Protein AF-A0A7C0URN5-F1 (afdb_monomer_lite)

Sequence (448 aa):
MQLPTVTPLEENIVCTKKQELLDLIYKAFSNPEVSGLFLKIFTKDEKEKYYATILLDRKKLLAAQIDLLGSKKKLVGNDSTEIIKKIINYPLVVDLYGLDEISLKLSITDNLEIYNATPKVEFEKIFGENKIESVEVIEKEKLLEKALEKKEKEELKEPEIEETKKVLPKKEEKKPSEKAPKAEKKLGGPEIEVKVIGGEIFKPVLQEYAEELLREIKSLNEVSVEKVGITGEVGSGVIYLHVNIHGTSERDKSSREVLERRVLYFVNKHLPIIWRKAGLKPILSNAQAKITAPGEEEEEKKEAEKVVVPYKVENNNIIVEAHESIKPYFSTYARVIFKDIQSAGIEIEKMLLDIKGRSEHEINLTLWGKASRISKEEAERAVNRLLRNHAKEIGRALNKYVTVHRVELHLEEEEVSSKAKQILSKKEELEKEIEQLLKEAGVEELSY

pLDDT: mean 74.96, std 20.03, range [25.31, 95.56]

Foldseek 3Di:
DDDQPADFPDFFDKDAALVVVVVVLVVLVVPVQFQKKWKWKWDDDPPWTKTKTWIGGPWWTQFIWIQTPVVRDIDAAPRRLVVLLVGSGHIITMTMGGDGPVSSVVVCVVCVVRRVRHDTGTPCRRSVDDPDPDPPPVVVVVVVVVVVVVVVVVPPDDDDDDDDDDDDDDDDDDDDDDDDDDDDDDPDAAAEAEAEAPCCVCRVLVVVLVVVLVVVLVVVVFKRWRYWYWYWYDDDQAIEIAIETETEGQDDPVVQVVSFVVSVVSVVVSQVSSCVPVVHRYDYPYYGYGYYHVPPDDPPPPPDPPPQPFPDDPDNAETEADDPVCRVVVVVLSVVLQVQLVVVQWAFRHKYWHWDDDQETETAIATETARADDDPVVSVVSSQVSVQVSQVVSCVVVVGHYYYDYYHYHYDYPPDPPVVVVVVVVVVVVVVVVVVVCVVVVNPDPDD

Structure (mmCIF, N/CA/C/O backbone):
data_AF-A0A7C0URN5-F1
#
_entry.id   AF-A0A7C0URN5-F1
#
loop_
_atom_site.group_PDB
_atom_site.id
_atom_site.type_symbol
_atom_site.label_atom_id
_atom_site.label_alt_id
_atom_site.label_comp_id
_atom_site.label_asym_id
_atom_site.label_entity_id
_atom_site.label_seq_id
_atom_site.pdbx_PDB_ins_code
_atom_site.Cartn_x
_atom_site.Cartn_y
_atom_site.Cartn_z
_atom_site.occupancy
_atom_site.B_iso_or_equiv
_atom_site.auth_seq_id
_atom_site.auth_comp_id
_atom_site.auth_asym_id
_atom_site.auth_atom_id
_atom_site.pdbx_PDB_model_num
ATOM 1 N N . MET A 1 1 ? -10.601 -20.550 -6.907 1.00 83.44 1 MET A N 1
ATOM 2 C CA . MET A 1 1 ? -9.571 -19.533 -6.639 1.00 83.44 1 MET A CA 1
ATOM 3 C C . MET A 1 1 ? -8.475 -20.152 -5.805 1.00 83.44 1 MET A C 1
ATOM 5 O O . MET A 1 1 ? -8.770 -21.031 -4.997 1.00 83.44 1 MET A O 1
ATOM 9 N N . GLN A 1 2 ? -7.233 -19.731 -6.025 1.00 80.50 2 GLN A N 1
ATOM 10 C CA . GLN A 1 2 ? -6.105 -20.137 -5.201 1.00 80.50 2 GLN A CA 1
ATOM 11 C C . GLN A 1 2 ? -6.239 -19.509 -3.815 1.00 80.50 2 GLN A C 1
ATOM 13 O O . GLN A 1 2 ? -6.499 -18.312 -3.680 1.00 80.50 2 GLN A O 1
ATOM 18 N N . LEU A 1 3 ? -6.119 -20.362 -2.802 1.00 75.06 3 LEU A N 1
ATOM 19 C CA . LEU A 1 3 ? -6.199 -19.985 -1.402 1.00 75.06 3 LEU A CA 1
ATOM 20 C C . LEU A 1 3 ? -4.919 -19.271 -0.980 1.00 75.06 3 LEU A C 1
ATOM 22 O O . LEU A 1 3 ? -3.836 -19.801 -1.238 1.00 75.06 3 LEU A O 1
ATOM 26 N N . PRO A 1 4 ? -5.020 -18.116 -0.311 1.00 73.88 4 PRO A N 1
ATOM 27 C CA . PRO A 1 4 ? -3.845 -17.478 0.248 1.00 73.88 4 PRO A CA 1
ATOM 28 C C . PRO A 1 4 ? -3.313 -18.321 1.421 1.00 73.88 4 PRO A C 1
ATOM 30 O O . PRO A 1 4 ? -4.083 -18.891 2.196 1.00 73.88 4 PRO A O 1
ATOM 33 N N . THR A 1 5 ? -1.988 -18.431 1.544 1.00 77.69 5 THR A N 1
ATOM 34 C CA . THR A 1 5 ? -1.294 -19.124 2.647 1.00 77.69 5 THR A CA 1
ATOM 35 C C . THR A 1 5 ? -1.340 -18.288 3.928 1.00 77.69 5 THR A C 1
ATOM 37 O O . THR A 1 5 ? -0.331 -17.762 4.387 1.00 77.69 5 THR A O 1
ATOM 40 N N . VAL A 1 6 ? -2.536 -18.142 4.489 1.00 82.06 6 VAL A N 1
ATOM 41 C CA . VAL A 1 6 ? -2.815 -17.419 5.738 1.00 82.06 6 VAL A CA 1
ATOM 42 C C . VAL A 1 6 ? -3.772 -18.225 6.595 1.00 82.06 6 VAL A C 1
ATOM 44 O O . VAL A 1 6 ? -4.637 -18.946 6.093 1.00 82.06 6 VAL A O 1
ATOM 47 N N . THR A 1 7 ? -3.615 -18.089 7.907 1.00 82.94 7 THR A N 1
ATOM 48 C CA . THR A 1 7 ? -4.535 -18.678 8.873 1.00 82.94 7 THR A CA 1
ATOM 49 C C . THR A 1 7 ? -5.886 -17.961 8.813 1.00 82.94 7 THR A C 1
ATOM 51 O O . THR A 1 7 ? -5.916 -16.728 8.742 1.00 82.94 7 THR A O 1
ATOM 54 N N . PRO A 1 8 ? -7.003 -18.698 8.848 1.00 87.00 8 PRO A N 1
ATOM 55 C CA . PRO A 1 8 ? -8.323 -18.093 8.926 1.00 87.00 8 PRO A CA 1
ATOM 56 C C . PRO A 1 8 ? -8.484 -17.326 10.238 1.00 87.00 8 PRO A C 1
ATOM 58 O O . PRO A 1 8 ? -7.982 -17.742 11.281 1.00 87.00 8 PRO A O 1
ATOM 61 N N . LEU A 1 9 ? -9.183 -16.196 10.167 1.00 88.94 9 LEU A N 1
ATOM 62 C CA . LEU A 1 9 ? -9.597 -15.436 11.344 1.00 88.94 9 LEU A CA 1
ATOM 63 C C . LEU A 1 9 ? -10.778 -16.117 12.037 1.00 88.94 9 LEU A C 1
ATOM 65 O O . LEU A 1 9 ? -10.848 -16.126 13.259 1.00 88.94 9 LEU A O 1
ATOM 69 N N . GLU A 1 10 ? -11.695 -16.674 11.248 1.00 89.50 10 GLU A N 1
ATOM 70 C CA . GLU A 1 10 ? -12.876 -17.395 11.713 1.00 89.50 10 GLU A CA 1
ATOM 71 C C . GLU A 1 10 ? -13.127 -18.569 10.748 1.00 89.50 10 GLU A C 1
ATOM 73 O O . GLU A 1 10 ? -13.009 -18.406 9.529 1.00 89.50 10 GLU A O 1
ATOM 78 N N . GLU A 1 11 ? -13.482 -19.744 11.268 1.00 90.31 11 GLU A N 1
ATOM 79 C CA . GLU A 1 11 ? -13.795 -20.943 10.474 1.00 90.31 11 GLU A CA 1
ATOM 80 C C . GLU A 1 11 ? -15.180 -21.482 10.829 1.00 90.31 11 GLU A C 1
ATOM 82 O O . GLU A 1 11 ? -15.590 -21.459 11.990 1.00 90.31 11 GLU A O 1
ATOM 87 N N . ASN A 1 12 ? -15.877 -22.040 9.837 1.00 90.25 12 ASN A N 1
ATOM 88 C CA . ASN A 1 12 ? -17.172 -22.703 9.988 1.00 90.25 12 ASN A CA 1
ATOM 89 C C . ASN A 1 12 ? -18.250 -21.840 10.671 1.00 90.25 12 ASN A C 1
ATOM 91 O O . ASN A 1 12 ? -19.146 -22.370 11.336 1.00 90.25 12 ASN A O 1
ATOM 95 N N . ILE A 1 13 ? -18.200 -20.516 10.498 1.00 94.44 13 ILE A N 1
ATOM 96 C CA . ILE A 1 13 ? -19.212 -19.626 11.066 1.00 94.44 13 ILE A CA 1
ATOM 97 C C . ILE A 1 13 ? -20.511 -19.778 10.290 1.00 94.44 13 ILE A C 1
ATOM 99 O O . ILE A 1 13 ? -20.543 -19.670 9.066 1.00 94.44 13 ILE A O 1
ATOM 103 N N . VAL A 1 14 ? -21.602 -20.006 11.014 1.00 93.12 14 VAL A N 1
ATOM 104 C CA . VAL A 1 14 ? -22.931 -20.119 10.421 1.00 93.12 14 VAL A CA 1
ATOM 105 C C . VAL A 1 14 ? -23.605 -18.752 10.445 1.00 93.12 14 VAL A C 1
ATOM 107 O O . VAL A 1 14 ? -23.906 -18.231 11.516 1.00 93.12 14 VAL A O 1
ATOM 110 N N . CYS A 1 15 ? -23.876 -18.192 9.269 1.00 90.81 15 CYS A N 1
ATOM 111 C CA . CYS A 1 15 ? -24.666 -16.974 9.110 1.00 90.81 15 CYS A CA 1
ATOM 112 C C . CYS A 1 15 ? -26.061 -17.356 8.609 1.00 90.81 15 CYS A C 1
ATOM 114 O O . CYS A 1 15 ? -26.220 -17.826 7.484 1.00 90.81 15 CYS A O 1
ATOM 116 N N . THR A 1 16 ? -27.089 -17.157 9.427 1.00 88.44 16 THR A N 1
ATOM 117 C CA . THR A 1 16 ? -28.483 -17.464 9.060 1.00 88.44 16 THR A CA 1
ATOM 118 C C . THR A 1 16 ? -29.154 -16.334 8.285 1.00 88.44 16 THR A C 1
ATOM 120 O O . THR A 1 16 ? -30.140 -16.562 7.584 1.00 88.44 16 THR A O 1
ATOM 123 N N . LYS A 1 17 ? -28.609 -15.118 8.392 1.00 88.56 17 LYS A N 1
ATOM 124 C CA . LYS A 1 17 ? -29.087 -13.908 7.717 1.00 88.56 17 LYS A CA 1
ATOM 125 C C . LYS A 1 17 ? -27.930 -13.196 7.028 1.00 88.56 17 LYS A C 1
ATOM 127 O O . LYS A 1 17 ? -26.820 -13.161 7.557 1.00 88.56 17 LYS A O 1
ATOM 132 N N . LYS A 1 18 ? -28.218 -12.511 5.915 1.00 89.06 18 LYS A N 1
ATOM 133 C CA . LYS A 1 18 ? -27.233 -11.676 5.201 1.00 89.06 18 LYS A CA 1
ATOM 134 C C . LYS A 1 18 ? -26.543 -10.637 6.101 1.00 89.06 18 LYS A C 1
ATOM 136 O O . LYS A 1 18 ? -25.372 -10.343 5.892 1.00 89.06 18 LYS A O 1
ATOM 141 N N . GLN A 1 19 ? -27.246 -10.127 7.119 1.00 87.69 19 GLN A N 1
ATOM 142 C CA . GLN A 1 19 ? -26.708 -9.123 8.041 1.00 87.69 19 GLN A CA 1
ATOM 143 C C . GLN A 1 19 ? -25.602 -9.677 8.939 1.00 87.69 19 GLN A C 1
ATOM 145 O O . GLN A 1 19 ? -24.649 -8.970 9.227 1.00 87.69 19 GLN A O 1
ATOM 150 N N . GLU A 1 20 ? -25.689 -10.948 9.335 1.00 90.56 20 GLU A N 1
ATOM 151 C CA . GLU A 1 20 ? -24.664 -11.591 10.165 1.00 90.56 20 GLU A CA 1
ATOM 152 C C . GLU A 1 20 ? -23.352 -11.747 9.389 1.00 90.56 20 GLU A C 1
ATOM 154 O O . GLU A 1 20 ? -22.280 -11.503 9.935 1.00 90.56 20 GLU A O 1
ATOM 159 N N . LEU A 1 21 ? -23.438 -12.076 8.093 1.00 91.81 21 LEU A N 1
ATOM 160 C CA . LEU A 1 21 ? -22.275 -12.093 7.205 1.00 91.81 21 LEU A CA 1
ATOM 161 C C . LEU A 1 21 ? -21.680 -10.688 7.044 1.00 91.81 21 LEU A C 1
ATOM 163 O O . LEU A 1 21 ? -20.464 -10.520 7.100 1.00 91.81 21 LEU A O 1
ATOM 167 N N . LEU A 1 22 ? -22.529 -9.678 6.851 1.00 91.06 22 LEU A N 1
ATOM 168 C CA . LEU A 1 22 ? -22.084 -8.298 6.687 1.00 91.06 22 LEU A CA 1
ATOM 169 C C . LEU A 1 22 ? -21.405 -7.763 7.962 1.00 91.06 22 LEU A C 1
ATOM 171 O O . LEU A 1 22 ? -20.332 -7.166 7.887 1.00 91.06 22 LEU A O 1
ATOM 175 N N . ASP A 1 23 ? -21.975 -8.042 9.134 1.00 90.50 23 ASP A N 1
ATOM 176 C CA . ASP A 1 23 ? -21.395 -7.685 10.431 1.00 90.50 23 ASP A CA 1
ATOM 177 C C . ASP A 1 23 ? -20.057 -8.405 10.669 1.00 90.50 23 ASP A C 1
ATOM 179 O O . ASP A 1 23 ? -19.107 -7.797 11.162 1.00 90.50 23 ASP A O 1
ATOM 183 N N . LEU A 1 24 ? -19.941 -9.671 10.256 1.00 92.31 24 LEU A N 1
ATOM 184 C CA . LEU A 1 24 ? -18.698 -10.443 10.317 1.00 92.31 24 LEU A CA 1
ATOM 185 C C . LEU A 1 24 ? -17.607 -9.851 9.405 1.00 92.31 24 LEU A C 1
ATOM 187 O O . LEU A 1 24 ? -16.460 -9.705 9.831 1.00 92.31 24 LEU A O 1
ATOM 191 N N . ILE A 1 25 ? -17.975 -9.420 8.195 1.00 92.75 25 ILE A N 1
ATOM 192 C CA . ILE A 1 25 ? -17.087 -8.700 7.270 1.00 92.75 25 ILE A CA 1
ATOM 193 C C 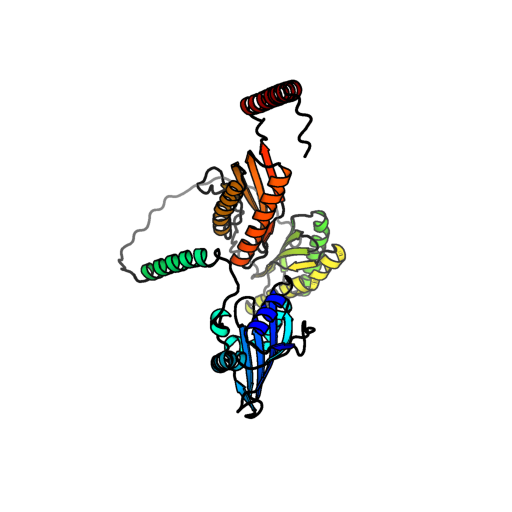. ILE A 1 25 ? -16.606 -7.377 7.891 1.00 92.75 25 ILE A C 1
ATOM 195 O O . ILE A 1 25 ? -15.403 -7.108 7.921 1.00 92.75 25 ILE A O 1
ATOM 199 N N . TYR A 1 26 ? -17.512 -6.558 8.434 1.00 91.00 26 TYR A N 1
ATOM 200 C CA . TYR A 1 26 ? -17.143 -5.273 9.039 1.00 91.00 26 TYR A CA 1
ATOM 201 C C . TYR A 1 26 ? -16.318 -5.423 10.319 1.00 91.00 26 TYR A C 1
ATOM 203 O O . TYR A 1 26 ? -15.371 -4.661 10.533 1.00 91.00 26 TYR A O 1
ATOM 211 N N . LYS A 1 27 ? -16.618 -6.426 11.151 1.00 91.69 27 LYS A N 1
ATOM 212 C CA . LYS A 1 27 ? -15.812 -6.754 12.332 1.00 91.69 27 LYS A CA 1
ATOM 213 C C . LYS A 1 27 ? -14.379 -7.094 11.927 1.00 91.69 27 LYS A C 1
ATOM 215 O O . LYS A 1 27 ? -13.443 -6.592 12.544 1.00 91.69 27 LYS A O 1
ATOM 220 N N . ALA A 1 28 ? -14.194 -7.875 10.863 1.00 91.31 28 ALA A N 1
ATOM 221 C CA . ALA A 1 28 ? -12.862 -8.205 10.369 1.00 91.31 28 ALA A CA 1
ATOM 222 C C . ALA A 1 28 ? -12.112 -6.970 9.832 1.00 91.31 28 ALA A C 1
ATOM 224 O O . ALA A 1 28 ? -10.934 -6.790 10.134 1.00 91.31 28 ALA A O 1
ATOM 225 N N . PHE A 1 29 ? -12.797 -6.064 9.124 1.00 91.19 29 PHE A N 1
ATOM 226 C CA . PHE A 1 29 ? -12.209 -4.798 8.660 1.00 91.19 29 PHE A CA 1
ATOM 227 C C . PHE A 1 29 ? -11.978 -3.747 9.751 1.00 91.19 29 PHE A C 1
ATOM 229 O O . PHE A 1 29 ? -11.282 -2.760 9.506 1.00 91.19 29 PHE A O 1
ATOM 236 N N . SER A 1 30 ? -12.533 -3.942 10.949 1.00 87.38 30 SER A N 1
ATOM 237 C CA . SER A 1 30 ? -12.260 -3.070 12.095 1.00 87.38 30 SER A CA 1
ATOM 238 C C . SER A 1 30 ? -10.811 -3.203 12.577 1.00 87.38 30 SER A C 1
ATOM 240 O O . SER A 1 30 ? -10.285 -2.275 13.190 1.00 87.38 30 SER A O 1
ATOM 242 N N . ASN A 1 31 ? -10.137 -4.318 12.265 1.00 85.75 31 ASN A N 1
ATOM 243 C CA . ASN A 1 31 ? -8.704 -4.455 12.491 1.00 85.75 31 ASN A CA 1
ATOM 244 C C . ASN A 1 31 ? -7.921 -3.649 11.427 1.00 85.75 31 ASN A C 1
ATOM 246 O O . ASN A 1 31 ? -8.035 -3.943 10.233 1.00 85.75 31 ASN A O 1
ATOM 250 N N . PRO A 1 32 ? -7.098 -2.657 11.821 1.00 78.75 32 PRO A N 1
ATOM 251 C CA . PRO A 1 32 ? -6.341 -1.833 10.881 1.00 78.75 32 PRO A CA 1
ATOM 252 C C . PRO A 1 32 ? -5.328 -2.611 10.029 1.00 78.75 32 PRO A C 1
ATOM 254 O O . PRO A 1 32 ? -5.009 -2.139 8.939 1.00 78.75 32 PRO A O 1
ATOM 257 N N . GLU A 1 33 ? -4.857 -3.777 10.478 1.00 84.25 33 GLU A N 1
ATOM 258 C CA . GLU A 1 33 ? -3.917 -4.634 9.735 1.00 84.25 33 GLU A CA 1
ATOM 259 C C . GLU A 1 33 ? -4.587 -5.363 8.559 1.00 84.25 33 GLU A C 1
ATOM 261 O O . GLU A 1 33 ? -3.928 -5.744 7.591 1.00 84.25 33 GLU A O 1
ATOM 266 N N . VAL A 1 34 ? -5.917 -5.502 8.597 1.00 89.44 34 VAL A N 1
ATOM 267 C CA . VAL A 1 34 ? -6.697 -6.156 7.546 1.00 89.44 34 VAL A CA 1
ATOM 268 C C . VAL A 1 34 ? -7.012 -5.146 6.440 1.00 89.44 34 VAL A C 1
ATOM 270 O O . VAL A 1 34 ? -7.743 -4.162 6.613 1.00 89.44 34 VAL A O 1
ATOM 273 N N . SER A 1 35 ? -6.439 -5.391 5.266 1.00 89.50 35 SER A N 1
ATOM 274 C CA . SER A 1 35 ? -6.640 -4.590 4.054 1.00 89.50 35 SER A CA 1
ATOM 275 C C . SER A 1 35 ? -7.658 -5.219 3.101 1.00 89.50 35 SER A C 1
ATOM 277 O O . SER A 1 35 ? -8.343 -4.494 2.381 1.00 89.50 35 SER A O 1
ATOM 279 N N . GLY A 1 36 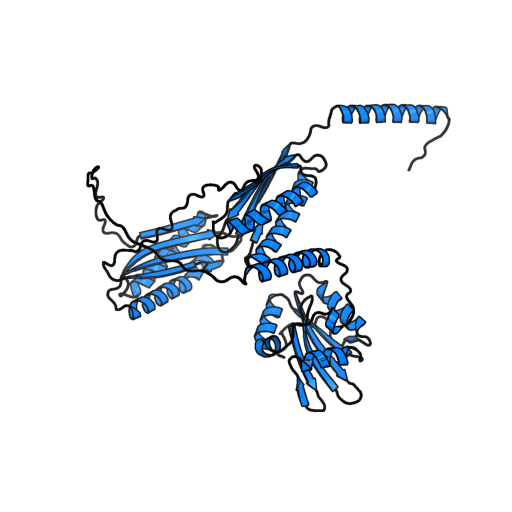? -7.804 -6.546 3.130 1.00 94.00 36 GLY A N 1
ATOM 280 C CA . GLY A 1 36 ? -8.782 -7.295 2.343 1.00 94.00 36 GLY A CA 1
ATOM 281 C C . GLY A 1 36 ? -9.246 -8.561 3.056 1.00 94.00 36 GLY A C 1
ATOM 282 O O . GLY A 1 36 ? -8.676 -8.957 4.070 1.00 94.00 36 GLY A O 1
ATOM 283 N N . LEU A 1 37 ? -10.279 -9.200 2.516 1.00 95.25 37 LEU A N 1
ATOM 284 C CA . LEU A 1 37 ? -10.811 -10.458 3.033 1.00 95.25 37 LEU A CA 1
ATOM 285 C C . LEU A 1 37 ? -10.909 -11.489 1.923 1.00 95.25 37 LEU A C 1
ATOM 287 O O . LEU A 1 37 ? -11.391 -11.185 0.832 1.00 95.25 37 LEU A O 1
ATOM 291 N N . PHE A 1 38 ? -10.521 -12.719 2.233 1.00 95.56 38 PHE A N 1
ATOM 292 C CA . PHE A 1 38 ? -10.859 -13.883 1.428 1.00 95.56 38 PHE A CA 1
ATOM 293 C C . PHE A 1 38 ? -11.912 -14.694 2.179 1.00 95.56 38 PHE A C 1
ATOM 295 O O . PHE A 1 38 ? -11.733 -15.020 3.349 1.00 95.56 38 PHE A O 1
ATOM 302 N N . LEU A 1 39 ? -13.016 -15.012 1.516 1.00 95.12 39 LEU A N 1
ATOM 303 C CA . LEU A 1 39 ? -14.121 -15.773 2.083 1.00 95.12 39 LEU A CA 1
ATOM 304 C C . LEU A 1 39 ? -14.282 -17.082 1.321 1.00 95.12 39 LEU A C 1
ATOM 306 O O . LEU A 1 39 ? -14.266 -17.100 0.085 1.00 95.12 39 LEU A O 1
ATOM 310 N N . LYS A 1 40 ? -14.521 -18.161 2.060 1.00 95.06 40 LYS A N 1
ATOM 311 C CA . LYS A 1 40 ? -15.150 -19.368 1.526 1.00 95.06 40 LYS A CA 1
ATOM 312 C C . LYS A 1 40 ? -16.558 -19.428 2.059 1.00 95.06 40 LYS A C 1
ATOM 314 O O . LYS A 1 40 ? -16.756 -19.342 3.262 1.00 95.06 40 LYS A O 1
ATOM 319 N N . ILE A 1 41 ? -17.520 -19.589 1.171 1.00 95.25 41 ILE A N 1
ATOM 320 C CA . ILE A 1 41 ? -18.924 -19.667 1.536 1.00 95.25 41 ILE A CA 1
ATOM 321 C C . ILE A 1 41 ? -19.476 -20.969 0.988 1.00 95.25 41 ILE A C 1
ATOM 323 O O . ILE A 1 41 ? -19.456 -21.208 -0.219 1.00 95.25 41 ILE A O 1
ATOM 327 N N . PHE A 1 42 ? -20.006 -21.794 1.877 1.00 95.25 42 PHE A N 1
ATOM 328 C CA . PHE A 1 42 ? -20.778 -22.968 1.526 1.00 95.25 42 PHE A CA 1
ATOM 329 C C . PHE A 1 42 ? -22.249 -22.733 1.855 1.00 95.25 42 PHE A C 1
ATOM 331 O O . PHE A 1 42 ? -22.604 -22.320 2.957 1.00 95.25 42 PHE A O 1
ATOM 338 N N . THR A 1 43 ? -23.124 -23.019 0.900 1.00 95.12 43 THR A N 1
ATOM 339 C CA . THR A 1 43 ? -24.571 -22.947 1.107 1.00 95.12 43 THR A CA 1
ATOM 340 C C . THR A 1 43 ? -25.301 -23.847 0.119 1.00 95.12 43 THR A C 1
ATOM 342 O O . THR A 1 43 ? -24.704 -24.431 -0.787 1.00 95.12 43 THR A O 1
ATOM 345 N N . LYS A 1 44 ? -26.605 -24.017 0.307 1.00 93.00 44 LYS A N 1
ATOM 346 C CA . LYS A 1 44 ? -27.460 -24.796 -0.584 1.00 93.00 44 LYS A CA 1
ATOM 347 C C . LYS A 1 44 ? -28.829 -24.145 -0.688 1.00 93.00 44 LYS A C 1
ATOM 349 O O . LYS A 1 44 ? -29.349 -23.643 0.306 1.00 93.00 44 LYS A O 1
ATOM 354 N N . ASP A 1 45 ? -29.415 -24.221 -1.873 1.00 89.12 45 ASP A N 1
ATOM 355 C CA . ASP A 1 45 ? -30.850 -24.030 -2.047 1.00 89.12 45 ASP A CA 1
ATOM 356 C C . ASP A 1 45 ? -31.527 -25.391 -2.294 1.00 89.12 45 ASP A C 1
ATOM 358 O O . ASP A 1 45 ? -30.931 -26.452 -2.091 1.00 89.12 45 ASP A O 1
ATOM 362 N N . GLU A 1 46 ? -32.799 -25.376 -2.685 1.00 87.19 46 GLU A N 1
ATOM 363 C CA . GLU A 1 46 ? -33.565 -26.596 -2.967 1.00 87.19 46 GLU A CA 1
ATOM 364 C C . GLU A 1 46 ? -33.047 -27.382 -4.184 1.00 87.19 46 GLU A C 1
ATOM 366 O O . GLU A 1 46 ? -33.354 -28.565 -4.324 1.00 87.19 46 GLU A O 1
ATOM 371 N N . LYS A 1 47 ? -32.282 -26.743 -5.077 1.00 86.69 47 LYS A N 1
ATOM 372 C CA . LYS A 1 47 ? -31.889 -27.287 -6.385 1.00 86.69 47 LYS A CA 1
ATOM 373 C C . LYS A 1 47 ? -30.392 -27.559 -6.500 1.00 86.69 47 LYS A C 1
ATOM 375 O O . LYS A 1 47 ? -30.004 -28.447 -7.253 1.00 86.69 47 LYS A O 1
ATOM 380 N N . GLU A 1 48 ? -29.555 -26.801 -5.801 1.00 91.81 48 GLU A N 1
ATOM 381 C CA . GLU A 1 48 ? -28.111 -26.781 -6.008 1.00 91.81 48 GLU A CA 1
ATOM 382 C C . GLU A 1 48 ? -27.350 -26.481 -4.707 1.00 91.81 48 GLU A C 1
ATOM 384 O O . GLU A 1 48 ? -27.842 -25.821 -3.786 1.00 91.81 48 GLU A O 1
ATOM 389 N N . LYS A 1 49 ? -26.119 -26.990 -4.626 1.00 94.31 49 LYS A N 1
ATOM 390 C CA . LYS A 1 49 ? -25.165 -26.678 -3.558 1.00 94.31 49 LYS A CA 1
ATOM 391 C C . LYS A 1 49 ? -24.082 -25.772 -4.126 1.00 94.31 49 LYS A C 1
ATOM 393 O O . LYS A 1 49 ? -23.501 -26.072 -5.168 1.00 94.31 49 LYS A O 1
ATOM 398 N N . TYR A 1 50 ? -23.787 -24.698 -3.415 1.00 95.38 50 TYR A N 1
ATOM 399 C CA . TYR A 1 50 ? -22.882 -23.648 -3.849 1.00 95.38 50 TYR A CA 1
ATOM 400 C C . TYR A 1 50 ? -21.644 -23.639 -2.963 1.00 95.38 50 TYR A C 1
ATOM 402 O O . TYR A 1 50 ? -21.748 -23.639 -1.735 1.00 95.38 50 TYR A O 1
ATOM 410 N N . TYR A 1 51 ? -20.480 -23.584 -3.598 1.00 95.50 51 TYR A N 1
ATOM 411 C CA . TYR A 1 51 ? -19.224 -23.262 -2.943 1.00 95.50 51 TYR A CA 1
ATOM 412 C C . TYR A 1 51 ? -18.642 -22.011 -3.597 1.00 95.50 51 TYR A C 1
ATOM 414 O O . TYR A 1 51 ? -18.202 -22.048 -4.744 1.00 95.50 51 TYR A O 1
ATOM 422 N N . ALA A 1 52 ? -18.696 -20.884 -2.895 1.00 94.81 52 ALA A N 1
ATOM 423 C CA . ALA A 1 52 ? -18.201 -19.607 -3.383 1.00 94.81 52 ALA A CA 1
ATOM 424 C C . ALA A 1 52 ? -16.865 -19.262 -2.724 1.00 94.81 52 ALA A C 1
ATOM 426 O O . ALA A 1 52 ? -16.727 -19.307 -1.505 1.00 94.81 52 ALA A O 1
ATOM 427 N N . THR A 1 53 ? -15.892 -18.872 -3.539 1.00 95.50 53 THR A N 1
ATOM 428 C CA . THR A 1 53 ? -14.649 -18.241 -3.091 1.00 95.50 53 THR A CA 1
ATOM 429 C C . THR A 1 53 ? -14.671 -16.785 -3.514 1.00 95.50 53 THR A C 1
ATOM 431 O O . THR A 1 53 ? -14.848 -16.494 -4.701 1.00 95.50 53 THR A O 1
ATOM 434 N N . ILE A 1 54 ? -14.524 -15.885 -2.548 1.00 95.38 54 ILE A N 1
ATOM 435 C CA . ILE A 1 54 ? -14.762 -14.455 -2.729 1.00 95.38 54 ILE A CA 1
ATOM 436 C C . ILE A 1 54 ? -13.578 -13.675 -2.165 1.00 95.38 54 ILE A C 1
ATOM 438 O O . ILE A 1 54 ? -13.112 -13.966 -1.069 1.00 95.38 54 ILE A O 1
ATOM 442 N N . LEU A 1 55 ? -13.119 -12.667 -2.899 1.00 95.00 55 LEU A N 1
ATOM 443 C CA . LEU A 1 55 ? -12.114 -11.708 -2.463 1.00 95.00 55 LEU A CA 1
ATOM 444 C C . LEU A 1 55 ? -12.739 -10.315 -2.381 1.00 95.00 55 LEU A C 1
ATOM 446 O O . LEU A 1 55 ? -13.311 -9.835 -3.363 1.00 95.00 55 LEU A O 1
ATOM 450 N N . LEU A 1 56 ? -12.610 -9.664 -1.231 1.00 94.62 56 LEU A N 1
ATOM 451 C CA . LEU A 1 56 ? -13.201 -8.363 -0.927 1.00 94.62 56 LEU A CA 1
ATOM 452 C C . LEU A 1 56 ? -12.127 -7.359 -0.493 1.00 94.62 56 LEU A C 1
ATOM 454 O O . LEU A 1 56 ? -11.161 -7.731 0.177 1.00 94.62 56 LEU A O 1
ATOM 458 N N . ASP A 1 57 ? -12.339 -6.083 -0.808 1.00 92.25 57 ASP A N 1
ATOM 459 C CA . ASP A 1 57 ? -11.710 -4.968 -0.092 1.00 92.25 57 ASP A CA 1
ATOM 460 C C . ASP A 1 57 ? -12.709 -4.338 0.898 1.00 92.25 57 ASP A C 1
ATOM 462 O O . ASP A 1 57 ? -13.803 -4.857 1.114 1.00 92.25 57 ASP A O 1
ATOM 466 N N . ARG A 1 58 ? -12.345 -3.206 1.508 1.00 88.44 58 ARG A N 1
ATOM 467 C CA . ARG A 1 58 ? -13.178 -2.514 2.508 1.00 88.44 58 ARG A CA 1
ATOM 468 C C . ARG A 1 58 ? -14.522 -1.983 1.990 1.00 88.44 58 ARG A C 1
ATOM 470 O O . ARG A 1 58 ? -15.351 -1.590 2.806 1.00 88.44 58 ARG A O 1
ATOM 477 N N . LYS A 1 59 ? -14.732 -1.898 0.675 1.00 86.06 59 LYS A N 1
ATOM 478 C CA . LYS A 1 59 ? -15.921 -1.283 0.057 1.00 86.06 59 LYS A CA 1
ATOM 479 C C . LYS A 1 59 ? -16.629 -2.188 -0.953 1.00 86.06 59 LYS A C 1
ATOM 481 O O . LYS A 1 59 ? -17.840 -2.060 -1.138 1.00 86.06 59 LYS A O 1
ATOM 486 N N . LYS A 1 60 ? -15.892 -3.046 -1.656 1.00 92.38 60 LYS A N 1
ATOM 487 C CA . LYS A 1 60 ? -16.367 -3.746 -2.849 1.00 92.38 60 LYS A CA 1
ATOM 488 C C . LYS A 1 60 ? -15.806 -5.156 -2.989 1.00 92.38 60 LYS A C 1
ATOM 490 O O . LYS A 1 60 ? -14.772 -5.538 -2.443 1.00 92.38 60 LYS A O 1
ATOM 495 N N . LEU A 1 61 ? -16.512 -5.915 -3.813 1.00 93.56 61 LEU A N 1
ATOM 496 C CA . LEU A 1 61 ? -16.100 -7.199 -4.342 1.00 93.56 61 LEU A CA 1
ATOM 497 C C . LEU A 1 61 ? -14.983 -7.021 -5.377 1.00 93.56 61 LEU A C 1
ATOM 499 O O . LEU A 1 61 ? -15.134 -6.262 -6.336 1.00 93.56 61 LEU A O 1
ATOM 503 N N . LEU A 1 62 ? -13.878 -7.744 -5.196 1.00 93.50 62 LEU A N 1
ATOM 504 C CA . LEU A 1 62 ? -12.735 -7.737 -6.110 1.00 93.50 62 LEU A CA 1
ATOM 505 C C . LEU A 1 62 ? -12.757 -8.928 -7.068 1.00 93.50 62 LEU A C 1
ATOM 507 O O . LEU A 1 62 ? -12.555 -8.756 -8.268 1.00 93.50 62 LEU A O 1
ATOM 511 N N . ALA A 1 63 ? -12.990 -10.131 -6.546 1.00 94.50 63 ALA A N 1
ATOM 512 C CA . ALA A 1 63 ? -13.022 -11.357 -7.335 1.00 94.50 63 ALA A CA 1
ATOM 513 C C . ALA A 1 63 ? -14.015 -12.356 -6.736 1.00 94.50 63 ALA A C 1
ATOM 515 O O . ALA A 1 63 ? -14.106 -12.491 -5.517 1.00 94.50 63 ALA A O 1
ATOM 516 N N . ALA A 1 64 ? -14.753 -13.063 -7.590 1.00 95.25 64 ALA A N 1
ATOM 517 C CA . ALA A 1 64 ? -15.711 -14.076 -7.175 1.00 95.25 64 ALA A CA 1
ATOM 518 C C . ALA A 1 64 ? -15.710 -15.256 -8.140 1.00 95.25 64 ALA A C 1
ATOM 520 O O . ALA A 1 64 ? -15.973 -15.101 -9.337 1.00 95.25 64 ALA A O 1
ATOM 521 N N . GLN A 1 65 ? -15.522 -16.448 -7.587 1.00 94.88 65 GLN A N 1
ATOM 522 C CA . GLN A 1 65 ? -15.746 -17.708 -8.280 1.00 94.88 65 GLN A CA 1
ATOM 523 C C . GLN A 1 65 ? -16.753 -18.537 -7.490 1.00 94.88 65 GLN A C 1
ATOM 525 O O . GLN A 1 65 ? -16.648 -18.645 -6.269 1.00 94.88 65 GLN A O 1
ATOM 530 N N . ILE A 1 66 ? -17.702 -19.147 -8.195 1.00 95.00 66 ILE A N 1
ATOM 531 C CA . ILE A 1 66 ? -18.703 -20.030 -7.599 1.00 95.00 66 ILE A CA 1
ATOM 532 C C . ILE A 1 66 ? -18.672 -21.370 -8.300 1.00 95.00 66 ILE A C 1
ATOM 534 O O . ILE A 1 66 ? -18.858 -21.456 -9.513 1.00 95.00 66 ILE A O 1
ATOM 538 N N . ASP A 1 67 ? -18.496 -22.414 -7.511 1.00 94.06 67 ASP A N 1
ATOM 539 C CA . ASP A 1 67 ? -18.575 -23.789 -7.955 1.00 94.06 67 ASP A CA 1
ATOM 540 C C . ASP A 1 67 ? -19.960 -24.338 -7.574 1.00 94.06 67 ASP A C 1
ATOM 542 O O . ASP A 1 67 ? -20.316 -24.443 -6.396 1.00 94.06 67 ASP A O 1
ATOM 546 N N . LEU A 1 68 ? -20.761 -24.667 -8.588 1.00 93.38 68 LEU A N 1
ATOM 547 C CA . LEU A 1 68 ? -22.023 -25.386 -8.438 1.00 93.38 68 LEU A CA 1
ATOM 548 C C . LEU A 1 68 ? -21.702 -26.875 -8.294 1.00 93.38 68 LEU A C 1
ATOM 550 O O . LEU A 1 68 ? -21.214 -27.503 -9.234 1.00 93.38 68 LEU A O 1
ATOM 554 N N . LEU A 1 69 ? -21.924 -27.449 -7.116 1.00 91.25 69 LEU A N 1
ATOM 555 C CA . LEU A 1 69 ? -21.402 -28.779 -6.788 1.00 91.25 69 LEU A CA 1
ATOM 556 C C . LEU A 1 69 ? -22.225 -29.919 -7.403 1.00 91.25 69 LEU A C 1
ATOM 558 O O . LEU A 1 69 ? -21.662 -30.960 -7.738 1.00 91.25 69 LEU A O 1
ATOM 562 N N . GLY A 1 70 ? -23.536 -29.740 -7.563 1.00 86.31 70 GLY A N 1
ATOM 563 C CA . GLY A 1 70 ? -24.434 -30.707 -8.192 1.00 86.31 70 GLY A CA 1
ATOM 564 C C . GLY A 1 70 ? -24.219 -30.781 -9.699 1.00 86.31 70 GLY A C 1
ATOM 565 O O . GLY A 1 70 ? -23.982 -31.861 -10.238 1.00 86.31 70 GLY A O 1
ATOM 566 N N . SER A 1 71 ? -24.225 -29.632 -10.374 1.00 87.44 71 SER A N 1
ATOM 567 C CA . SER A 1 71 ? -23.966 -29.532 -11.819 1.00 87.44 71 SER A CA 1
ATOM 568 C C . SER A 1 71 ? -22.480 -29.552 -12.210 1.00 87.44 71 SER A C 1
ATOM 570 O O . SER A 1 71 ? -22.167 -29.635 -13.397 1.00 87.44 71 SER A O 1
ATOM 572 N N . LYS A 1 72 ? -21.557 -29.495 -11.238 1.00 89.44 72 LYS A N 1
ATOM 573 C CA . LYS A 1 72 ? -20.091 -29.414 -11.429 1.00 89.44 72 LYS A CA 1
ATOM 574 C C . LYS A 1 72 ? -19.651 -28.270 -12.353 1.00 89.44 72 LYS A C 1
ATOM 576 O O . LYS A 1 72 ? -18.617 -28.361 -13.017 1.00 89.44 72 LYS A O 1
ATOM 581 N N . LYS A 1 73 ? -20.431 -27.189 -12.405 1.00 92.31 73 LYS A N 1
ATOM 582 C CA . LYS A 1 73 ? -20.153 -26.010 -13.232 1.00 92.31 73 LYS A CA 1
ATOM 583 C C . LYS A 1 73 ? -19.450 -24.942 -12.399 1.00 92.31 73 LYS A C 1
ATOM 585 O O . LYS A 1 73 ? -19.846 -24.681 -11.268 1.00 92.31 73 LYS A O 1
ATOM 590 N N . LYS A 1 74 ? -18.443 -24.292 -12.983 1.00 92.38 74 LYS A N 1
ATOM 591 C CA . LYS A 1 74 ? -17.786 -23.116 -12.397 1.00 92.38 74 LYS A CA 1
ATOM 592 C C . LYS A 1 74 ? -18.320 -21.844 -13.042 1.00 92.38 74 LYS A C 1
ATOM 594 O O . LYS A 1 74 ? -18.430 -21.780 -14.265 1.00 92.38 74 LYS A O 1
ATOM 599 N N . LEU A 1 75 ? -18.650 -20.855 -12.222 1.00 92.25 75 LEU A N 1
ATOM 600 C CA . LEU A 1 75 ? -19.153 -19.548 -12.630 1.00 92.25 75 LEU A CA 1
ATOM 601 C C . LEU A 1 75 ? -18.179 -18.460 -12.177 1.00 92.25 75 LEU A C 1
ATOM 603 O O . LEU A 1 75 ? -17.703 -18.472 -11.040 1.00 92.25 75 LEU A O 1
ATOM 607 N N . VAL A 1 76 ? -17.901 -17.518 -13.074 1.00 92.44 76 VAL A N 1
ATOM 608 C CA . VAL A 1 76 ? -17.002 -16.375 -12.869 1.00 92.44 76 VAL A CA 1
ATOM 609 C C . VAL A 1 76 ? -17.616 -15.162 -13.572 1.00 92.44 76 VAL A C 1
ATOM 611 O O . VAL A 1 76 ? -18.381 -15.321 -14.521 1.00 92.44 76 VAL A O 1
ATOM 614 N N . GLY A 1 77 ? -17.283 -13.951 -13.134 1.00 90.00 77 GLY A N 1
ATOM 615 C CA . GLY A 1 77 ? -17.730 -12.729 -13.793 1.00 90.00 77 GLY A CA 1
ATOM 616 C C . GLY A 1 77 ? -19.118 -12.273 -13.356 1.00 90.00 77 GLY A C 1
ATOM 617 O O . GLY A 1 77 ? -19.456 -12.345 -12.177 1.00 90.00 77 GLY A O 1
ATOM 618 N N . ASN A 1 78 ? -19.924 -11.772 -14.294 1.00 88.38 78 ASN A N 1
ATOM 619 C CA . ASN A 1 78 ? -21.295 -11.329 -14.002 1.00 88.38 78 ASN A CA 1
ATOM 620 C C . ASN A 1 78 ? -22.120 -12.454 -13.356 1.00 88.38 78 ASN A C 1
ATOM 622 O O . ASN A 1 78 ? -22.732 -12.238 -12.309 1.00 88.38 78 ASN A O 1
ATOM 626 N N . ASP A 1 79 ? -22.033 -13.667 -13.905 1.00 90.50 79 ASP A N 1
ATOM 627 C CA . ASP A 1 79 ? -22.751 -14.846 -13.415 1.00 90.50 79 ASP A CA 1
ATOM 628 C C . ASP A 1 79 ? -22.461 -15.133 -11.934 1.00 90.50 79 ASP A C 1
ATOM 630 O O . ASP A 1 79 ? -23.369 -15.466 -11.171 1.00 90.50 79 ASP A O 1
ATOM 634 N N . SER A 1 80 ? -21.205 -14.983 -11.487 1.00 91.56 80 SER A N 1
ATOM 635 C CA . SER A 1 80 ? -20.874 -15.194 -10.075 1.00 91.56 80 SER A CA 1
ATOM 636 C C . SER A 1 80 ? -21.447 -14.083 -9.195 1.00 91.56 80 SER A C 1
ATOM 638 O O . SER A 1 80 ? -21.973 -14.358 -8.119 1.00 91.56 80 SER A O 1
ATOM 640 N N . THR A 1 81 ? -21.449 -12.830 -9.649 1.00 90.06 81 THR A N 1
ATOM 641 C CA . THR A 1 81 ? -22.037 -11.733 -8.862 1.00 90.06 81 THR A CA 1
ATOM 642 C C . THR A 1 81 ? -23.550 -11.858 -8.683 1.00 90.06 81 THR A C 1
ATOM 644 O O . THR A 1 81 ? -24.055 -11.599 -7.590 1.00 90.06 81 THR A O 1
ATOM 647 N N . GLU A 1 82 ? -24.281 -12.303 -9.708 1.00 90.94 82 GLU A N 1
ATOM 648 C CA . GLU A 1 82 ? -25.728 -12.526 -9.614 1.00 90.94 82 GLU A CA 1
ATOM 649 C C . GLU A 1 82 ? -26.059 -13.668 -8.653 1.00 90.94 82 GLU A C 1
ATOM 651 O O . GLU A 1 82 ? -26.935 -13.537 -7.793 1.00 90.94 82 GLU A O 1
ATOM 656 N N . ILE A 1 83 ? -25.310 -14.769 -8.740 1.00 92.00 83 ILE A N 1
ATOM 657 C CA . ILE A 1 83 ? -25.492 -15.895 -7.829 1.00 92.00 83 ILE A CA 1
ATOM 658 C C . ILE A 1 83 ? -25.109 -15.504 -6.398 1.00 92.00 83 ILE A C 1
ATOM 660 O O . ILE A 1 83 ? -25.840 -15.887 -5.492 1.00 92.00 83 ILE A O 1
ATOM 664 N N . ILE A 1 84 ? -24.070 -14.688 -6.163 1.00 92.81 84 ILE A N 1
ATOM 665 C CA . ILE A 1 84 ? -23.757 -14.157 -4.820 1.00 92.81 84 ILE A CA 1
ATOM 666 C C . ILE A 1 84 ? -24.973 -13.447 -4.217 1.00 92.81 84 ILE A C 1
ATOM 668 O O . ILE A 1 84 ? -25.382 -13.784 -3.106 1.00 92.81 84 ILE A O 1
ATOM 672 N N . LYS A 1 85 ? -25.598 -12.523 -4.960 1.00 91.19 85 LYS A N 1
ATOM 673 C CA . LYS A 1 85 ? -26.791 -11.786 -4.497 1.00 91.19 85 LYS A CA 1
ATOM 674 C C . LYS A 1 85 ? -27.964 -12.704 -4.166 1.00 91.19 85 LYS A C 1
ATOM 676 O O . LYS A 1 85 ? -28.758 -12.399 -3.280 1.00 91.19 85 LYS A O 1
ATOM 681 N N . LYS A 1 86 ? -28.076 -13.829 -4.871 1.00 91.06 86 LYS A N 1
ATOM 682 C CA . LYS A 1 86 ? -29.075 -14.855 -4.579 1.00 91.06 86 LYS A CA 1
ATOM 683 C C . LYS A 1 86 ? -28.718 -15.625 -3.304 1.00 91.06 86 LYS A C 1
ATOM 685 O O . LYS A 1 86 ? -29.559 -15.730 -2.413 1.00 91.06 86 LYS A O 1
ATOM 690 N N . ILE A 1 87 ? -27.499 -16.163 -3.215 1.00 92.19 87 ILE A N 1
ATOM 691 C CA . ILE A 1 87 ? -27.121 -17.122 -2.169 1.00 92.19 87 ILE A CA 1
ATOM 692 C C . ILE A 1 87 ? -26.988 -16.484 -0.784 1.00 92.19 87 ILE A C 1
ATOM 694 O O . ILE A 1 87 ? -27.253 -17.161 0.201 1.00 92.19 87 ILE A O 1
ATOM 698 N N . ILE A 1 88 ? -26.664 -15.188 -0.691 1.00 91.44 88 ILE A N 1
ATOM 699 C CA . ILE A 1 88 ? -26.536 -14.483 0.599 1.00 91.44 88 ILE A CA 1
ATOM 700 C C . ILE A 1 88 ? -27.836 -14.439 1.419 1.00 91.44 88 ILE A C 1
ATOM 702 O O . ILE A 1 88 ? -27.799 -14.133 2.607 1.00 91.44 88 ILE A O 1
ATOM 706 N N . ASN A 1 89 ? -28.984 -14.727 0.797 1.00 89.31 89 ASN A N 1
ATOM 707 C CA . ASN A 1 89 ? -30.284 -14.788 1.470 1.00 89.31 89 ASN A CA 1
ATOM 708 C C . ASN A 1 89 ? -30.588 -16.166 2.082 1.00 89.31 89 ASN A C 1
ATOM 710 O O . ASN A 1 89 ? -31.615 -16.322 2.741 1.00 89.31 89 ASN A O 1
ATOM 714 N N . TYR A 1 90 ? -29.729 -17.162 1.863 1.00 92.44 90 TYR A N 1
ATOM 715 C CA . TYR A 1 90 ? -29.836 -18.489 2.465 1.00 92.44 90 TYR A CA 1
ATOM 716 C C . TYR A 1 90 ? -28.875 -18.617 3.650 1.00 92.44 90 TYR A C 1
ATOM 718 O O . TYR A 1 90 ? -27.917 -17.852 3.738 1.00 92.44 90 TYR A O 1
ATOM 726 N N . PRO A 1 91 ? -29.073 -19.602 4.544 1.00 92.00 91 PRO A N 1
ATOM 727 C CA . PRO A 1 91 ? -28.084 -19.920 5.564 1.00 92.00 91 PRO A CA 1
ATOM 728 C C . PRO A 1 91 ? -26.733 -20.285 4.936 1.00 92.00 91 PRO A C 1
ATOM 730 O O . PRO A 1 91 ? -26.654 -21.139 4.046 1.00 92.00 91 PRO A O 1
ATOM 733 N N . LEU A 1 92 ? -25.672 -19.638 5.404 1.00 94.38 92 LEU A N 1
ATOM 734 C CA . LEU A 1 92 ? -24.307 -19.767 4.909 1.00 94.38 92 LEU A CA 1
ATOM 735 C C . LEU A 1 92 ? -23.415 -20.387 5.983 1.00 94.38 92 LEU A C 1
ATOM 737 O O . LEU A 1 92 ? -23.563 -20.076 7.161 1.00 94.38 92 LEU A O 1
ATOM 741 N N . VAL A 1 93 ? -22.453 -21.202 5.566 1.00 94.56 93 VAL A N 1
ATOM 742 C CA . VAL A 1 93 ? -21.284 -21.569 6.372 1.00 94.56 93 VAL A CA 1
ATOM 743 C C . VAL A 1 93 ? -20.084 -20.857 5.768 1.00 94.56 93 VAL A C 1
ATOM 745 O O . VAL A 1 93 ? -19.846 -20.988 4.565 1.00 94.56 93 VAL A O 1
ATOM 748 N N . VAL A 1 94 ? -19.373 -20.070 6.568 1.00 95.44 94 VAL A N 1
ATOM 749 C CA . VAL A 1 94 ? -18.361 -19.130 6.091 1.00 95.44 94 VAL A CA 1
ATOM 750 C C . VAL A 1 94 ? -17.041 -19.339 6.821 1.00 95.44 94 VAL A C 1
ATOM 752 O O . VAL A 1 94 ? -16.998 -19.309 8.050 1.00 95.44 94 VAL A O 1
ATOM 755 N N . ASP A 1 95 ? -15.969 -19.479 6.044 1.00 93.88 95 ASP A N 1
ATOM 756 C CA . ASP A 1 95 ? -14.599 -19.311 6.525 1.00 93.88 95 ASP A CA 1
ATOM 757 C C . ASP A 1 95 ? -14.099 -17.941 6.073 1.00 93.88 95 ASP A C 1
ATOM 759 O O . ASP A 1 95 ? -14.205 -17.593 4.889 1.00 93.88 95 ASP A O 1
ATOM 763 N N . LEU A 1 96 ? -13.540 -17.169 6.999 1.00 94.19 96 LEU A N 1
ATOM 764 C CA . LEU A 1 96 ? -13.040 -15.826 6.748 1.00 94.19 96 LEU A CA 1
ATOM 765 C C . LEU A 1 96 ? -11.540 -15.764 7.012 1.00 94.19 96 LEU A C 1
ATOM 767 O O . LEU A 1 96 ? -11.059 -16.082 8.096 1.00 94.19 96 LEU A O 1
ATOM 771 N N . TYR A 1 97 ? -10.805 -15.275 6.020 1.00 94.25 97 TYR A N 1
ATOM 772 C CA . TYR A 1 97 ? -9.365 -15.071 6.071 1.00 94.25 97 TYR A CA 1
ATOM 773 C C . TYR A 1 97 ? -9.073 -13.575 5.947 1.00 94.25 97 TYR A C 1
ATOM 775 O O . TYR A 1 97 ? -9.475 -12.931 4.974 1.00 94.25 97 TYR A O 1
ATOM 783 N N . GLY A 1 98 ? -8.373 -13.025 6.936 1.00 92.88 98 GLY A N 1
ATOM 784 C CA . GLY A 1 98 ? -7.875 -11.654 6.898 1.00 92.88 98 GLY A CA 1
ATOM 785 C C . GLY A 1 98 ? -6.628 -11.559 6.035 1.00 92.88 98 GLY A C 1
ATOM 786 O O . GLY A 1 98 ? -5.709 -12.357 6.198 1.00 92.88 98 GLY A O 1
ATOM 787 N N . LEU A 1 99 ? -6.589 -10.586 5.127 1.00 93.31 99 LEU A N 1
ATOM 788 C CA . LEU A 1 99 ? -5.436 -10.327 4.272 1.00 93.31 99 LEU A CA 1
ATOM 789 C C . LEU A 1 99 ? -4.839 -8.963 4.602 1.00 93.31 99 LEU A C 1
ATOM 791 O O . LEU A 1 99 ? -5.537 -7.945 4.551 1.00 93.31 99 LEU A O 1
ATOM 795 N N . ASP A 1 100 ? -3.539 -8.941 4.887 1.00 90.00 100 ASP A N 1
ATOM 796 C CA . ASP A 1 100 ? -2.755 -7.709 4.877 1.00 90.00 100 ASP A CA 1
ATOM 797 C C . ASP A 1 100 ? -2.573 -7.195 3.434 1.00 90.00 100 ASP A C 1
ATOM 799 O O . ASP A 1 100 ? -2.992 -7.825 2.457 1.00 90.00 100 ASP A O 1
ATOM 803 N N . GLU A 1 101 ? -1.982 -6.012 3.272 1.00 88.25 101 GLU A N 1
ATOM 804 C CA . GLU A 1 101 ? -1.852 -5.384 1.953 1.00 88.25 101 GLU A CA 1
ATOM 805 C C . GLU A 1 101 ? -1.046 -6.247 0.964 1.00 88.25 101 GLU A C 1
ATOM 807 O O . GLU A 1 101 ? -1.360 -6.300 -0.229 1.00 88.25 101 GLU A O 1
ATOM 812 N N . ILE A 1 102 ? -0.022 -6.948 1.456 1.00 88.62 102 ILE A N 1
ATOM 813 C CA . ILE A 1 102 ? 0.847 -7.798 0.639 1.00 88.62 102 ILE A CA 1
ATOM 814 C C . ILE A 1 102 ? 0.090 -9.059 0.213 1.00 88.62 102 ILE A C 1
ATOM 816 O O . ILE A 1 102 ? 0.039 -9.371 -0.977 1.00 88.62 102 ILE A O 1
ATOM 820 N N . SER A 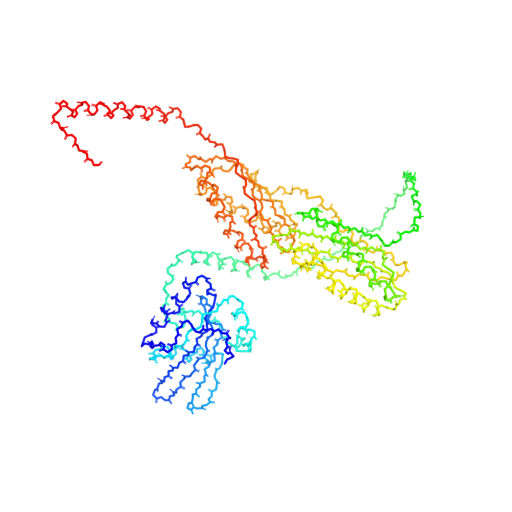1 103 ? -0.555 -9.745 1.155 1.00 89.94 103 SER A N 1
ATOM 821 C CA . SER A 1 103 ? -1.336 -10.962 0.915 1.00 89.94 103 SER A CA 1
ATOM 822 C C . SER A 1 103 ? -2.534 -10.694 0.013 1.00 89.94 103 SER A C 1
ATOM 824 O O . SER A 1 103 ? -2.858 -11.522 -0.834 1.00 89.94 103 SER A O 1
ATOM 826 N N . LEU A 1 104 ? -3.161 -9.519 0.130 1.00 92.06 104 LEU A N 1
ATOM 827 C CA . LEU A 1 104 ? -4.216 -9.088 -0.782 1.00 92.06 104 LEU A CA 1
ATOM 828 C C . LEU A 1 104 ? -3.688 -8.952 -2.215 1.00 92.06 104 LEU A C 1
ATOM 830 O O . LEU A 1 104 ? -4.284 -9.507 -3.137 1.00 92.06 104 LEU A O 1
ATOM 834 N N . LYS A 1 105 ? -2.556 -8.265 -2.417 1.00 90.56 105 LYS A N 1
ATOM 835 C CA . LYS A 1 105 ? -1.941 -8.104 -3.749 1.00 90.56 105 LYS A CA 1
ATOM 836 C C . LYS A 1 105 ? -1.505 -9.441 -4.348 1.00 90.56 105 LYS A C 1
ATOM 838 O O . LYS A 1 105 ? -1.737 -9.673 -5.535 1.00 90.56 105 LYS A O 1
ATOM 843 N N . LEU A 1 106 ? -0.923 -10.326 -3.540 1.00 90.31 106 LEU A N 1
ATOM 844 C CA . LEU A 1 106 ? -0.579 -11.686 -3.962 1.00 90.31 106 LEU A CA 1
ATOM 845 C C . LEU A 1 106 ? -1.834 -12.473 -4.350 1.00 90.31 106 LEU A C 1
ATOM 847 O O . LEU A 1 106 ? -1.885 -13.019 -5.444 1.00 90.31 106 LEU A O 1
ATOM 851 N N . SER A 1 107 ? -2.893 -12.429 -3.537 1.00 90.12 107 SER A N 1
ATOM 852 C CA . SER A 1 107 ? -4.155 -13.117 -3.835 1.00 90.12 107 SER A CA 1
ATOM 853 C C . SER A 1 107 ? -4.819 -12.609 -5.121 1.00 90.12 107 SER A C 1
ATOM 855 O O . SER A 1 107 ? -5.369 -13.409 -5.879 1.00 90.12 107 SER A O 1
ATOM 857 N N . ILE A 1 108 ? -4.733 -11.305 -5.412 1.00 90.75 108 ILE A N 1
ATOM 858 C CA . ILE A 1 108 ? -5.180 -10.737 -6.695 1.00 90.75 108 ILE A CA 1
ATOM 859 C C . ILE A 1 108 ? -4.317 -11.266 -7.845 1.00 90.75 108 ILE A C 1
ATOM 861 O O . ILE A 1 108 ? -4.858 -11.663 -8.873 1.00 90.75 108 ILE A O 1
ATOM 865 N N . THR A 1 109 ? -2.994 -11.287 -7.671 1.00 90.19 109 THR A N 1
ATOM 866 C CA . THR A 1 109 ? -2.040 -11.739 -8.697 1.00 90.19 109 THR A CA 1
ATOM 867 C C . THR A 1 109 ? -2.243 -13.217 -9.034 1.00 90.19 109 THR A C 1
ATOM 869 O O . THR A 1 109 ? -2.353 -13.567 -10.207 1.00 90.19 109 THR A O 1
ATOM 872 N N . ASP A 1 110 ? -2.408 -14.065 -8.018 1.00 88.94 110 ASP A N 1
ATOM 873 C CA . ASP A 1 110 ? -2.654 -15.506 -8.165 1.00 88.94 110 ASP A CA 1
ATOM 874 C C . ASP A 1 110 ? -4.028 -15.815 -8.788 1.00 88.94 110 ASP A C 1
ATOM 876 O O . ASP A 1 110 ? -4.265 -16.915 -9.284 1.00 88.94 110 ASP A O 1
ATOM 880 N N . ASN A 1 111 ? -4.957 -14.853 -8.773 1.00 90.81 111 ASN A N 1
ATOM 881 C CA . ASN A 1 111 ? -6.317 -15.002 -9.296 1.00 90.81 111 ASN A CA 1
ATOM 882 C C . ASN A 1 111 ? -6.657 -13.937 -10.356 1.00 90.81 111 ASN A C 1
ATOM 884 O O . ASN A 1 111 ? -7.820 -13.542 -10.487 1.00 90.81 111 ASN A O 1
ATOM 888 N N . LEU A 1 112 ? -5.660 -13.477 -11.123 1.00 90.56 112 LEU A N 1
ATOM 889 C CA . LEU A 1 112 ? -5.779 -12.319 -12.017 1.00 90.56 112 LEU A CA 1
ATOM 890 C C . LEU A 1 112 ? -6.898 -12.465 -13.062 1.00 90.56 112 LEU A C 1
ATOM 892 O O . LEU A 1 112 ? -7.625 -11.511 -13.333 1.00 90.56 112 LEU A O 1
ATOM 896 N N . GLU A 1 113 ? -7.082 -13.664 -13.618 1.00 89.81 113 GLU A N 1
ATOM 897 C CA . GLU A 1 113 ? -8.143 -13.949 -14.596 1.00 89.81 113 GLU A CA 1
ATOM 898 C C . GLU A 1 113 ? -9.541 -13.732 -14.001 1.00 89.81 113 GLU A C 1
ATOM 900 O O . GLU A 1 113 ? -10.396 -13.073 -14.595 1.00 89.81 113 GLU A O 1
ATOM 905 N N . ILE A 1 114 ? -9.753 -14.233 -12.783 1.00 91.50 114 ILE A N 1
ATOM 906 C CA . ILE A 1 114 ? -11.024 -14.140 -12.058 1.00 91.50 114 ILE A CA 1
ATOM 907 C C . ILE A 1 114 ? -11.257 -12.695 -11.618 1.00 91.50 114 ILE A C 1
ATOM 909 O O . ILE A 1 114 ? -12.367 -12.181 -11.762 1.00 91.50 114 ILE A O 1
ATOM 913 N N . TYR A 1 115 ? -10.214 -12.015 -11.136 1.00 91.62 115 TYR A N 1
ATOM 914 C CA . TYR A 1 115 ? -10.262 -10.597 -10.787 1.00 91.62 115 TYR A CA 1
ATOM 915 C C . TYR A 1 115 ? -10.658 -9.726 -11.983 1.00 91.62 115 TYR A C 1
ATOM 917 O O . TYR A 1 115 ? -11.526 -8.862 -11.863 1.00 91.62 115 TYR A O 1
ATOM 925 N N . ASN A 1 116 ? -10.077 -9.962 -13.159 1.00 90.69 116 ASN A N 1
ATOM 926 C CA . ASN A 1 116 ? -10.393 -9.192 -14.361 1.00 90.69 116 ASN A CA 1
ATOM 927 C C . ASN A 1 116 ? -11.826 -9.441 -14.837 1.00 90.69 116 ASN A C 1
ATOM 929 O O . ASN A 1 116 ? -12.533 -8.479 -15.138 1.00 90.69 116 ASN A O 1
ATOM 933 N N . ALA A 1 117 ? -12.272 -10.699 -14.829 1.00 90.62 117 ALA A N 1
ATOM 934 C CA . ALA A 1 117 ? -13.619 -11.076 -15.242 1.00 90.62 117 ALA A CA 1
ATOM 935 C C . ALA A 1 117 ? -14.713 -10.607 -14.265 1.00 90.62 117 ALA A C 1
ATOM 937 O O . ALA A 1 117 ? -15.828 -10.322 -14.696 1.00 90.62 117 ALA A O 1
ATOM 938 N N . THR A 1 118 ? -14.418 -10.522 -12.962 1.00 91.38 118 THR A N 1
ATOM 939 C CA . THR A 1 118 ? -15.406 -10.167 -11.928 1.00 91.38 118 THR A CA 1
ATOM 940 C C . THR A 1 118 ? -15.748 -8.669 -11.964 1.00 91.38 118 THR A C 1
ATOM 942 O O . THR A 1 118 ? -14.846 -7.828 -11.890 1.00 91.38 118 THR A O 1
ATOM 945 N N . PRO A 1 119 ? -17.035 -8.293 -12.032 1.00 88.50 119 PRO A N 1
ATOM 946 C CA . PRO A 1 119 ? -17.483 -6.915 -11.849 1.00 88.50 119 PRO A CA 1
ATOM 947 C C . PRO A 1 119 ? -17.194 -6.410 -10.437 1.00 88.50 119 PRO A C 1
ATOM 949 O O . PRO A 1 119 ? -17.439 -7.098 -9.446 1.00 88.50 119 PRO A O 1
ATOM 952 N N . LYS A 1 120 ? -16.711 -5.173 -10.337 1.00 92.12 120 LYS A N 1
ATOM 953 C CA . LYS A 1 120 ? -16.299 -4.566 -9.071 1.00 92.12 120 LYS A CA 1
ATOM 954 C C . LYS A 1 120 ? -17.513 -3.908 -8.427 1.00 92.12 120 LYS A C 1
ATOM 956 O O . LYS A 1 120 ? -17.778 -2.729 -8.645 1.00 92.12 120 LYS A O 1
ATOM 961 N N . VAL A 1 121 ? -18.294 -4.711 -7.712 1.00 88.62 121 VAL A N 1
ATOM 962 C CA . VAL A 1 121 ? -19.584 -4.310 -7.137 1.00 88.62 121 VAL A CA 1
ATOM 963 C C . VAL A 1 121 ? -19.415 -3.943 -5.665 1.00 88.62 121 VAL A C 1
ATOM 965 O O . VAL A 1 121 ? -18.833 -4.703 -4.898 1.00 88.62 121 VAL A O 1
ATOM 968 N N . GLU A 1 122 ? -19.935 -2.787 -5.267 1.00 90.12 122 GLU A N 1
ATOM 969 C CA . GLU A 1 122 ? -19.930 -2.322 -3.875 1.00 90.12 122 GLU A CA 1
ATOM 970 C C . GLU A 1 122 ? -20.860 -3.141 -2.979 1.00 90.12 122 GLU A C 1
ATOM 972 O O . GLU A 1 122 ? -21.841 -3.730 -3.445 1.00 90.12 122 GLU A O 1
ATOM 977 N N . PHE A 1 123 ? -20.584 -3.133 -1.674 1.00 85.94 123 PHE A N 1
ATOM 978 C CA . PHE A 1 123 ? -21.391 -3.858 -0.694 1.00 85.94 123 PHE A CA 1
ATOM 979 C C . PHE A 1 123 ? -22.861 -3.447 -0.699 1.00 85.94 123 PHE A C 1
ATOM 981 O O . PHE A 1 123 ? -23.712 -4.332 -0.658 1.00 85.94 123 PHE A O 1
ATOM 988 N N . GLU A 1 124 ? -23.183 -2.163 -0.873 1.00 83.00 124 GLU A N 1
ATOM 989 C CA . GLU A 1 124 ? -24.575 -1.698 -0.995 1.00 83.00 124 GLU A CA 1
ATOM 990 C C . GLU A 1 124 ? -25.347 -2.447 -2.082 1.00 83.00 124 GLU A C 1
ATOM 992 O O . GLU A 1 124 ? -26.477 -2.884 -1.883 1.00 83.00 124 GLU A O 1
ATOM 997 N N . LYS A 1 125 ? -24.715 -2.656 -3.239 1.00 83.62 125 LYS A N 1
ATOM 998 C CA . LYS A 1 125 ? -25.338 -3.309 -4.395 1.00 83.62 125 LYS A CA 1
ATOM 999 C C . LYS A 1 125 ? -25.449 -4.827 -4.235 1.00 83.62 125 LYS A C 1
ATOM 1001 O O . LYS A 1 125 ? -26.164 -5.457 -5.021 1.00 83.62 125 LYS A O 1
ATOM 1006 N N . ILE A 1 126 ? -24.723 -5.414 -3.280 1.00 84.19 126 ILE A N 1
ATOM 1007 C CA . ILE A 1 126 ? -24.752 -6.848 -2.966 1.00 84.19 126 ILE A CA 1
ATOM 1008 C C . ILE A 1 126 ? -25.721 -7.120 -1.811 1.00 84.19 126 ILE A C 1
ATOM 1010 O O . ILE A 1 126 ? -26.589 -7.975 -1.946 1.00 84.19 126 ILE A O 1
ATOM 1014 N N . PHE A 1 127 ? -25.604 -6.381 -0.707 1.00 81.62 127 PHE A N 1
ATOM 1015 C CA . PHE A 1 127 ? -26.329 -6.623 0.543 1.00 81.62 127 PHE A CA 1
ATOM 1016 C C . PHE A 1 127 ? -27.583 -5.750 0.713 1.00 81.62 127 PHE A C 1
ATOM 1018 O O . PHE A 1 127 ? -28.480 -6.125 1.471 1.00 81.62 127 PHE A O 1
ATOM 1025 N N . GLY A 1 128 ? -27.703 -4.639 -0.019 1.00 69.81 128 GLY A N 1
ATOM 1026 C CA . GLY A 1 128 ? -28.862 -3.738 0.006 1.00 69.81 128 GLY A CA 1
ATOM 1027 C C . GLY A 1 128 ? -28.914 -2.769 1.194 1.00 69.81 128 GLY A C 1
ATOM 1028 O O . GLY A 1 128 ? -29.896 -2.047 1.321 1.00 69.81 128 GLY A O 1
ATOM 1029 N N . GLU A 1 129 ? -27.895 -2.753 2.057 1.00 61.31 129 GLU A N 1
ATOM 1030 C CA . GLU A 1 129 ? -27.787 -1.892 3.243 1.00 61.31 129 GLU A CA 1
ATOM 1031 C C . GLU A 1 129 ? -26.329 -1.454 3.440 1.00 61.31 129 GLU A C 1
ATOM 1033 O O . GLU A 1 129 ? -25.410 -2.222 3.147 1.00 61.31 129 GLU A O 1
ATOM 1038 N N . ASN A 1 130 ? -26.122 -0.237 3.953 1.00 48.62 130 ASN A N 1
ATOM 1039 C CA . ASN A 1 130 ? -24.806 0.307 4.281 1.00 48.62 130 ASN A CA 1
ATOM 1040 C C . ASN A 1 130 ? -24.763 0.689 5.767 1.00 48.62 130 ASN A C 1
ATOM 1042 O O . ASN A 1 130 ? -25.563 1.505 6.215 1.00 48.62 130 ASN A O 1
ATOM 1046 N N . LYS A 1 131 ? -23.824 0.124 6.536 1.00 50.25 131 LYS A N 1
ATOM 1047 C CA . LYS A 1 131 ? -23.581 0.507 7.945 1.00 50.25 131 LYS A CA 1
ATOM 1048 C C . LYS A 1 131 ? -22.472 1.555 8.104 1.00 50.25 131 LYS A C 1
ATOM 1050 O O . LYS A 1 131 ? -21.983 1.778 9.206 1.00 50.25 131 LYS A O 1
ATOM 1055 N N . ILE A 1 132 ? -22.069 2.217 7.021 1.00 44.28 132 ILE A N 1
ATOM 1056 C CA . ILE A 1 132 ? -21.064 3.281 7.077 1.00 44.28 132 ILE A CA 1
ATOM 1057 C C . ILE A 1 132 ? -21.792 4.627 7.087 1.00 44.28 132 ILE A C 1
ATOM 1059 O O . ILE A 1 132 ? -21.933 5.290 6.062 1.00 44.28 132 ILE A O 1
ATOM 1063 N N . GLU A 1 133 ? -22.235 5.045 8.272 1.00 41.91 133 GLU A N 1
ATOM 1064 C CA . GLU A 1 133 ? -22.403 6.468 8.552 1.00 41.91 133 GLU A CA 1
ATOM 1065 C C . GLU A 1 133 ? -21.023 7.130 8.445 1.00 41.91 133 GLU A C 1
ATOM 1067 O O . GLU A 1 133 ? -20.204 7.096 9.358 1.00 41.91 133 GLU A O 1
ATOM 1072 N N . SER A 1 134 ? -20.743 7.724 7.291 1.00 37.97 134 SER A N 1
ATOM 1073 C CA . SER A 1 134 ? -19.766 8.804 7.191 1.00 37.97 134 SER A CA 1
ATOM 1074 C C . SER A 1 134 ? -20.300 9.821 6.193 1.00 37.97 134 SER A C 1
ATOM 1076 O O . SER A 1 134 ? -20.067 9.757 4.987 1.00 37.97 134 SER A O 1
ATOM 1078 N N . VAL A 1 135 ? -21.073 10.760 6.738 1.00 38.75 135 VAL A N 1
ATOM 1079 C CA . VAL A 1 135 ? -21.663 11.927 6.061 1.00 38.75 135 VAL A CA 1
ATOM 1080 C C . VAL A 1 135 ? -20.607 12.743 5.285 1.00 38.75 135 VAL A C 1
ATOM 1082 O O . VAL A 1 135 ? -20.936 13.449 4.340 1.00 38.75 135 VAL A O 1
ATOM 1085 N N . GLU A 1 136 ? -19.318 12.567 5.580 1.00 41.16 136 GLU A N 1
ATOM 1086 C CA . GLU A 1 136 ? -18.211 13.302 4.960 1.00 41.16 136 GLU A CA 1
ATOM 1087 C C . GLU A 1 136 ? -17.779 12.807 3.563 1.00 41.16 136 GLU A C 1
ATOM 1089 O O . GLU A 1 136 ? -17.086 13.535 2.848 1.00 41.16 136 GLU A O 1
ATOM 1094 N N . VAL A 1 137 ? -18.165 11.595 3.135 1.00 46.84 137 VAL A N 1
ATOM 1095 C CA . VAL A 1 137 ? -17.742 11.046 1.825 1.00 46.84 137 VAL A CA 1
ATOM 1096 C C . VAL A 1 137 ? -18.708 11.446 0.701 1.00 46.84 137 VAL A C 1
ATOM 1098 O O . VAL A 1 137 ? -18.268 11.794 -0.394 1.00 46.84 137 VAL A O 1
ATOM 1101 N N . ILE A 1 138 ? -20.010 11.514 0.996 1.00 41.78 138 ILE A N 1
ATOM 1102 C CA . ILE A 1 138 ? -21.063 11.826 0.012 1.00 41.78 138 ILE A CA 1
ATOM 1103 C C . ILE A 1 138 ? -20.999 13.299 -0.440 1.00 41.78 138 ILE A C 1
ATOM 1105 O O . ILE A 1 138 ? -21.274 13.612 -1.602 1.00 41.78 138 ILE A O 1
ATOM 1109 N N . GLU A 1 139 ? -20.595 14.223 0.439 1.00 43.97 139 GLU A N 1
ATOM 1110 C CA . GLU A 1 139 ? -20.452 15.641 0.075 1.00 43.97 139 GLU A CA 1
ATOM 1111 C C . GLU A 1 139 ? -19.227 15.909 -0.808 1.00 43.97 139 GLU A C 1
ATOM 1113 O O . GLU A 1 139 ? -19.291 16.740 -1.718 1.00 43.97 139 GLU A O 1
ATOM 1118 N N . LYS A 1 140 ? -18.132 15.163 -0.608 1.00 48.41 140 LYS A N 1
ATOM 1119 C CA . LYS A 1 140 ? -16.931 15.270 -1.450 1.00 48.41 140 LYS A CA 1
ATOM 1120 C C . LYS A 1 140 ? -17.155 14.686 -2.850 1.00 48.41 140 LYS A C 1
ATOM 1122 O O . LYS A 1 140 ? -16.623 15.233 -3.814 1.00 48.41 140 LYS A O 1
ATOM 1127 N N . GLU A 1 141 ? -17.990 13.654 -2.994 1.00 47.78 141 GLU A N 1
ATOM 1128 C CA . GLU A 1 141 ? -18.295 13.044 -4.299 1.00 47.78 141 GLU A CA 1
ATOM 1129 C C . GLU A 1 141 ? -19.292 13.856 -5.143 1.00 47.78 141 GLU A C 1
ATOM 1131 O O . GLU A 1 141 ? -19.051 14.043 -6.337 1.00 47.78 141 GLU A O 1
ATOM 1136 N N . LYS A 1 142 ? -20.315 14.490 -4.542 1.00 51.78 142 LYS A N 1
ATOM 1137 C CA . LYS A 1 142 ? -21.207 15.421 -5.277 1.00 51.78 142 LYS A CA 1
ATOM 1138 C C . LYS A 1 142 ? -20.478 16.641 -5.857 1.00 51.78 142 LYS A C 1
ATOM 1140 O O . LYS A 1 142 ? -20.967 17.268 -6.799 1.00 51.78 142 LYS A O 1
ATOM 1145 N N . LEU A 1 143 ? -19.322 16.998 -5.295 1.00 50.78 143 LEU A N 1
ATOM 1146 C CA . LEU A 1 143 ? -18.458 18.064 -5.808 1.00 50.78 143 LEU A CA 1
ATOM 1147 C C . LEU A 1 143 ? -17.542 17.584 -6.946 1.00 50.78 143 LEU A C 1
ATOM 1149 O O . LEU A 1 143 ? -17.210 18.380 -7.824 1.00 50.78 143 LEU A O 1
ATOM 1153 N N . LEU A 1 144 ? -17.182 16.298 -6.968 1.00 47.34 144 LEU A N 1
ATOM 1154 C CA . LEU A 1 144 ? -16.349 15.678 -8.003 1.00 47.34 144 LEU A CA 1
ATOM 1155 C C . LEU A 1 144 ? -17.141 15.343 -9.275 1.00 47.34 144 LEU A C 1
ATOM 1157 O O . LEU A 1 144 ? -16.653 15.627 -10.368 1.00 47.34 144 LEU A O 1
ATOM 1161 N N . GLU A 1 145 ? -18.381 14.855 -9.167 1.00 56.62 145 GLU A N 1
ATOM 1162 C CA . GLU A 1 145 ? -19.244 14.615 -10.342 1.00 56.62 145 GLU A CA 1
ATOM 1163 C C . GLU A 1 145 ? -19.566 15.918 -11.091 1.00 56.62 145 GLU A C 1
ATOM 1165 O O . GLU A 1 145 ? -19.428 15.993 -12.312 1.00 56.62 145 GLU A O 1
ATOM 1170 N N . LYS A 1 146 ? -19.856 17.004 -10.358 1.00 56.09 146 LYS A N 1
ATOM 1171 C CA . LYS A 1 146 ? -20.055 18.342 -10.950 1.00 56.09 146 LYS A CA 1
ATOM 1172 C C . LYS A 1 146 ? -18.799 18.917 -11.612 1.00 56.09 146 LYS A C 1
ATOM 1174 O O . LYS A 1 146 ? -18.911 19.794 -12.471 1.00 56.09 146 LYS A O 1
ATOM 1179 N N . ALA A 1 147 ? -17.611 18.475 -11.200 1.00 52.44 147 ALA A N 1
ATOM 1180 C CA . ALA A 1 147 ? -16.348 18.893 -11.801 1.00 52.44 147 ALA A CA 1
ATOM 1181 C C . ALA A 1 147 ? -16.017 18.095 -13.075 1.00 52.44 147 ALA A C 1
ATOM 1183 O O . ALA A 1 147 ? -15.386 18.639 -13.982 1.00 52.44 147 ALA A O 1
ATOM 1184 N N . LEU A 1 148 ? -16.472 16.842 -13.169 1.00 51.88 148 LEU A N 1
ATOM 1185 C CA . LEU A 1 148 ? -16.266 15.973 -14.330 1.00 51.88 148 LEU A CA 1
ATOM 1186 C C . LEU A 1 148 ? -17.235 16.297 -15.480 1.00 51.88 148 LEU A C 1
ATOM 1188 O O . LEU A 1 148 ? -16.784 16.424 -16.616 1.00 51.88 148 LEU A O 1
ATOM 1192 N N . GLU A 1 149 ? -18.509 16.600 -15.194 1.00 55.94 149 GLU A N 1
ATOM 1193 C CA . GLU A 1 149 ? -19.477 17.043 -16.221 1.00 55.94 149 GLU A CA 1
ATOM 1194 C C . GLU A 1 149 ? -19.088 18.372 -16.899 1.00 55.94 149 GLU A C 1
ATOM 1196 O O . GLU A 1 149 ? -19.490 18.653 -18.031 1.00 55.94 149 GLU A O 1
ATOM 1201 N N . LYS A 1 150 ? -18.303 19.219 -16.217 1.00 52.09 150 LYS A N 1
ATOM 1202 C CA . LYS A 1 150 ? -17.770 20.458 -16.804 1.00 52.09 150 LYS A CA 1
ATOM 1203 C C . LYS A 1 150 ? -16.605 20.210 -17.761 1.00 52.09 150 LYS A C 1
ATOM 1205 O O . LYS A 1 150 ? -16.467 20.975 -18.708 1.00 52.09 150 LYS A O 1
ATOM 1210 N N . LYS A 1 151 ? -15.811 19.156 -17.545 1.00 47.59 151 LYS A N 1
ATOM 1211 C CA . LYS A 1 151 ? -14.684 18.804 -18.421 1.00 47.59 151 LYS A CA 1
ATOM 1212 C C . LYS A 1 151 ? -15.134 18.128 -19.715 1.00 47.59 151 LYS A C 1
ATOM 1214 O O . LYS A 1 151 ? -14.621 18.478 -20.770 1.00 47.59 151 LYS A O 1
ATOM 1219 N N . GLU A 1 152 ? -16.151 17.267 -19.669 1.00 43.16 152 GLU A N 1
ATOM 1220 C CA . GLU A 1 152 ? -16.691 16.631 -20.887 1.00 43.16 152 GLU A CA 1
ATOM 1221 C C . GLU A 1 152 ? -17.339 17.632 -21.862 1.00 43.16 152 GLU A C 1
ATOM 1223 O O . GLU A 1 152 ? -17.392 17.383 -23.065 1.00 43.16 152 GLU A O 1
ATOM 1228 N N . LYS A 1 153 ? -17.796 18.799 -21.384 1.00 46.16 153 LYS A N 1
ATOM 1229 C CA . LYS A 1 153 ? -18.348 19.856 -22.252 1.00 46.16 153 LYS A CA 1
ATOM 1230 C C . LYS A 1 153 ? -17.292 20.728 -22.938 1.00 46.16 153 LYS A C 1
ATOM 1232 O O . LYS A 1 153 ? -17.641 21.412 -23.899 1.00 46.16 153 LYS A O 1
ATOM 1237 N N . GLU A 1 154 ? -16.039 20.717 -22.482 1.00 43.75 154 GLU A N 1
ATOM 1238 C CA . GLU A 1 154 ? -14.952 21.506 -23.085 1.00 43.75 154 GLU A CA 1
ATOM 1239 C C . GLU A 1 154 ? -14.161 20.736 -24.160 1.00 43.75 154 GLU A C 1
ATOM 1241 O O . GLU A 1 154 ? -13.577 21.369 -25.035 1.00 43.75 154 GLU A O 1
ATOM 1246 N N . GLU A 1 155 ? -14.206 19.398 -24.186 1.00 41.38 155 GLU A N 1
ATOM 1247 C CA . GLU A 1 155 ? -13.446 18.566 -25.144 1.00 41.38 155 GLU A CA 1
ATOM 1248 C C . GLU A 1 155 ? -14.109 18.379 -26.529 1.00 41.38 155 GLU A C 1
ATOM 1250 O O . GLU A 1 155 ? -13.524 17.770 -27.419 1.00 41.38 155 GLU A O 1
ATOM 1255 N N . LEU A 1 156 ? -15.298 18.947 -26.771 1.00 36.47 156 LEU A N 1
ATOM 1256 C CA . LEU A 1 156 ? -16.056 18.774 -28.027 1.00 36.47 156 LEU A CA 1
ATOM 1257 C C . LEU A 1 156 ? -15.844 19.873 -29.092 1.00 36.47 156 LEU A C 1
ATOM 1259 O O . LEU A 1 156 ? -16.682 20.037 -29.981 1.00 36.47 156 LEU A O 1
ATOM 1263 N N . LYS A 1 157 ? -14.742 20.634 -29.055 1.00 35.00 157 LYS A N 1
ATOM 1264 C CA . LYS A 1 157 ? -14.408 21.597 -30.125 1.00 35.00 157 LYS A CA 1
ATOM 1265 C C . LYS A 1 157 ? -12.996 21.383 -30.675 1.00 35.00 157 LYS A C 1
ATOM 1267 O O . LYS A 1 157 ? -12.024 21.900 -30.138 1.00 35.00 157 LYS A O 1
ATOM 1272 N N . GLU A 1 158 ? -12.924 20.639 -31.774 1.00 34.84 158 GLU A N 1
ATOM 1273 C CA . GLU A 1 158 ? -11.771 20.548 -32.681 1.00 34.84 158 GLU A CA 1
ATOM 1274 C C . GLU A 1 158 ? -11.756 21.710 -33.719 1.00 34.84 158 GLU A C 1
ATOM 1276 O O . GLU A 1 158 ? -12.712 22.490 -33.760 1.00 34.84 158 GLU A O 1
ATOM 1281 N N . PRO A 1 159 ? -10.667 21.900 -34.501 1.00 42.31 159 PRO A N 1
ATOM 1282 C CA . PRO A 1 159 ? -10.015 23.199 -34.697 1.00 42.31 159 PRO A CA 1
ATOM 1283 C C . PRO A 1 159 ? -10.175 23.795 -36.109 1.00 42.31 159 PRO A C 1
ATOM 1285 O O . PRO A 1 159 ? -10.447 23.083 -37.072 1.00 42.31 159 PRO A O 1
ATOM 1288 N N . GLU A 1 160 ? -9.890 25.094 -36.251 1.00 30.00 160 GLU A N 1
ATOM 1289 C CA . GLU A 1 160 ? -9.661 25.745 -37.550 1.00 30.00 160 GLU A CA 1
ATOM 1290 C C . GLU A 1 160 ? -8.175 26.086 -37.742 1.00 30.00 160 GLU A C 1
ATOM 1292 O O . GLU A 1 160 ? -7.520 26.684 -36.887 1.00 30.00 160 GLU A O 1
ATOM 1297 N N . ILE A 1 161 ? -7.658 25.647 -38.890 1.00 37.91 161 ILE A N 1
ATOM 1298 C CA . ILE A 1 161 ? -6.324 25.888 -39.443 1.00 37.91 161 ILE A CA 1
ATOM 1299 C C . ILE A 1 161 ? -6.374 27.191 -40.245 1.00 37.91 161 ILE A C 1
ATOM 1301 O O . ILE A 1 161 ? -7.262 27.333 -41.079 1.00 37.91 161 ILE A O 1
ATOM 1305 N N . GLU A 1 162 ? -5.367 28.061 -40.121 1.00 29.38 162 GLU A N 1
ATOM 1306 C CA . GLU A 1 162 ? -5.021 28.982 -41.210 1.00 29.38 162 GLU A CA 1
ATOM 1307 C C . GLU A 1 162 ? -3.509 29.255 -41.291 1.00 29.38 162 GLU A C 1
ATOM 1309 O O . GLU A 1 162 ? -2.822 29.547 -40.310 1.00 29.38 162 GLU A O 1
ATOM 1314 N N . GLU A 1 163 ? -2.994 29.096 -42.510 1.00 31.30 163 GLU A N 1
ATOM 1315 C CA . GLU A 1 163 ? -1.629 29.348 -42.962 1.00 31.30 163 GLU A CA 1
ATOM 1316 C C . GLU A 1 163 ? -1.303 30.852 -42.963 1.00 31.30 163 GLU A C 1
ATOM 1318 O O . GLU A 1 163 ? -2.159 31.650 -43.325 1.00 31.30 163 GLU A O 1
ATOM 1323 N N . THR A 1 164 ? -0.043 31.261 -42.736 1.00 25.72 164 THR A N 1
ATOM 1324 C CA . THR A 1 164 ? 0.811 31.871 -43.791 1.00 25.72 164 THR A CA 1
ATOM 1325 C C . THR A 1 164 ? 2.168 32.441 -43.312 1.00 25.72 164 THR A C 1
ATOM 1327 O O . THR A 1 164 ? 2.264 33.229 -42.383 1.00 25.72 164 THR A O 1
ATOM 1330 N N . LYS A 1 165 ? 3.196 32.110 -44.119 1.00 28.12 165 LYS A N 1
ATOM 1331 C CA . LYS A 1 165 ? 4.325 32.927 -44.647 1.00 28.12 165 LYS A CA 1
ATOM 1332 C C . LYS A 1 165 ? 5.492 33.426 -43.757 1.00 28.12 165 LYS A C 1
ATOM 1334 O O . LYS A 1 165 ? 5.402 34.413 -43.046 1.00 28.12 165 LYS A O 1
ATOM 1339 N N . LYS A 1 166 ? 6.659 32.812 -44.044 1.00 30.00 166 LYS A N 1
ATOM 1340 C CA . LYS A 1 166 ? 7.988 33.380 -44.421 1.00 30.00 166 LYS A CA 1
ATOM 1341 C C . LYS A 1 166 ? 8.320 34.815 -43.968 1.00 30.00 166 LYS A C 1
ATOM 1343 O O . LYS A 1 166 ? 7.667 35.719 -44.461 1.00 30.00 166 LYS A O 1
ATOM 1348 N N . VAL A 1 167 ? 9.469 35.009 -43.290 1.00 27.64 167 VAL A N 1
ATOM 1349 C CA . VAL A 1 167 ? 10.706 35.692 -43.781 1.00 27.64 167 VAL A CA 1
ATOM 1350 C C . VAL A 1 167 ? 11.883 35.439 -42.800 1.00 27.64 167 VAL A C 1
ATOM 1352 O O . VAL A 1 167 ? 11.760 35.627 -41.598 1.00 27.64 167 VAL A O 1
ATOM 1355 N N . LEU A 1 168 ? 13.047 35.075 -43.342 1.00 32.56 168 LEU A N 1
ATOM 1356 C CA . LEU A 1 168 ? 14.421 35.265 -42.821 1.00 32.56 168 LEU A CA 1
ATOM 1357 C C . LEU A 1 168 ? 15.211 35.908 -43.993 1.00 32.56 168 LEU A C 1
ATOM 1359 O O . LEU A 1 168 ? 14.735 35.763 -45.126 1.00 32.56 168 LEU A O 1
ATOM 1363 N N . PRO A 1 169 ? 16.422 36.499 -43.851 1.00 39.12 169 PRO A N 1
ATOM 1364 C CA . PRO A 1 169 ? 17.226 36.822 -42.657 1.00 39.12 169 PRO A CA 1
ATOM 1365 C C . PRO A 1 169 ? 17.911 38.224 -42.710 1.00 39.12 169 PRO A C 1
ATOM 1367 O O . PRO A 1 169 ? 17.925 38.885 -43.747 1.00 39.12 169 PRO A O 1
ATOM 1370 N N . LYS A 1 170 ? 18.620 38.637 -41.642 1.00 27.64 170 LYS A N 1
ATOM 1371 C CA . LYS A 1 170 ? 19.833 39.477 -41.780 1.00 27.64 170 LYS A CA 1
ATOM 1372 C C . LYS A 1 170 ? 20.832 39.283 -40.628 1.00 27.64 170 LYS A C 1
ATOM 1374 O O . LYS A 1 170 ? 20.457 39.256 -39.464 1.00 27.64 170 LYS A O 1
ATOM 1379 N N . LYS A 1 171 ? 22.097 39.105 -41.028 1.00 29.72 171 LYS A N 1
ATOM 1380 C CA . LYS A 1 171 ? 23.346 39.011 -40.248 1.00 29.72 171 LYS A CA 1
ATOM 1381 C C . LYS A 1 171 ? 23.849 40.398 -39.830 1.00 29.72 171 LYS A C 1
ATOM 1383 O O . LYS A 1 171 ? 23.749 41.302 -40.648 1.00 29.72 171 LYS A O 1
ATOM 1388 N N . GLU A 1 172 ? 24.546 40.456 -38.694 1.00 27.11 172 GLU A N 1
ATOM 1389 C CA . GLU A 1 172 ? 25.718 41.311 -38.378 1.00 27.11 172 GLU A CA 1
ATOM 1390 C C . GLU A 1 172 ? 26.381 40.700 -37.117 1.00 27.11 172 GLU A C 1
ATOM 1392 O O . GLU A 1 172 ? 25.743 40.577 -36.081 1.00 27.11 172 GLU A O 1
ATOM 1397 N N . GLU A 1 173 ? 27.407 39.849 -37.247 1.00 27.03 173 GLU A N 1
ATOM 1398 C CA . GLU A 1 173 ? 28.866 40.102 -37.175 1.00 27.03 173 GLU A CA 1
ATOM 1399 C C . GLU A 1 173 ? 29.441 40.713 -35.870 1.00 27.03 173 GLU A C 1
ATOM 1401 O O . GLU A 1 173 ? 29.390 41.916 -35.674 1.00 27.03 173 GLU A O 1
ATOM 1406 N N . LYS A 1 174 ? 30.150 39.839 -35.112 1.00 25.31 174 LYS A N 1
ATOM 1407 C CA . LYS A 1 174 ? 31.513 39.977 -34.512 1.00 25.31 174 LYS A CA 1
ATOM 1408 C C . LYS A 1 174 ? 31.727 41.095 -33.458 1.00 25.31 174 LYS A C 1
ATOM 1410 O O . LYS A 1 174 ? 31.452 42.250 -33.710 1.00 25.31 174 LYS A O 1
ATOM 1415 N N . LYS A 1 175 ? 32.387 40.885 -32.306 1.00 26.45 175 LYS A N 1
ATOM 1416 C CA . LYS A 1 175 ? 33.662 40.175 -32.022 1.00 26.45 175 LYS A CA 1
ATOM 1417 C C . LYS A 1 175 ? 33.955 40.232 -30.477 1.00 26.45 175 LYS A C 1
ATOM 1419 O O . LYS A 1 175 ? 33.060 40.635 -29.748 1.00 26.45 175 LYS A O 1
ATOM 1424 N N . PRO A 1 176 ? 35.121 39.800 -29.938 1.00 30.95 176 PRO A N 1
ATOM 1425 C CA . PRO A 1 176 ? 35.228 38.736 -28.928 1.00 30.95 176 PRO A CA 1
ATOM 1426 C C . PRO A 1 176 ? 35.770 39.195 -27.551 1.00 30.95 176 PRO A C 1
ATOM 1428 O O . PRO A 1 176 ? 36.426 40.227 -27.459 1.00 30.95 176 PRO A O 1
ATOM 1431 N N . SER A 1 177 ? 35.648 38.367 -26.508 1.00 27.28 177 SER A N 1
ATOM 1432 C CA . SER A 1 177 ? 36.539 38.457 -25.339 1.00 27.28 177 SER A CA 1
ATOM 1433 C C . SER A 1 177 ? 37.184 37.106 -25.018 1.00 27.28 177 SER A C 1
ATOM 1435 O O . SER A 1 177 ? 36.514 36.134 -24.691 1.00 27.28 177 SER A O 1
ATOM 1437 N N . GLU A 1 178 ? 38.504 37.106 -25.192 1.00 28.00 178 GLU A N 1
ATOM 1438 C CA . GLU A 1 178 ? 39.539 36.492 -24.351 1.00 28.00 178 GLU A CA 1
ATOM 1439 C C . GLU A 1 178 ? 39.511 34.992 -23.993 1.00 28.00 178 GLU A C 1
ATOM 1441 O O . GLU A 1 178 ? 38.792 34.505 -23.129 1.00 28.00 178 GLU A O 1
ATOM 1446 N N . LYS A 1 179 ? 40.484 34.299 -24.612 1.00 26.27 179 LYS A N 1
ATOM 1447 C CA . LYS A 1 179 ? 41.286 33.191 -24.054 1.00 26.27 179 LYS A CA 1
ATOM 1448 C C . LYS A 1 179 ? 41.814 33.616 -22.670 1.00 26.27 179 LYS A C 1
ATOM 1450 O O . LYS A 1 179 ? 42.263 34.747 -22.550 1.00 26.27 179 LYS A O 1
ATOM 1455 N N . ALA A 1 180 ? 41.869 32.803 -21.619 1.00 27.69 180 ALA A N 1
ATOM 1456 C CA . ALA A 1 180 ? 42.592 31.540 -21.403 1.00 27.69 180 ALA A CA 1
ATOM 1457 C C . ALA A 1 180 ? 42.352 31.142 -19.906 1.00 27.69 180 ALA A C 1
ATOM 1459 O O . ALA A 1 180 ? 41.890 32.010 -19.168 1.00 27.69 180 ALA A O 1
ATOM 1460 N N . PRO A 1 181 ? 42.704 29.939 -19.392 1.00 31.20 181 PRO A N 1
ATOM 1461 C CA . PRO A 1 181 ? 43.625 28.976 -19.977 1.00 31.20 181 PRO A CA 1
ATOM 1462 C C . PRO A 1 181 ? 43.126 27.529 -20.069 1.00 31.20 181 PRO A C 1
ATOM 1464 O O . PRO A 1 181 ? 42.293 27.040 -19.315 1.00 31.20 181 PRO A O 1
ATOM 1467 N N . LYS A 1 182 ? 43.766 26.837 -21.015 1.00 36.91 182 LYS A N 1
ATOM 1468 C CA . LYS A 1 182 ? 43.951 25.389 -21.031 1.00 36.91 182 LYS A CA 1
ATOM 1469 C C . LYS A 1 182 ? 44.457 24.937 -19.659 1.00 36.91 182 LYS A C 1
ATOM 1471 O O . LYS A 1 182 ? 45.582 25.275 -19.299 1.00 36.91 182 LYS A O 1
ATOM 1476 N N . ALA A 1 183 ? 43.658 24.151 -18.949 1.00 27.73 183 ALA A N 1
ATOM 1477 C CA . ALA A 1 183 ? 44.182 23.213 -17.973 1.00 27.73 183 ALA A CA 1
ATOM 1478 C C . ALA A 1 183 ? 44.505 21.908 -18.706 1.00 27.73 183 ALA A C 1
ATOM 1480 O O . ALA A 1 183 ? 43.784 21.457 -19.596 1.00 27.73 183 ALA A O 1
ATOM 1481 N N . GLU A 1 184 ? 45.673 21.390 -18.388 1.00 26.20 184 GLU A N 1
ATOM 1482 C CA . GLU A 1 184 ? 46.373 20.325 -19.075 1.00 26.20 184 GLU A CA 1
ATOM 1483 C C . GLU A 1 184 ? 45.619 18.995 -19.036 1.00 26.20 184 GLU A C 1
ATOM 1485 O O . GLU A 1 184 ? 44.959 18.646 -18.057 1.00 26.20 184 GLU A O 1
ATOM 1490 N N . LYS A 1 185 ? 45.813 18.209 -20.101 1.00 38.59 185 LYS A N 1
ATOM 1491 C CA . LYS A 1 185 ? 45.618 16.760 -20.101 1.00 38.59 185 LYS A CA 1
ATOM 1492 C C . LYS A 1 185 ? 46.310 16.161 -18.874 1.00 38.59 185 LYS A C 1
ATOM 1494 O O . LYS A 1 185 ? 47.529 15.999 -18.877 1.00 38.59 185 LYS A O 1
ATOM 1499 N N . LYS A 1 186 ? 45.536 15.759 -17.869 1.00 27.61 186 LYS A N 1
ATOM 1500 C CA . LYS A 1 186 ? 45.970 14.728 -16.929 1.00 27.61 186 LYS A CA 1
ATOM 1501 C C . LYS A 1 186 ? 45.537 13.379 -17.488 1.00 27.61 186 LYS A C 1
ATOM 1503 O O . LYS A 1 186 ? 44.353 13.080 -17.565 1.00 27.61 186 LYS A O 1
ATOM 1508 N N . LEU A 1 187 ? 46.518 12.569 -17.887 1.00 42.84 187 LEU A N 1
ATOM 1509 C CA . LEU A 1 187 ? 46.366 11.118 -17.865 1.00 42.84 187 LEU A CA 1
ATOM 1510 C C . LEU A 1 187 ? 45.970 10.737 -16.432 1.00 42.84 187 LEU A C 1
ATOM 1512 O O . LEU A 1 187 ? 46.765 10.974 -15.523 1.00 42.84 187 LEU A O 1
ATOM 1516 N N . GLY A 1 188 ? 44.783 10.180 -16.194 1.00 35.59 188 GLY A N 1
ATOM 1517 C CA . GLY A 1 188 ? 44.446 9.817 -14.818 1.00 35.59 188 GLY A CA 1
ATOM 1518 C C . GLY A 1 188 ? 43.050 9.266 -14.587 1.00 35.59 188 GLY A C 1
ATOM 1519 O O . GLY A 1 188 ? 42.261 9.938 -13.950 1.00 35.59 188 GLY A O 1
ATOM 1520 N N . GLY A 1 189 ? 42.803 8.024 -15.018 1.00 52.50 189 GLY A N 1
ATOM 1521 C CA . GLY A 1 189 ? 41.694 7.189 -14.531 1.00 52.50 189 GLY A CA 1
ATOM 1522 C C . GLY A 1 189 ? 40.263 7.692 -14.810 1.00 52.50 189 GLY A C 1
ATOM 1523 O O . GLY A 1 189 ? 40.074 8.802 -15.293 1.00 52.50 189 GLY A O 1
ATOM 1524 N N . PRO A 1 190 ? 39.246 6.851 -14.546 1.00 74.19 190 PRO A N 1
ATOM 1525 C CA . PRO A 1 190 ? 37.844 7.269 -14.585 1.00 74.19 190 PRO A CA 1
ATOM 1526 C C . PRO A 1 190 ? 37.563 8.311 -13.493 1.00 74.19 190 PRO A C 1
ATOM 1528 O O . PRO A 1 190 ? 38.012 8.149 -12.355 1.00 74.19 190 PRO A O 1
ATOM 1531 N N . GLU A 1 191 ? 36.798 9.353 -13.815 1.00 77.44 191 GLU A N 1
ATOM 1532 C CA . GLU A 1 191 ? 36.357 10.360 -12.846 1.00 77.44 191 GLU A CA 1
ATOM 1533 C C . GLU A 1 191 ? 35.240 9.771 -11.967 1.00 77.44 191 GLU A C 1
ATOM 1535 O O . GLU A 1 191 ? 34.172 9.409 -12.464 1.00 77.44 191 GLU A O 1
ATOM 1540 N N . ILE A 1 192 ? 35.490 9.635 -10.660 1.00 82.25 192 ILE A N 1
ATOM 1541 C CA . ILE A 1 192 ? 34.511 9.113 -9.696 1.00 82.25 192 ILE A CA 1
ATOM 1542 C C . ILE A 1 192 ? 33.953 10.278 -8.878 1.00 82.25 192 ILE A C 1
ATOM 1544 O O . ILE A 1 192 ? 34.666 10.889 -8.082 1.00 82.25 192 ILE A O 1
ATOM 1548 N N . GLU A 1 193 ? 32.663 10.553 -9.033 1.00 83.81 193 GLU A N 1
ATOM 1549 C CA . GLU A 1 193 ? 31.942 11.567 -8.271 1.00 83.81 193 GLU A CA 1
ATOM 1550 C C . GLU A 1 193 ? 31.005 10.877 -7.268 1.00 83.81 193 GLU A C 1
ATOM 1552 O O . GLU A 1 193 ? 29.994 10.293 -7.653 1.00 83.81 193 GLU A O 1
ATOM 1557 N N . VAL A 1 194 ? 31.341 10.932 -5.972 1.00 82.88 194 VAL A N 1
ATOM 1558 C CA . VAL A 1 194 ? 30.516 10.357 -4.893 1.00 82.88 194 VAL A CA 1
ATOM 1559 C C . VAL A 1 194 ? 29.915 11.462 -4.030 1.00 82.88 194 VAL A C 1
ATOM 1561 O O . VAL A 1 194 ? 30.644 12.220 -3.377 1.00 82.88 194 VAL A O 1
ATOM 1564 N N . LYS A 1 195 ? 28.582 11.520 -3.978 1.00 81.31 195 LYS A N 1
ATOM 1565 C CA . LYS A 1 195 ? 27.806 12.440 -3.133 1.00 81.31 195 LYS A CA 1
ATOM 1566 C C . LYS A 1 195 ? 26.974 11.651 -2.124 1.00 81.31 195 LYS A C 1
ATOM 1568 O O . LYS A 1 195 ? 26.389 10.628 -2.465 1.00 81.31 195 LYS A O 1
ATOM 1573 N N . VAL A 1 196 ? 26.914 12.126 -0.881 1.00 70.38 196 VAL A N 1
ATOM 1574 C CA . VAL A 1 196 ? 26.075 11.524 0.167 1.00 70.38 196 VAL A CA 1
ATOM 1575 C C . VAL A 1 196 ? 25.210 12.595 0.805 1.00 70.38 196 VAL A C 1
ATOM 1577 O O . VAL A 1 196 ? 25.718 13.647 1.184 1.00 70.38 196 VAL A O 1
ATOM 1580 N N . ILE A 1 197 ? 23.916 12.319 0.932 1.00 69.69 197 ILE A N 1
ATOM 1581 C CA . ILE A 1 197 ? 22.925 13.204 1.543 1.00 69.69 197 ILE A CA 1
ATOM 1582 C C . ILE A 1 197 ? 22.396 12.505 2.800 1.00 69.69 197 ILE A C 1
ATOM 1584 O O . ILE A 1 197 ? 21.960 11.359 2.731 1.00 69.69 197 ILE A O 1
ATOM 1588 N N . GLY A 1 198 ? 22.462 13.172 3.957 1.00 51.12 198 GLY A N 1
ATOM 1589 C CA . GLY A 1 198 ? 21.918 12.643 5.220 1.00 51.12 198 GLY A CA 1
ATOM 1590 C C . GLY A 1 198 ? 22.849 11.734 6.037 1.00 51.12 198 GLY A C 1
ATOM 1591 O O . GLY A 1 198 ? 22.411 11.157 7.026 1.00 51.12 198 GLY A O 1
ATOM 1592 N N . GLY A 1 199 ? 24.135 11.611 5.682 1.00 58.94 199 GLY A N 1
ATOM 1593 C CA . GLY A 1 199 ? 25.089 10.821 6.470 1.00 58.94 199 GLY A CA 1
ATOM 1594 C C . GLY A 1 199 ? 26.472 10.696 5.837 1.00 58.94 199 GLY A C 1
ATOM 1595 O O . GLY A 1 199 ? 26.814 9.650 5.295 1.00 58.94 199 GLY A O 1
ATOM 1596 N N . GLU A 1 200 ? 27.299 11.740 5.932 1.00 75.06 200 GLU A N 1
ATOM 1597 C CA . GLU A 1 200 ? 28.635 11.784 5.303 1.00 75.06 200 GLU A CA 1
ATOM 1598 C C . GLU A 1 200 ? 29.563 10.627 5.708 1.00 75.06 200 GLU A C 1
ATOM 1600 O O . GLU A 1 200 ? 30.441 10.240 4.935 1.00 75.06 200 GLU A O 1
ATOM 1605 N N . ILE A 1 201 ? 29.320 10.012 6.871 1.00 73.38 201 ILE A N 1
ATOM 1606 C CA . ILE A 1 201 ? 30.037 8.825 7.358 1.00 73.38 201 ILE A CA 1
ATOM 1607 C C . ILE A 1 201 ? 29.982 7.632 6.387 1.00 73.38 201 ILE A C 1
ATOM 1609 O O . ILE A 1 201 ? 30.848 6.763 6.444 1.00 73.38 201 ILE A O 1
ATOM 1613 N N . PHE A 1 202 ? 29.005 7.591 5.473 1.00 78.88 202 PHE A N 1
ATOM 1614 C CA . PHE A 1 202 ? 28.850 6.519 4.484 1.00 78.88 202 PHE A CA 1
ATOM 1615 C C . PHE A 1 202 ? 29.562 6.797 3.154 1.00 78.88 202 PHE A C 1
ATOM 1617 O O . PHE A 1 202 ? 29.636 5.911 2.301 1.00 78.88 202 PHE A O 1
ATOM 1624 N N . LYS A 1 203 ? 30.148 7.989 2.974 1.00 86.06 203 LYS A N 1
ATOM 1625 C CA . LYS A 1 203 ? 30.909 8.346 1.767 1.00 86.06 203 LYS A CA 1
ATOM 1626 C C . LYS A 1 203 ? 32.055 7.367 1.462 1.00 86.06 203 LYS A C 1
ATOM 1628 O O . LYS A 1 203 ? 32.147 6.953 0.308 1.00 86.06 203 LYS A O 1
ATOM 1633 N N . PRO A 1 204 ? 32.861 6.907 2.443 1.00 86.31 204 PRO A N 1
ATOM 1634 C CA . PRO A 1 204 ? 33.898 5.903 2.192 1.00 86.31 204 PRO A CA 1
ATOM 1635 C C . PRO A 1 204 ? 33.335 4.566 1.690 1.00 86.31 204 PRO A C 1
ATOM 1637 O O . PRO A 1 204 ? 33.939 3.927 0.836 1.00 86.31 204 PRO A O 1
ATOM 1640 N N . VAL A 1 205 ? 32.152 4.162 2.170 1.00 87.62 205 VAL A N 1
ATOM 1641 C CA . VAL A 1 205 ? 31.499 2.908 1.757 1.00 87.62 205 VAL A CA 1
ATOM 1642 C C . VAL A 1 205 ? 31.027 2.983 0.305 1.00 87.62 205 VAL A C 1
ATOM 1644 O O . VAL A 1 205 ? 31.202 2.029 -0.451 1.00 87.62 205 VAL A O 1
ATOM 1647 N N . LEU A 1 206 ? 30.453 4.118 -0.105 1.00 88.06 206 LEU A N 1
ATOM 1648 C CA . LEU A 1 206 ? 30.044 4.326 -1.497 1.00 88.06 206 LEU A CA 1
ATOM 1649 C C . LEU A 1 206 ? 31.235 4.463 -2.442 1.00 88.06 206 LEU A C 1
ATOM 1651 O O . LEU A 1 206 ? 31.154 4.044 -3.594 1.00 88.06 206 LEU A O 1
ATOM 1655 N N . GLN A 1 207 ? 32.339 5.022 -1.955 1.00 89.94 207 GLN A N 1
ATOM 1656 C CA . GLN A 1 207 ? 33.570 5.121 -2.723 1.00 89.94 207 GLN A CA 1
ATOM 1657 C C . GLN A 1 207 ? 34.184 3.743 -2.975 1.00 89.94 207 GLN A C 1
ATOM 1659 O O . GLN A 1 207 ? 34.523 3.426 -4.110 1.00 89.94 207 GLN A O 1
ATOM 1664 N N . GLU A 1 208 ? 34.208 2.877 -1.966 1.00 88.12 208 GLU A N 1
ATOM 1665 C CA . GLU A 1 208 ? 34.639 1.490 -2.139 1.00 88.12 208 GLU A CA 1
ATOM 1666 C C . GLU A 1 208 ? 33.709 0.696 -3.070 1.00 88.12 208 GLU A C 1
ATOM 1668 O O . GLU A 1 208 ? 34.167 -0.079 -3.909 1.00 88.12 208 GLU A O 1
ATOM 1673 N N . TYR A 1 209 ? 32.395 0.917 -2.976 1.00 91.56 209 TYR A N 1
ATOM 1674 C CA . TYR A 1 209 ? 31.444 0.350 -3.931 1.00 91.56 209 TYR A CA 1
ATOM 1675 C C . TYR A 1 209 ? 31.739 0.810 -5.372 1.00 91.56 209 TYR A C 1
ATOM 1677 O O . TYR A 1 209 ? 31.740 -0.017 -6.283 1.00 91.56 209 TYR A O 1
ATOM 1685 N N . ALA A 1 210 ? 32.059 2.092 -5.584 1.00 89.38 210 ALA A N 1
ATOM 1686 C CA . ALA A 1 210 ? 32.457 2.614 -6.893 1.00 89.38 210 ALA A CA 1
ATOM 1687 C C . ALA A 1 210 ? 33.743 1.956 -7.424 1.00 89.38 210 ALA A C 1
ATOM 1689 O O . ALA A 1 210 ? 33.840 1.633 -8.609 1.00 89.38 210 ALA A O 1
ATOM 1690 N N . GLU A 1 211 ? 34.727 1.738 -6.553 1.00 89.56 211 GLU A N 1
ATOM 1691 C CA . GLU A 1 211 ? 35.995 1.095 -6.904 1.00 89.56 211 GLU A CA 1
ATOM 1692 C C . GLU A 1 211 ? 35.801 -0.364 -7.331 1.00 89.56 211 GLU A C 1
ATOM 1694 O O . GLU A 1 211 ? 36.357 -0.786 -8.351 1.00 89.56 211 GLU A O 1
ATOM 1699 N N . GLU A 1 212 ? 34.971 -1.123 -6.612 1.00 88.06 212 GLU A N 1
ATOM 1700 C CA . GLU A 1 212 ? 34.695 -2.521 -6.951 1.00 88.06 212 GLU A CA 1
ATOM 1701 C C . GLU A 1 212 ? 33.875 -2.638 -8.248 1.00 88.06 212 GLU A C 1
ATOM 1703 O O . GLU A 1 212 ? 34.156 -3.500 -9.087 1.00 88.06 212 GLU A O 1
ATOM 1708 N N . LEU A 1 213 ? 32.941 -1.705 -8.485 1.00 89.25 213 LEU A N 1
ATOM 1709 C CA . LEU A 1 213 ? 32.254 -1.588 -9.775 1.00 89.25 213 LEU A CA 1
ATOM 1710 C C . LEU A 1 213 ? 33.239 -1.354 -10.918 1.00 89.25 213 LEU A C 1
ATOM 1712 O O . LEU A 1 213 ? 33.199 -2.061 -11.924 1.00 89.25 213 LEU A O 1
ATOM 1716 N N . LEU A 1 214 ? 34.152 -0.394 -10.770 1.00 88.25 214 LEU A N 1
ATOM 1717 C CA . LEU A 1 214 ? 35.158 -0.105 -11.790 1.00 88.25 214 LEU A CA 1
ATOM 1718 C C . LEU A 1 214 ? 36.084 -1.290 -12.047 1.00 88.25 214 LEU A C 1
ATOM 1720 O O . LEU A 1 214 ? 36.470 -1.527 -13.193 1.00 88.25 214 LEU A O 1
ATOM 1724 N N . ARG A 1 215 ? 36.449 -2.035 -11.003 1.00 88.50 215 ARG A N 1
ATOM 1725 C CA . ARG A 1 215 ? 37.276 -3.236 -11.127 1.00 88.50 215 ARG A CA 1
ATOM 1726 C C . ARG A 1 215 ? 36.593 -4.295 -11.981 1.00 88.50 215 ARG A C 1
ATOM 1728 O O . ARG A 1 215 ? 37.233 -4.867 -12.863 1.00 88.50 215 ARG A O 1
ATOM 1735 N N . GLU A 1 216 ? 35.304 -4.526 -11.753 1.00 86.00 216 GLU A N 1
ATOM 1736 C CA . GLU A 1 216 ? 34.562 -5.533 -12.506 1.00 86.00 216 GLU A CA 1
ATOM 1737 C C . GLU A 1 216 ? 34.213 -5.056 -13.923 1.00 86.00 216 GLU A C 1
ATOM 1739 O O . GLU A 1 216 ? 34.332 -5.833 -14.868 1.00 86.00 216 GLU A O 1
ATOM 1744 N N . ILE A 1 217 ? 33.917 -3.771 -14.130 1.00 85.56 217 ILE A N 1
ATOM 1745 C CA . ILE A 1 217 ? 33.698 -3.232 -15.482 1.00 85.56 217 ILE A CA 1
ATOM 1746 C C . ILE A 1 217 ? 34.982 -3.314 -16.319 1.00 85.56 217 ILE A C 1
ATOM 1748 O O . ILE A 1 217 ? 34.924 -3.713 -17.481 1.00 85.56 217 ILE A O 1
ATOM 1752 N N . LYS A 1 218 ? 36.156 -3.045 -15.729 1.00 84.75 218 LYS A N 1
ATOM 1753 C CA . LYS A 1 218 ? 37.453 -3.223 -16.408 1.00 84.75 218 LYS A CA 1
ATOM 1754 C C . LYS A 1 218 ? 37.697 -4.667 -16.856 1.00 84.75 218 LYS A C 1
ATOM 1756 O O . LYS A 1 218 ? 38.364 -4.869 -17.864 1.00 84.75 218 LYS A O 1
ATOM 1761 N N . SER A 1 219 ? 37.129 -5.661 -16.166 1.00 83.94 219 SER A N 1
ATOM 1762 C CA . SER A 1 219 ? 37.255 -7.073 -16.560 1.00 83.94 219 SER A CA 1
ATOM 1763 C C . SER A 1 219 ? 36.554 -7.409 -17.880 1.00 83.94 219 SER A C 1
ATOM 1765 O O . SER A 1 219 ? 36.879 -8.419 -18.503 1.00 83.94 219 SER A O 1
ATOM 1767 N N . LEU A 1 220 ? 35.634 -6.553 -18.345 1.00 80.25 220 LEU A N 1
ATOM 1768 C CA . LEU A 1 220 ? 34.984 -6.728 -19.640 1.00 80.25 220 LEU A CA 1
ATOM 1769 C C . LEU A 1 220 ? 35.940 -6.492 -20.818 1.00 80.25 220 LEU A C 1
ATOM 1771 O O . LEU A 1 220 ? 35.571 -6.873 -21.920 1.00 80.25 220 LEU A O 1
ATOM 1775 N N . ASN A 1 221 ? 37.120 -5.876 -20.621 1.00 70.62 221 ASN A N 1
ATOM 1776 C CA . ASN A 1 221 ? 38.140 -5.540 -21.641 1.00 70.62 221 ASN A CA 1
ATOM 1777 C C . ASN A 1 221 ? 37.637 -4.752 -22.877 1.00 70.62 221 ASN A C 1
ATOM 1779 O O . ASN A 1 221 ? 38.409 -4.460 -23.784 1.00 70.62 221 ASN A O 1
ATOM 1783 N N . GLU A 1 222 ? 36.352 -4.404 -22.916 1.00 77.44 222 GLU A N 1
ATOM 1784 C CA . GLU A 1 222 ? 35.626 -3.888 -24.082 1.00 77.44 222 GLU A CA 1
ATOM 1785 C C . GLU A 1 222 ? 34.972 -2.522 -23.806 1.00 77.44 222 GLU A C 1
ATOM 1787 O O . GLU A 1 222 ? 34.370 -1.932 -24.706 1.00 77.44 222 GLU A O 1
ATOM 1792 N N . VAL A 1 223 ? 35.063 -2.037 -22.562 1.00 82.94 223 VAL A N 1
ATOM 1793 C CA . VAL A 1 223 ? 34.463 -0.783 -22.088 1.00 82.94 223 VAL A CA 1
ATOM 1794 C C . VAL A 1 223 ? 35.519 0.034 -21.356 1.00 82.94 223 VAL A C 1
ATOM 1796 O O . VAL A 1 223 ? 36.061 -0.402 -20.338 1.00 82.94 223 VAL A O 1
ATOM 1799 N N . SER A 1 224 ? 35.764 1.244 -21.846 1.00 84.44 224 SER A N 1
ATOM 1800 C CA . SER A 1 224 ? 36.566 2.253 -21.159 1.00 84.44 224 SER A CA 1
ATOM 1801 C C . SER A 1 224 ? 35.630 3.161 -20.374 1.00 84.44 224 SER A C 1
ATOM 1803 O O . SER A 1 224 ? 34.878 3.926 -20.963 1.00 84.44 224 SER A O 1
ATOM 1805 N N . VAL A 1 225 ? 35.626 3.055 -19.045 1.00 85.00 225 VAL A N 1
ATOM 1806 C CA . VAL A 1 225 ? 34.793 3.923 -18.196 1.00 85.00 225 VAL A CA 1
ATOM 1807 C C . VAL A 1 225 ? 35.432 5.304 -18.102 1.00 85.00 225 VAL A C 1
ATOM 1809 O O . VAL A 1 225 ? 36.616 5.412 -17.786 1.00 85.00 225 VAL A O 1
ATOM 1812 N N . GLU A 1 226 ? 34.640 6.341 -18.344 1.00 83.12 226 GLU A N 1
ATOM 1813 C CA . GLU A 1 226 ? 35.074 7.740 -18.329 1.00 83.12 226 GLU A CA 1
ATOM 1814 C C . GLU A 1 226 ? 34.610 8.438 -17.052 1.00 83.12 226 GLU A C 1
ATOM 1816 O O . GLU A 1 226 ? 35.414 9.082 -16.378 1.00 83.12 226 GLU A O 1
ATOM 1821 N N . LYS A 1 227 ? 33.343 8.234 -16.664 1.00 85.19 227 LYS A N 1
ATOM 1822 C CA . LYS A 1 227 ? 32.749 8.858 -15.478 1.00 85.19 227 LYS A CA 1
ATOM 1823 C C . LYS A 1 227 ? 31.829 7.902 -14.723 1.00 85.19 227 LYS A C 1
ATOM 1825 O O . LYS A 1 227 ? 31.014 7.202 -15.325 1.00 85.19 227 LYS A O 1
ATOM 1830 N N . VAL A 1 228 ? 31.933 7.905 -13.395 1.00 86.75 228 VAL A N 1
ATOM 1831 C CA . VAL A 1 228 ? 31.033 7.194 -12.476 1.00 86.75 228 VAL A CA 1
ATOM 1832 C C . VAL A 1 228 ? 30.494 8.185 -11.452 1.00 86.75 228 VAL A C 1
ATOM 1834 O O . VAL A 1 228 ? 31.235 8.671 -10.604 1.00 86.75 228 VAL A O 1
ATOM 1837 N N . GLY A 1 229 ? 29.200 8.478 -11.523 1.00 86.69 229 GLY A N 1
ATOM 1838 C CA . GLY A 1 229 ? 28.480 9.272 -10.533 1.00 86.69 229 GLY A CA 1
ATOM 1839 C C . GLY A 1 229 ? 27.678 8.370 -9.603 1.00 86.69 229 GLY A C 1
ATOM 1840 O O . GLY A 1 229 ? 26.824 7.619 -10.072 1.00 86.69 229 GLY A O 1
ATOM 1841 N N . ILE A 1 230 ? 27.928 8.450 -8.297 1.00 87.81 230 ILE A N 1
ATOM 1842 C CA . ILE A 1 230 ? 27.150 7.743 -7.275 1.00 87.81 230 ILE A CA 1
ATOM 1843 C C . ILE A 1 230 ? 26.636 8.752 -6.257 1.00 87.81 230 ILE A C 1
ATOM 1845 O O . ILE A 1 230 ? 27.414 9.379 -5.539 1.00 87.81 230 ILE A O 1
ATOM 1849 N N . THR A 1 231 ? 25.317 8.862 -6.150 1.00 83.19 231 THR A N 1
ATOM 1850 C CA . THR A 1 231 ? 24.662 9.628 -5.088 1.00 83.19 231 THR A CA 1
ATOM 1851 C C . THR A 1 231 ? 23.939 8.672 -4.152 1.00 83.19 231 THR A C 1
ATOM 1853 O O . THR A 1 231 ? 23.108 7.887 -4.607 1.00 83.19 231 THR A O 1
ATOM 1856 N N . GLY A 1 232 ? 24.259 8.728 -2.860 1.00 70.25 232 GLY A N 1
ATOM 1857 C CA . GLY A 1 232 ? 23.576 7.970 -1.814 1.00 70.25 232 GLY A CA 1
ATOM 1858 C C . GLY A 1 232 ? 22.770 8.870 -0.885 1.00 70.25 232 GLY A C 1
ATOM 1859 O O . GLY A 1 232 ? 23.330 9.771 -0.266 1.00 70.25 232 GLY A O 1
ATOM 1860 N N . GLU A 1 233 ? 21.475 8.612 -0.752 1.00 77.25 233 GLU A N 1
ATOM 1861 C CA . GLU A 1 233 ? 20.590 9.286 0.203 1.00 77.25 233 GLU A CA 1
ATOM 1862 C C . GLU A 1 233 ? 20.313 8.337 1.374 1.00 77.25 233 GLU A C 1
ATOM 1864 O O . GLU A 1 233 ? 19.800 7.230 1.195 1.00 77.25 233 GLU A O 1
ATOM 1869 N N . VAL A 1 234 ? 20.724 8.737 2.575 1.00 64.38 234 VAL A N 1
ATOM 1870 C CA . VAL A 1 234 ? 20.672 7.903 3.781 1.00 64.38 234 VAL A CA 1
ATOM 1871 C C . VAL A 1 234 ? 19.321 8.087 4.465 1.00 64.38 234 VAL A C 1
ATOM 1873 O O . VAL A 1 234 ? 19.002 9.182 4.919 1.00 64.38 234 VAL A O 1
ATOM 1876 N N . GLY A 1 235 ? 18.550 7.004 4.565 1.00 62.12 235 GLY A N 1
ATOM 1877 C CA . GLY A 1 235 ? 17.296 6.942 5.313 1.00 62.12 235 GLY A CA 1
ATOM 1878 C C . GLY A 1 235 ? 17.425 6.126 6.605 1.00 62.12 235 GLY A C 1
ATOM 1879 O O . GLY A 1 235 ? 18.502 5.662 6.986 1.00 62.12 235 GLY A O 1
ATOM 1880 N N . SER A 1 236 ? 16.306 5.900 7.296 1.00 57.62 236 SER A N 1
ATOM 1881 C CA . SER A 1 236 ? 16.274 5.074 8.513 1.00 57.62 236 SER A CA 1
ATOM 1882 C C . SER A 1 236 ? 16.447 3.580 8.190 1.00 57.62 236 SER A C 1
ATOM 1884 O O . SER A 1 236 ? 15.478 2.873 7.932 1.00 57.62 236 SER A O 1
ATOM 1886 N N . GLY A 1 237 ? 17.693 3.092 8.198 1.00 53.59 237 GLY A N 1
ATOM 1887 C CA . GLY A 1 237 ? 18.035 1.676 7.970 1.00 53.59 237 GLY A CA 1
ATOM 1888 C C . GLY A 1 237 ? 18.186 1.271 6.496 1.00 53.59 237 GLY A C 1
ATOM 1889 O O . GLY A 1 237 ? 18.487 0.113 6.194 1.00 53.59 237 GLY A O 1
ATOM 1890 N N . VAL A 1 238 ? 18.018 2.220 5.574 1.00 64.25 238 VAL A N 1
ATOM 1891 C CA . VAL A 1 238 ? 18.145 2.032 4.123 1.00 64.25 238 VAL A CA 1
ATOM 1892 C C . VAL A 1 238 ? 19.011 3.135 3.515 1.00 64.25 238 VAL A C 1
ATOM 1894 O O . VAL A 1 238 ? 19.129 4.219 4.082 1.00 64.25 238 VAL A O 1
ATOM 1897 N N . ILE A 1 239 ? 19.617 2.869 2.360 1.00 74.38 239 ILE A N 1
ATOM 1898 C CA . ILE A 1 239 ? 20.335 3.876 1.569 1.00 74.38 239 ILE A CA 1
ATOM 1899 C C . ILE A 1 239 ? 19.885 3.802 0.113 1.00 74.38 239 ILE A C 1
ATOM 1901 O O . ILE A 1 239 ? 20.013 2.764 -0.538 1.00 74.38 239 ILE A O 1
ATOM 1905 N N . TYR A 1 240 ? 19.339 4.905 -0.385 1.00 77.00 240 TYR A N 1
ATOM 1906 C CA . TYR A 1 240 ? 18.862 5.038 -1.755 1.00 77.00 240 TYR A CA 1
ATOM 1907 C C . TYR A 1 240 ? 20.008 5.463 -2.664 1.00 77.00 240 TYR A C 1
ATOM 1909 O O . TYR A 1 240 ? 20.729 6.407 -2.353 1.00 77.00 240 TYR A O 1
ATOM 1917 N N . LEU A 1 241 ? 20.192 4.767 -3.781 1.00 80.56 241 LEU A N 1
ATOM 1918 C CA . LEU A 1 241 ? 21.344 4.940 -4.661 1.00 80.56 241 LEU A CA 1
ATOM 1919 C C . LEU A 1 241 ? 20.915 5.396 -6.049 1.00 80.56 241 LEU A C 1
ATOM 1921 O O . LEU A 1 241 ? 20.048 4.790 -6.685 1.00 80.56 241 LEU A O 1
ATOM 1925 N N . HIS A 1 242 ? 21.593 6.427 -6.534 1.00 84.06 242 HIS A N 1
ATOM 1926 C CA . HIS A 1 242 ? 21.546 6.879 -7.915 1.00 84.06 242 HIS A CA 1
ATOM 1927 C C . HIS A 1 242 ? 22.921 6.657 -8.539 1.00 84.06 242 HIS A C 1
ATOM 1929 O O . HIS A 1 242 ? 23.897 7.265 -8.101 1.00 84.06 242 HIS A O 1
ATOM 1935 N N . VAL A 1 243 ? 22.999 5.772 -9.532 1.00 86.44 243 VAL A N 1
ATOM 1936 C CA . VAL A 1 243 ? 24.257 5.367 -10.170 1.00 86.44 243 VAL A CA 1
ATOM 1937 C C . VAL A 1 243 ? 24.218 5.722 -11.652 1.00 86.44 243 VAL A C 1
ATOM 1939 O O . VAL A 1 243 ? 23.392 5.198 -12.393 1.00 86.44 243 VAL A O 1
ATOM 1942 N N . ASN A 1 244 ? 25.131 6.582 -12.090 1.00 86.81 244 ASN A N 1
ATOM 1943 C CA . ASN A 1 244 ? 25.291 6.972 -13.487 1.00 86.81 244 ASN A CA 1
ATOM 1944 C C . ASN A 1 244 ? 26.692 6.587 -13.953 1.00 86.81 244 ASN A C 1
ATOM 1946 O O . ASN A 1 244 ? 27.683 7.041 -13.383 1.00 86.81 244 ASN A O 1
ATOM 1950 N N . ILE A 1 245 ? 26.780 5.741 -14.974 1.00 88.00 245 ILE A N 1
ATOM 1951 C CA . ILE A 1 245 ? 28.049 5.248 -15.509 1.00 88.00 245 ILE A CA 1
ATOM 1952 C C . ILE A 1 245 ? 28.134 5.608 -16.986 1.00 88.00 245 ILE A C 1
ATOM 1954 O O . ILE A 1 245 ? 27.270 5.240 -17.782 1.00 88.00 245 ILE A O 1
ATOM 1958 N N . HIS A 1 246 ? 29.211 6.293 -17.347 1.00 86.25 246 HIS A N 1
ATOM 1959 C CA . HIS A 1 246 ? 29.528 6.666 -18.716 1.00 86.25 246 HIS A CA 1
ATOM 1960 C C . HIS A 1 246 ? 30.817 5.984 -19.146 1.00 86.25 246 HIS A C 1
ATOM 1962 O O . HIS A 1 246 ? 31.807 5.973 -18.408 1.00 86.25 246 HIS A O 1
ATOM 1968 N N . GLY A 1 247 ? 30.807 5.417 -20.345 1.00 86.56 247 GLY A N 1
ATOM 1969 C CA . GLY A 1 247 ? 32.001 4.845 -20.940 1.00 86.56 247 GLY A CA 1
ATOM 1970 C C . GLY A 1 247 ? 31.944 4.814 -22.456 1.00 86.56 247 GLY A C 1
ATOM 1971 O O . GLY A 1 247 ? 30.926 5.121 -23.070 1.00 86.56 247 GLY A O 1
ATOM 1972 N N . THR A 1 248 ? 33.047 4.400 -23.057 1.00 85.00 248 THR A N 1
ATOM 1973 C CA . THR A 1 248 ? 33.200 4.276 -24.503 1.00 85.00 248 THR A CA 1
ATOM 1974 C C . THR A 1 248 ? 33.534 2.845 -24.904 1.00 85.00 248 THR A C 1
ATOM 1976 O O . THR A 1 248 ? 34.161 2.087 -24.156 1.00 85.00 248 THR A O 1
ATOM 1979 N N . SER A 1 249 ? 33.075 2.447 -26.092 1.00 86.12 249 SER A N 1
ATOM 1980 C CA . SER A 1 249 ? 33.396 1.153 -26.696 1.00 86.12 249 SER A CA 1
ATOM 1981 C C . SER A 1 249 ? 33.479 1.258 -28.218 1.00 86.12 249 SER A C 1
ATOM 1983 O O . SER A 1 249 ? 32.621 1.859 -28.865 1.00 86.12 249 SER A O 1
ATOM 1985 N N . GLU A 1 250 ? 34.490 0.616 -28.804 1.00 81.75 250 GLU A N 1
ATOM 1986 C CA . GLU A 1 250 ? 34.710 0.558 -30.258 1.00 81.75 250 GLU A CA 1
ATOM 1987 C C . GLU A 1 250 ? 33.712 -0.353 -30.995 1.00 81.75 250 GLU A C 1
ATOM 1989 O O . GLU A 1 250 ? 33.699 -0.400 -32.224 1.00 81.75 250 GLU A O 1
ATOM 1994 N N . ARG A 1 251 ? 32.859 -1.082 -30.265 1.00 79.94 251 ARG A N 1
ATOM 1995 C CA . ARG A 1 251 ? 31.905 -2.026 -30.859 1.00 79.94 251 ARG A CA 1
ATOM 1996 C C . ARG A 1 251 ? 30.733 -1.351 -31.567 1.00 79.94 251 ARG A C 1
ATOM 1998 O O . ARG A 1 251 ? 30.492 -0.153 -31.425 1.00 79.94 251 ARG A O 1
ATOM 2005 N N . ASP A 1 252 ? 29.989 -2.145 -32.326 1.00 80.31 252 ASP A N 1
ATOM 2006 C CA . ASP A 1 252 ? 28.731 -1.768 -32.964 1.00 80.31 252 ASP A CA 1
ATOM 2007 C C . ASP A 1 252 ? 27.631 -1.435 -31.937 1.00 80.31 252 ASP A C 1
ATOM 2009 O O . ASP A 1 252 ? 27.691 -1.824 -30.769 1.00 80.31 252 ASP A O 1
ATOM 2013 N N . LYS A 1 253 ? 26.596 -0.720 -32.385 1.00 76.69 253 LYS A N 1
ATOM 2014 C CA . LYS A 1 253 ? 25.522 -0.203 -31.524 1.00 76.69 253 LYS A CA 1
ATOM 2015 C C . LYS A 1 253 ? 24.805 -1.298 -30.720 1.00 76.69 253 LYS A C 1
ATOM 2017 O O . LYS A 1 253 ? 24.593 -1.118 -29.525 1.00 76.69 253 LYS A O 1
ATOM 2022 N N . SER A 1 254 ? 24.495 -2.444 -31.332 1.00 77.19 254 SER A N 1
ATOM 2023 C CA . SER A 1 254 ? 23.856 -3.572 -30.635 1.00 77.19 254 SER A CA 1
ATOM 2024 C C . SER A 1 254 ? 24.734 -4.145 -29.526 1.00 77.19 254 SER A C 1
ATOM 2026 O O . SER A 1 254 ? 24.250 -4.434 -28.432 1.00 77.19 254 SER A O 1
ATOM 2028 N N . SER A 1 255 ? 26.037 -4.267 -29.770 1.00 81.25 255 SER A N 1
ATOM 2029 C CA . SER A 1 255 ? 26.984 -4.713 -28.749 1.00 81.25 255 SER A CA 1
ATOM 2030 C C . SER A 1 255 ? 27.128 -3.716 -27.595 1.00 81.25 255 SER A C 1
ATOM 2032 O O . SER A 1 255 ? 27.307 -4.146 -26.456 1.00 81.25 255 SER A O 1
ATOM 2034 N N . ARG A 1 256 ? 27.009 -2.403 -27.839 1.00 81.81 256 ARG A N 1
ATOM 2035 C CA . ARG A 1 256 ? 27.047 -1.380 -26.774 1.00 81.81 256 ARG A CA 1
ATOM 2036 C C . ARG A 1 256 ? 25.847 -1.471 -25.839 1.00 81.81 256 ARG A C 1
ATOM 2038 O O . ARG A 1 256 ? 26.042 -1.455 -24.631 1.00 81.81 256 ARG A O 1
ATOM 2045 N N . GLU A 1 257 ? 24.643 -1.682 -26.365 1.00 81.56 257 GLU A N 1
ATOM 2046 C CA . GLU A 1 257 ? 23.441 -1.889 -25.537 1.00 81.56 257 GLU A CA 1
ATOM 2047 C C . GLU A 1 257 ? 23.563 -3.147 -24.654 1.00 81.56 257 GLU A C 1
ATOM 2049 O O . GLU A 1 257 ? 23.140 -3.171 -23.495 1.00 81.56 257 GLU A O 1
ATOM 2054 N N . VAL A 1 258 ? 24.188 -4.211 -25.173 1.00 83.94 258 VAL A N 1
ATOM 2055 C CA . VAL A 1 258 ? 24.486 -5.417 -24.383 1.00 83.94 258 VAL A CA 1
ATOM 2056 C C . VAL A 1 258 ? 25.511 -5.118 -23.286 1.00 83.94 258 VAL A C 1
ATOM 2058 O O . VAL A 1 258 ? 25.370 -5.613 -22.164 1.00 83.94 258 VAL A O 1
ATOM 2061 N N . LEU A 1 259 ? 26.523 -4.298 -23.578 1.00 85.88 259 LEU A N 1
ATOM 2062 C CA . LEU A 1 259 ? 27.510 -3.856 -22.595 1.00 85.88 259 LEU A CA 1
ATOM 2063 C C . LEU A 1 259 ? 26.881 -2.956 -21.522 1.00 85.88 259 LEU A C 1
ATOM 2065 O O . LEU A 1 259 ? 27.164 -3.161 -20.346 1.00 85.88 259 LEU A O 1
ATOM 2069 N N . GLU A 1 260 ? 25.961 -2.055 -21.875 1.00 88.00 260 GLU A N 1
ATOM 2070 C CA . GLU A 1 260 ? 25.205 -1.232 -20.917 1.00 88.00 260 GLU A CA 1
ATOM 2071 C C . GLU A 1 260 ? 24.423 -2.113 -19.936 1.00 88.00 260 GLU A C 1
ATOM 2073 O O . GLU A 1 260 ? 24.516 -1.939 -18.720 1.00 88.00 260 GLU A O 1
ATOM 2078 N N . ARG A 1 261 ? 23.723 -3.138 -20.442 1.00 86.56 261 ARG A N 1
ATOM 2079 C CA . ARG A 1 261 ? 23.008 -4.109 -19.595 1.00 86.56 261 ARG A CA 1
ATOM 2080 C C . ARG A 1 261 ? 23.949 -4.896 -18.683 1.00 86.56 261 ARG A C 1
ATOM 2082 O O . ARG A 1 261 ? 23.598 -5.152 -17.533 1.00 86.56 261 ARG A O 1
ATOM 2089 N N . ARG A 1 262 ? 25.141 -5.272 -19.163 1.00 85.81 262 ARG A N 1
ATOM 2090 C CA . ARG A 1 262 ? 26.164 -5.947 -18.339 1.00 85.81 262 ARG A CA 1
ATOM 2091 C C . ARG A 1 262 ? 26.720 -5.032 -17.250 1.00 85.81 262 ARG A C 1
ATOM 2093 O O . ARG A 1 262 ? 26.889 -5.478 -16.120 1.00 85.81 262 ARG A O 1
ATOM 2100 N N . VAL A 1 263 ? 26.945 -3.757 -17.557 1.00 88.00 263 VAL A N 1
ATOM 2101 C CA . VAL A 1 263 ? 27.362 -2.752 -16.571 1.00 88.00 263 VAL A CA 1
ATOM 2102 C C . VAL A 1 263 ? 26.284 -2.582 -15.496 1.00 88.00 263 VAL A C 1
ATOM 2104 O O . VAL A 1 263 ? 26.594 -2.658 -14.309 1.00 88.00 263 VAL A O 1
ATOM 2107 N N . LEU A 1 264 ? 25.009 -2.459 -15.879 1.00 88.56 264 LEU A N 1
ATOM 2108 C CA . LEU A 1 264 ? 23.890 -2.393 -14.927 1.00 88.56 264 LEU A CA 1
ATOM 2109 C C . LEU A 1 264 ? 23.747 -3.670 -14.083 1.00 88.56 264 LEU A C 1
ATOM 2111 O O . LEU A 1 264 ? 23.409 -3.602 -12.900 1.00 88.56 264 LEU A O 1
ATOM 2115 N N . TYR A 1 265 ? 24.046 -4.839 -14.653 1.00 89.62 265 TYR A N 1
ATOM 2116 C CA . TYR A 1 265 ? 24.109 -6.081 -13.886 1.00 89.62 265 TYR A CA 1
ATOM 2117 C C . TYR A 1 265 ? 25.173 -6.011 -12.780 1.00 89.62 265 TYR A C 1
ATOM 2119 O O . TYR A 1 265 ? 24.892 -6.408 -11.650 1.00 89.62 265 TYR A O 1
ATOM 2127 N N . PHE A 1 266 ? 26.358 -5.455 -13.055 1.00 89.00 266 PHE A N 1
ATOM 2128 C CA . PHE A 1 266 ? 27.393 -5.270 -12.030 1.00 89.00 266 PHE A CA 1
ATOM 2129 C C . PHE A 1 266 ? 26.992 -4.268 -10.951 1.00 89.00 266 PHE A C 1
ATOM 2131 O O . PHE A 1 266 ? 27.251 -4.528 -9.775 1.00 89.00 266 PHE A O 1
ATOM 2138 N N . VAL A 1 267 ? 26.294 -3.188 -11.328 1.00 89.25 267 VAL A N 1
ATOM 2139 C CA . VAL A 1 267 ? 25.684 -2.247 -10.372 1.00 89.25 267 VAL A CA 1
ATOM 2140 C C . VAL A 1 267 ? 24.840 -3.015 -9.357 1.00 89.25 267 VAL A C 1
ATOM 2142 O O . VAL A 1 267 ? 25.057 -2.870 -8.155 1.00 89.25 267 VAL A O 1
ATOM 2145 N N . ASN A 1 268 ? 23.958 -3.903 -9.823 1.00 87.69 268 ASN A N 1
ATOM 2146 C CA . ASN A 1 268 ? 23.090 -4.695 -8.953 1.00 87.69 268 ASN A CA 1
ATOM 2147 C C . ASN A 1 268 ? 23.855 -5.770 -8.151 1.00 87.69 268 ASN A C 1
ATOM 2149 O O . ASN A 1 268 ? 23.653 -5.917 -6.945 1.00 87.69 268 ASN A O 1
ATOM 2153 N N . LYS A 1 269 ? 24.782 -6.491 -8.798 1.00 90.75 269 LYS A N 1
ATOM 2154 C CA . LYS A 1 269 ? 25.585 -7.567 -8.189 1.00 90.75 269 LYS A CA 1
ATOM 2155 C C . LYS A 1 269 ? 26.351 -7.096 -6.948 1.00 90.75 269 LYS A C 1
ATOM 2157 O O . LYS A 1 269 ? 26.464 -7.847 -5.980 1.00 90.75 269 LYS A O 1
ATOM 2162 N N . HIS A 1 270 ? 26.864 -5.867 -6.971 1.00 90.44 270 HIS A N 1
ATOM 2163 C CA . HIS A 1 270 ? 27.723 -5.325 -5.914 1.00 90.44 270 HIS A CA 1
ATOM 2164 C C . HIS A 1 270 ? 26.992 -4.552 -4.817 1.00 90.44 270 HIS A C 1
ATOM 2166 O O . HIS A 1 270 ? 27.613 -4.220 -3.807 1.00 90.44 270 HIS A O 1
ATOM 2172 N N . LEU A 1 271 ? 25.680 -4.312 -4.949 1.00 89.75 271 LEU A N 1
ATOM 2173 C CA . LEU A 1 271 ? 24.886 -3.636 -3.912 1.00 89.75 271 LEU A CA 1
ATOM 2174 C C . LEU A 1 271 ? 25.115 -4.204 -2.498 1.00 89.75 271 LEU A C 1
ATOM 2176 O O . LEU A 1 271 ? 25.292 -3.409 -1.573 1.00 89.75 271 LEU A O 1
ATOM 2180 N N . PRO A 1 272 ? 25.205 -5.535 -2.280 1.00 88.38 272 PRO A N 1
ATOM 2181 C CA . PRO A 1 272 ? 25.401 -6.095 -0.942 1.00 88.38 272 PRO A CA 1
ATOM 2182 C C . PRO A 1 272 ? 26.676 -5.636 -0.210 1.00 88.38 272 PRO A C 1
ATOM 2184 O O . PRO A 1 272 ? 26.769 -5.820 1.003 1.00 88.38 272 PRO A O 1
ATOM 2187 N N . ILE A 1 273 ? 27.671 -5.050 -0.892 1.00 88.88 273 ILE A N 1
ATOM 2188 C CA . ILE A 1 273 ? 28.845 -4.429 -0.244 1.00 88.88 273 ILE A CA 1
ATOM 2189 C C . ILE A 1 273 ? 28.405 -3.315 0.709 1.00 88.88 273 ILE A C 1
ATOM 2191 O O . ILE A 1 273 ? 28.888 -3.245 1.839 1.00 88.88 273 ILE A O 1
ATOM 2195 N N . ILE A 1 274 ? 27.439 -2.504 0.277 1.00 84.94 274 ILE A N 1
ATOM 2196 C CA . ILE A 1 274 ? 26.937 -1.366 1.044 1.00 84.94 274 ILE A CA 1
ATOM 2197 C C . ILE A 1 274 ? 26.235 -1.863 2.308 1.00 84.94 274 ILE A C 1
ATOM 2199 O O . ILE A 1 274 ? 26.550 -1.383 3.391 1.00 84.94 274 ILE A O 1
ATOM 2203 N N . TRP A 1 275 ? 25.400 -2.905 2.214 1.00 84.50 275 TRP A N 1
ATOM 2204 C CA . TRP A 1 275 ? 24.804 -3.533 3.402 1.00 84.50 275 TRP A CA 1
ATOM 2205 C C . TRP A 1 275 ? 25.880 -4.026 4.367 1.00 84.50 275 TRP A C 1
ATOM 2207 O O . TRP A 1 275 ? 25.861 -3.676 5.545 1.00 84.50 275 TRP A O 1
ATOM 2217 N N . ARG A 1 276 ? 26.837 -4.827 3.884 1.00 85.00 276 ARG A N 1
ATOM 2218 C CA . ARG A 1 276 ? 27.852 -5.460 4.742 1.00 85.00 276 ARG A CA 1
ATOM 2219 C C . ARG A 1 276 ? 28.704 -4.456 5.516 1.00 85.00 276 ARG A C 1
ATOM 2221 O O . ARG A 1 276 ? 29.156 -4.790 6.605 1.00 85.00 276 ARG A O 1
ATOM 2228 N N . LYS A 1 277 ? 28.936 -3.264 4.962 1.00 84.25 277 LYS A N 1
ATOM 2229 C CA . LYS A 1 277 ? 29.814 -2.250 5.562 1.00 84.25 277 LYS A CA 1
ATOM 2230 C C . LYS A 1 277 ? 29.081 -1.120 6.275 1.00 84.25 277 LYS A C 1
ATOM 2232 O O . LYS A 1 277 ? 29.572 -0.645 7.291 1.00 84.25 277 LYS A O 1
ATOM 2237 N N . ALA A 1 278 ? 27.931 -0.694 5.760 1.00 82.38 278 ALA A N 1
ATOM 2238 C CA . ALA A 1 278 ? 27.147 0.396 6.336 1.00 82.38 278 ALA A CA 1
ATOM 2239 C C . ALA A 1 278 ? 26.044 -0.089 7.289 1.00 82.38 278 ALA A C 1
ATOM 2241 O O . ALA A 1 278 ? 25.492 0.717 8.029 1.00 82.38 278 ALA A O 1
ATOM 2242 N N . GLY A 1 279 ? 25.669 -1.373 7.245 1.00 77.38 279 GLY A N 1
ATOM 2243 C CA . GLY A 1 279 ? 24.493 -1.888 7.955 1.00 77.38 279 GLY A CA 1
ATOM 2244 C C . GLY A 1 279 ? 23.160 -1.364 7.405 1.00 77.38 279 GLY A C 1
ATOM 2245 O O . GLY A 1 279 ? 22.113 -1.633 7.986 1.00 77.38 279 GLY A O 1
ATOM 2246 N N . LEU A 1 280 ? 23.191 -0.628 6.290 1.00 75.94 280 LEU A N 1
ATOM 2247 C CA . LEU A 1 280 ? 22.023 -0.061 5.624 1.00 75.94 280 LEU A CA 1
ATOM 2248 C C . LEU A 1 280 ? 21.646 -0.918 4.423 1.00 75.94 280 LEU A C 1
ATOM 2250 O O . LEU A 1 280 ? 22.501 -1.246 3.597 1.00 75.94 280 LEU A O 1
ATOM 2254 N N . LYS A 1 281 ? 20.361 -1.239 4.279 1.00 79.56 281 LYS A N 1
ATOM 2255 C CA . LYS A 1 281 ? 19.875 -1.953 3.097 1.00 79.56 281 LYS A CA 1
ATOM 2256 C C . LYS A 1 281 ? 19.939 -1.026 1.869 1.00 79.56 281 LYS A C 1
ATOM 2258 O O . LYS A 1 281 ? 19.259 0.001 1.862 1.00 79.56 281 LYS A O 1
ATOM 2263 N N . PRO A 1 282 ? 20.719 -1.362 0.827 1.00 81.75 282 PRO A N 1
ATOM 2264 C CA . PRO A 1 282 ? 20.813 -0.545 -0.374 1.00 81.75 282 PRO A CA 1
ATOM 2265 C C . PRO A 1 282 ? 19.563 -0.720 -1.242 1.00 81.75 282 PRO A C 1
ATOM 2267 O O . PRO A 1 282 ? 19.122 -1.844 -1.493 1.00 81.75 282 PRO A O 1
ATOM 2270 N N . ILE A 1 283 ? 19.011 0.391 -1.720 1.00 77.25 283 ILE A N 1
ATOM 2271 C CA . ILE A 1 283 ? 17.886 0.440 -2.655 1.00 77.25 283 ILE A CA 1
ATOM 2272 C C . ILE A 1 283 ? 18.349 1.217 -3.885 1.00 77.25 283 ILE A C 1
ATOM 2274 O O . ILE A 1 283 ? 18.753 2.370 -3.785 1.00 77.25 283 ILE A O 1
ATOM 2278 N N . LEU A 1 284 ? 18.316 0.586 -5.056 1.00 79.25 284 LEU A N 1
ATOM 2279 C CA . LEU A 1 284 ? 18.712 1.232 -6.305 1.00 79.25 284 LEU A CA 1
ATOM 2280 C C . LEU A 1 284 ? 17.540 2.060 -6.848 1.00 79.25 284 LEU A C 1
ATOM 2282 O O . LEU A 1 284 ? 16.627 1.515 -7.464 1.00 79.25 284 LEU A O 1
ATOM 2286 N N . SER A 1 285 ? 17.556 3.369 -6.597 1.00 70.19 285 SER A N 1
ATOM 2287 C CA . SER A 1 285 ? 16.498 4.300 -7.013 1.00 70.19 285 SER A CA 1
ATOM 2288 C C . SER A 1 285 ? 16.596 4.670 -8.488 1.00 70.19 285 SER A C 1
ATOM 2290 O O . SER A 1 285 ? 15.582 4.861 -9.156 1.00 70.19 285 SER A O 1
ATOM 2292 N N . ASN A 1 286 ? 17.819 4.797 -9.003 1.00 74.50 286 ASN A N 1
ATOM 2293 C CA . ASN A 1 286 ? 18.070 5.002 -10.424 1.00 74.50 286 ASN A CA 1
ATOM 2294 C C . ASN A 1 286 ? 19.427 4.406 -10.802 1.00 74.50 286 ASN A C 1
ATOM 2296 O O . ASN A 1 286 ? 20.405 4.585 -10.075 1.00 74.50 286 ASN A O 1
ATOM 2300 N N . ALA A 1 287 ? 19.494 3.741 -11.950 1.00 84.00 287 ALA A N 1
ATOM 2301 C CA . ALA A 1 287 ? 20.746 3.273 -12.518 1.00 84.00 287 ALA A CA 1
ATOM 2302 C C . ALA A 1 287 ? 20.742 3.476 -14.027 1.00 84.00 287 ALA A C 1
ATOM 2304 O O . ALA A 1 287 ? 19.868 2.963 -14.728 1.00 84.00 287 ALA A O 1
ATOM 2305 N N . GLN A 1 288 ? 21.726 4.219 -14.520 1.00 86.12 288 GLN A N 1
ATOM 2306 C CA . GLN A 1 288 ? 21.905 4.488 -15.937 1.00 86.12 288 GLN A CA 1
ATOM 2307 C C . GLN A 1 288 ? 23.335 4.143 -16.334 1.00 86.12 288 GLN A C 1
ATOM 2309 O O . GLN A 1 288 ? 24.294 4.533 -15.670 1.00 86.12 288 GLN A O 1
ATOM 2314 N N . ALA A 1 289 ? 23.465 3.401 -17.427 1.00 87.06 289 ALA A N 1
ATOM 2315 C CA . ALA A 1 289 ? 24.734 3.148 -18.083 1.00 87.06 289 ALA A CA 1
ATOM 2316 C C . ALA A 1 289 ? 24.604 3.630 -19.526 1.00 87.06 289 ALA A C 1
ATOM 2318 O O . ALA A 1 289 ? 23.641 3.261 -20.195 1.00 87.06 289 ALA A O 1
ATOM 2319 N N . LYS A 1 290 ? 25.543 4.458 -19.984 1.00 87.12 290 LYS A N 1
ATOM 2320 C CA . LYS A 1 290 ? 25.592 4.940 -21.366 1.00 87.12 290 LYS A CA 1
ATOM 2321 C C . LYS A 1 290 ? 26.960 4.629 -21.954 1.00 87.12 290 LYS A C 1
ATOM 2323 O O . LYS A 1 290 ? 27.972 5.066 -21.402 1.00 87.12 290 LYS A O 1
ATOM 2328 N N . ILE A 1 291 ? 26.982 3.876 -23.053 1.00 86.25 291 ILE A N 1
ATOM 2329 C CA . ILE A 1 291 ? 28.211 3.483 -23.748 1.00 86.25 291 ILE A CA 1
ATOM 2330 C C . ILE A 1 291 ? 28.200 4.028 -25.179 1.00 86.25 291 ILE A C 1
ATOM 2332 O O . ILE A 1 291 ? 27.437 3.570 -26.030 1.00 86.25 291 ILE A O 1
ATOM 2336 N N . THR A 1 292 ? 29.067 4.999 -25.462 1.00 84.88 292 THR A N 1
ATOM 2337 C CA . THR A 1 292 ? 29.145 5.695 -26.761 1.00 84.88 292 THR A CA 1
ATOM 2338 C C . THR A 1 292 ? 30.343 5.244 -27.600 1.00 84.88 292 THR A C 1
ATOM 2340 O O . THR A 1 292 ? 31.202 4.483 -27.141 1.00 84.88 292 THR A 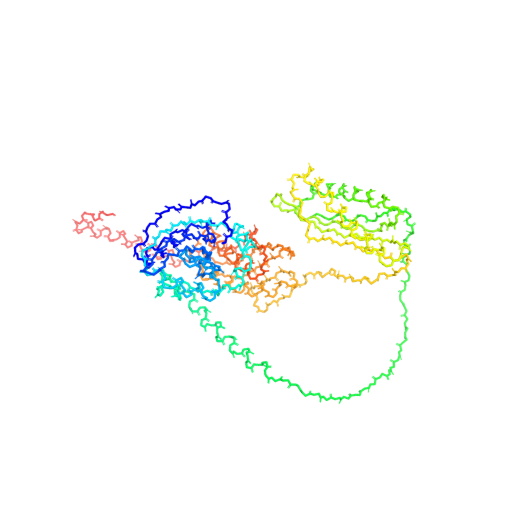O 1
ATOM 2343 N N . ALA A 1 293 ? 30.386 5.662 -28.872 1.00 81.00 293 ALA A N 1
ATOM 2344 C CA . ALA A 1 293 ? 31.586 5.478 -29.687 1.00 81.00 293 ALA A CA 1
ATOM 2345 C C . ALA A 1 293 ? 32.707 6.413 -29.196 1.00 81.00 293 ALA A C 1
ATOM 2347 O O . ALA A 1 293 ? 32.412 7.524 -28.746 1.00 81.00 293 ALA A O 1
ATOM 2348 N N . PRO A 1 294 ? 33.989 6.041 -29.351 1.00 73.75 294 PRO A N 1
ATOM 2349 C CA . PRO A 1 294 ? 35.090 6.966 -29.107 1.00 73.75 294 PRO A CA 1
ATOM 2350 C C . PRO A 1 294 ? 34.978 8.187 -30.035 1.00 73.75 294 PRO A C 1
ATOM 2352 O O . PRO A 1 294 ? 34.986 8.038 -31.257 1.00 73.75 294 PRO A O 1
ATOM 2355 N N . GLY A 1 295 ? 34.883 9.392 -29.465 1.00 59.97 295 GLY A N 1
ATOM 2356 C CA . GLY A 1 295 ? 34.825 10.653 -30.220 1.00 59.97 295 GLY A CA 1
ATOM 2357 C C . GLY A 1 295 ? 33.425 11.134 -30.621 1.00 59.97 295 GLY A C 1
ATOM 2358 O O . GLY A 1 295 ? 33.317 12.112 -31.357 1.00 59.97 295 GLY A O 1
ATOM 2359 N N . GLU A 1 296 ? 32.362 10.484 -30.148 1.00 60.16 296 GLU A N 1
ATOM 2360 C CA . GLU A 1 296 ? 30.994 11.000 -30.252 1.00 60.16 296 GLU A CA 1
ATOM 2361 C C . GLU A 1 296 ? 30.789 12.051 -29.144 1.00 60.16 296 GLU A C 1
ATOM 2363 O O . GLU A 1 296 ? 30.749 11.701 -27.964 1.00 60.16 296 GLU A O 1
ATOM 2368 N N . GLU A 1 297 ? 30.752 13.342 -29.506 1.00 48.09 297 GLU A N 1
ATOM 2369 C CA . GLU A 1 297 ? 30.528 14.423 -28.535 1.00 48.09 297 GLU A CA 1
ATOM 2370 C C . GLU A 1 297 ? 29.144 14.296 -27.894 1.00 48.09 297 GLU A C 1
ATOM 2372 O O . GLU A 1 297 ? 28.138 14.010 -28.550 1.00 48.09 297 GLU A O 1
ATOM 2377 N N . GLU A 1 298 ? 29.119 14.508 -26.582 1.00 46.41 298 GLU A N 1
ATOM 2378 C CA . GLU A 1 298 ? 27.925 14.453 -25.759 1.00 46.41 298 GLU A CA 1
ATOM 2379 C C . GLU A 1 298 ? 26.841 15.398 -26.299 1.00 46.41 298 GLU A C 1
ATOM 2381 O O . GLU A 1 298 ? 27.004 16.617 -26.312 1.00 46.41 298 GLU A O 1
ATOM 2386 N N . GLU A 1 299 ? 25.646 14.871 -26.580 1.00 36.75 299 GLU A N 1
ATOM 2387 C CA . GLU A 1 299 ? 24.456 15.624 -26.186 1.00 36.75 299 GLU A CA 1
ATOM 2388 C C . GLU A 1 299 ? 24.430 15.629 -24.653 1.00 36.75 299 GLU A C 1
ATOM 2390 O O . GLU A 1 299 ? 23.773 14.803 -24.008 1.00 36.75 299 GLU A O 1
ATOM 2395 N N . GLU A 1 300 ? 25.198 16.548 -24.059 1.00 35.91 300 GLU A N 1
ATOM 2396 C CA . GLU A 1 300 ? 24.977 16.999 -22.697 1.00 35.91 300 GLU A CA 1
ATOM 2397 C C . GLU A 1 300 ? 23.555 17.567 -22.670 1.00 35.91 300 GLU A C 1
ATOM 2399 O O . GLU A 1 300 ? 23.315 18.761 -22.871 1.00 35.91 300 GLU A O 1
ATOM 2404 N N . LYS A 1 301 ? 22.574 16.728 -22.332 1.00 32.75 301 LYS A N 1
ATOM 2405 C CA . LYS A 1 301 ? 21.483 17.223 -21.504 1.00 32.75 301 LYS A CA 1
ATOM 2406 C C . LYS A 1 301 ? 22.121 17.597 -20.174 1.00 32.75 301 LYS A C 1
ATOM 2408 O O . LYS A 1 301 ? 22.094 16.822 -19.224 1.00 32.75 301 LYS A O 1
ATOM 2413 N N . LYS A 1 302 ? 22.707 18.797 -20.122 1.00 32.12 302 LYS A N 1
ATOM 2414 C CA . LYS A 1 302 ? 22.817 19.562 -18.889 1.00 32.12 302 LYS A CA 1
ATOM 2415 C C . LYS A 1 302 ? 21.389 19.653 -18.359 1.00 32.12 302 LYS A C 1
ATOM 2417 O O . LYS A 1 302 ? 20.626 20.530 -18.760 1.00 32.12 302 LYS A O 1
ATOM 2422 N N . GLU A 1 303 ? 21.001 18.715 -17.494 1.00 33.75 303 GLU A N 1
ATOM 2423 C CA . GLU A 1 303 ? 20.060 19.044 -16.434 1.00 33.75 303 GLU A CA 1
ATOM 2424 C C . GLU A 1 303 ? 20.742 20.197 -15.715 1.00 33.75 303 GLU A C 1
ATOM 2426 O O . GLU A 1 303 ? 21.673 19.996 -14.938 1.00 33.75 303 GLU A O 1
ATOM 2431 N N . ALA A 1 304 ? 20.380 21.419 -16.113 1.00 30.36 304 ALA A N 1
ATOM 2432 C CA . ALA A 1 304 ? 20.809 22.611 -15.426 1.00 30.36 304 ALA A CA 1
ATOM 2433 C C . ALA A 1 304 ? 20.606 22.331 -13.941 1.00 30.36 304 ALA A C 1
ATOM 2435 O O . ALA A 1 304 ? 19.516 21.901 -13.545 1.00 30.36 304 ALA A O 1
ATOM 2436 N N . GLU A 1 305 ? 21.647 22.555 -13.140 1.00 36.66 305 GLU A N 1
ATOM 2437 C CA . GLU A 1 305 ? 21.475 22.839 -11.727 1.00 36.66 305 GLU A CA 1
ATOM 2438 C C . GLU A 1 305 ? 20.515 24.026 -11.658 1.00 36.66 305 GLU A C 1
ATOM 2440 O O . GLU A 1 305 ? 20.899 25.195 -11.679 1.00 36.66 305 GLU A O 1
ATOM 2445 N N . LYS A 1 306 ? 19.216 23.726 -11.672 1.00 29.64 306 LYS A N 1
ATOM 2446 C CA . LYS A 1 306 ? 18.184 24.671 -11.327 1.00 29.64 306 LYS A CA 1
ATOM 2447 C C . LYS A 1 306 ? 18.362 24.846 -9.838 1.00 29.64 306 LYS A C 1
ATOM 2449 O O . LYS A 1 306 ? 17.790 24.111 -9.037 1.00 29.64 306 LYS A O 1
ATOM 2454 N N . VAL A 1 307 ? 19.198 25.823 -9.491 1.00 35.59 307 VAL A N 1
ATOM 2455 C CA . VAL A 1 307 ? 19.041 26.582 -8.259 1.00 35.59 307 VAL A CA 1
ATOM 2456 C C . VAL A 1 307 ? 17.541 26.784 -8.121 1.00 35.59 307 VAL A C 1
ATOM 2458 O O . VAL A 1 307 ? 16.909 27.355 -9.013 1.00 35.59 307 VAL A O 1
ATOM 2461 N N . VAL A 1 308 ? 16.964 26.190 -7.079 1.00 33.22 308 VAL A N 1
ATOM 2462 C CA . VAL A 1 308 ? 15.543 26.287 -6.769 1.00 33.22 308 VAL A CA 1
ATOM 2463 C C . VAL A 1 308 ? 15.290 27.757 -6.471 1.00 33.22 308 VAL A C 1
ATOM 2465 O O . VAL A 1 308 ? 15.416 28.210 -5.341 1.00 33.22 308 VAL A O 1
ATOM 2468 N N . VAL A 1 309 ? 15.012 28.545 -7.507 1.00 30.30 309 VAL A N 1
ATOM 2469 C CA . VAL A 1 309 ? 14.549 29.910 -7.322 1.00 30.30 309 VAL A CA 1
ATOM 2470 C C . VAL A 1 309 ? 13.105 29.768 -6.849 1.00 30.30 309 VAL A C 1
ATOM 2472 O O . VAL A 1 309 ? 12.286 29.162 -7.556 1.00 30.30 309 VAL A O 1
ATOM 2475 N N . PRO A 1 310 ? 12.771 30.252 -5.643 1.00 30.12 310 PRO A N 1
ATOM 2476 C CA . PRO A 1 310 ? 11.444 30.078 -5.087 1.00 30.12 310 PRO A CA 1
ATOM 2477 C C . PRO A 1 310 ? 10.438 30.826 -5.960 1.00 30.12 310 PRO A C 1
ATOM 2479 O O . PRO A 1 310 ? 10.309 32.046 -5.906 1.00 30.12 310 PRO A O 1
ATOM 2482 N N . TYR A 1 311 ? 9.703 30.080 -6.784 1.00 34.91 311 TYR A N 1
ATOM 2483 C CA . TYR A 1 311 ? 8.488 30.590 -7.407 1.00 34.91 311 TYR A CA 1
ATOM 2484 C C . TYR A 1 311 ? 7.475 30.852 -6.287 1.00 34.91 311 TYR A C 1
ATOM 2486 O O . TYR A 1 311 ? 6.925 29.900 -5.722 1.00 34.91 311 TYR A O 1
ATOM 2494 N N . LYS A 1 312 ? 7.307 32.131 -5.924 1.00 33.62 312 LYS A N 1
ATOM 2495 C CA . LYS A 1 312 ? 6.262 32.617 -5.021 1.00 33.62 312 LYS A CA 1
ATOM 2496 C C . LYS A 1 312 ? 4.914 32.290 -5.650 1.00 33.62 312 LYS A C 1
ATOM 2498 O O . LYS A 1 312 ? 4.519 32.908 -6.632 1.00 33.62 312 LYS A O 1
ATOM 2503 N N . VAL A 1 313 ? 4.218 31.312 -5.086 1.00 38.62 313 VAL A N 1
ATOM 2504 C CA . VAL A 1 313 ? 2.794 31.137 -5.362 1.00 38.62 313 VAL A CA 1
ATOM 2505 C C . VAL A 1 313 ? 2.079 32.283 -4.653 1.00 38.62 313 VAL A C 1
ATOM 2507 O O . VAL A 1 313 ? 2.311 32.510 -3.470 1.00 38.62 313 VAL A O 1
ATOM 2510 N N . GLU A 1 314 ? 1.253 33.026 -5.384 1.00 38.94 314 GLU A N 1
ATOM 2511 C CA . GLU A 1 314 ? 0.436 34.134 -4.881 1.00 38.94 314 GLU A CA 1
ATOM 2512 C C . GLU A 1 314 ? -0.511 33.657 -3.765 1.00 38.94 314 GLU A C 1
ATOM 2514 O O . GLU A 1 314 ? -1.601 33.138 -3.994 1.00 38.94 314 GLU A O 1
ATOM 2519 N N . ASN A 1 315 ? 0.015 33.732 -2.549 1.00 48.34 315 ASN A N 1
ATOM 2520 C CA . ASN A 1 315 ? -0.595 33.924 -1.242 1.00 48.34 315 ASN A CA 1
ATOM 2521 C C . ASN A 1 315 ? 0.619 34.255 -0.371 1.00 48.34 315 ASN A C 1
ATOM 2523 O O . ASN A 1 315 ? 1.422 33.364 -0.106 1.00 48.34 315 ASN A O 1
ATOM 2527 N N . ASN A 1 316 ? 0.806 35.523 0.010 1.00 59.78 316 ASN A N 1
ATOM 2528 C CA . ASN A 1 316 ? 2.062 36.040 0.590 1.00 59.78 316 ASN A CA 1
ATOM 2529 C C . ASN A 1 316 ? 2.612 35.258 1.807 1.00 59.78 316 ASN A C 1
ATOM 2531 O O . ASN A 1 316 ? 3.773 35.448 2.167 1.00 59.78 316 ASN A O 1
ATOM 2535 N N . ASN A 1 317 ? 1.817 34.359 2.391 1.00 77.00 317 ASN A N 1
ATOM 2536 C CA . ASN A 1 317 ? 2.104 33.648 3.628 1.00 77.00 317 ASN A CA 1
ATOM 2537 C C . ASN A 1 317 ? 2.429 32.152 3.425 1.00 77.00 317 ASN A C 1
ATOM 2539 O O . ASN A 1 317 ? 2.753 31.489 4.403 1.00 77.00 317 ASN A O 1
ATOM 2543 N N . ILE A 1 318 ? 2.355 31.596 2.205 1.00 84.06 318 ILE A N 1
ATOM 2544 C CA . ILE A 1 318 ? 2.656 30.173 1.937 1.00 84.06 318 ILE A CA 1
ATOM 2545 C C . ILE A 1 318 ? 3.818 30.057 0.951 1.00 84.06 318 ILE A C 1
ATOM 2547 O O . ILE A 1 318 ? 3.740 30.532 -0.181 1.00 84.06 318 ILE A O 1
ATOM 2551 N N . ILE A 1 319 ? 4.879 29.368 1.356 1.00 84.62 319 ILE A N 1
ATOM 2552 C CA . ILE A 1 319 ? 6.053 29.084 0.532 1.00 84.62 319 ILE A CA 1
ATOM 2553 C C . ILE A 1 319 ? 6.180 27.568 0.395 1.00 84.62 319 ILE A C 1
ATOM 2555 O O . ILE A 1 319 ? 6.168 26.854 1.392 1.00 84.62 319 ILE A O 1
ATOM 2559 N N . VAL A 1 320 ? 6.288 27.080 -0.842 1.00 82.50 320 VAL A N 1
ATOM 2560 C CA . VAL A 1 320 ? 6.487 25.654 -1.135 1.00 82.50 320 VAL A CA 1
ATOM 2561 C C . VAL A 1 320 ? 7.768 25.476 -1.937 1.00 82.50 320 VAL A C 1
ATOM 2563 O O . VAL A 1 320 ? 7.877 25.937 -3.082 1.00 82.50 320 VAL A O 1
ATOM 2566 N N . GLU A 1 321 ? 8.727 24.788 -1.334 1.00 81.31 321 GLU A N 1
ATOM 2567 C CA . GLU A 1 321 ? 10.001 24.406 -1.927 1.00 81.31 321 GLU A CA 1
ATOM 2568 C C . GLU A 1 321 ? 9.939 22.917 -2.256 1.00 81.31 321 GLU A C 1
ATOM 2570 O O . GLU A 1 321 ? 9.804 22.071 -1.384 1.00 81.31 321 GLU A O 1
ATOM 2575 N N . ALA A 1 322 ? 9.921 22.594 -3.547 1.00 78.62 322 ALA A N 1
ATOM 2576 C CA . ALA A 1 322 ? 9.799 21.226 -4.033 1.00 78.62 322 ALA A CA 1
ATOM 2577 C C . ALA A 1 322 ? 10.349 21.130 -5.456 1.00 78.62 322 ALA A C 1
ATOM 2579 O O . ALA A 1 322 ? 10.417 22.135 -6.175 1.00 78.62 322 ALA A O 1
ATOM 2580 N N . HIS A 1 323 ? 10.671 19.913 -5.895 1.00 72.62 323 HIS A N 1
ATOM 2581 C CA . HIS A 1 323 ? 11.066 19.647 -7.279 1.00 72.62 323 HIS A CA 1
ATOM 2582 C C . HIS A 1 323 ? 9.954 20.051 -8.271 1.00 72.62 323 HIS A C 1
ATOM 2584 O O . HIS A 1 323 ? 8.773 19.827 -8.005 1.00 72.62 323 HIS A O 1
ATOM 2590 N N . GLU A 1 324 ? 10.308 20.610 -9.436 1.00 67.94 324 GLU A N 1
ATOM 2591 C CA . GLU A 1 324 ? 9.340 21.187 -10.394 1.00 67.94 324 GLU A CA 1
ATOM 2592 C C . GLU A 1 324 ? 8.218 20.222 -10.801 1.00 67.94 324 GLU A C 1
ATOM 2594 O O . GLU A 1 324 ? 7.070 20.634 -10.938 1.00 67.94 324 GLU A O 1
ATOM 2599 N N . SER A 1 325 ? 8.530 18.932 -10.938 1.00 68.12 325 SER A N 1
ATOM 2600 C CA . SER A 1 325 ? 7.557 17.907 -11.338 1.00 68.12 325 SER A CA 1
ATOM 2601 C C . SER A 1 325 ? 6.468 17.625 -10.298 1.00 68.12 325 SER A C 1
ATOM 2603 O O . SER A 1 325 ? 5.380 17.187 -10.661 1.00 68.12 325 SER A O 1
ATOM 2605 N N . ILE A 1 326 ? 6.740 17.866 -9.012 1.00 72.12 326 ILE A N 1
ATOM 2606 C CA . ILE A 1 326 ? 5.809 17.586 -7.905 1.00 72.12 326 ILE A CA 1
ATOM 2607 C C . ILE A 1 326 ? 5.266 18.867 -7.268 1.00 72.12 326 ILE A C 1
ATOM 2609 O O . ILE A 1 326 ? 4.227 18.847 -6.610 1.00 72.12 326 ILE A O 1
ATOM 2613 N N . LYS A 1 327 ? 5.939 20.001 -7.488 1.00 75.75 327 LYS A N 1
ATOM 2614 C CA . LYS A 1 327 ? 5.608 21.296 -6.895 1.00 75.75 327 LYS A CA 1
ATOM 2615 C C . LYS A 1 327 ? 4.144 21.719 -7.091 1.00 75.75 327 LYS A C 1
ATOM 2617 O O . LYS A 1 327 ? 3.572 22.189 -6.106 1.00 75.75 327 LYS A O 1
ATOM 2622 N N . PRO A 1 328 ? 3.485 21.535 -8.255 1.00 76.88 328 PRO A N 1
ATOM 2623 C CA . PRO A 1 328 ? 2.067 21.880 -8.413 1.00 76.88 328 PRO A CA 1
ATOM 2624 C C . PRO A 1 328 ? 1.139 21.102 -7.469 1.00 76.88 328 PRO A C 1
ATOM 2626 O O . PRO A 1 328 ? 0.198 21.670 -6.907 1.00 76.88 328 PRO A O 1
ATOM 2629 N N . TYR A 1 329 ? 1.442 19.823 -7.235 1.00 75.56 329 TYR A N 1
ATOM 2630 C CA . TYR A 1 329 ? 0.679 18.972 -6.325 1.00 75.56 329 TYR A CA 1
ATOM 2631 C C . TYR A 1 329 ? 0.812 19.490 -4.898 1.00 75.56 329 TYR A C 1
ATOM 2633 O O . TYR A 1 329 ? -0.176 19.881 -4.279 1.00 75.56 329 TYR A O 1
ATOM 2641 N N . PHE A 1 330 ? 2.043 19.613 -4.408 1.00 82.75 330 PHE A N 1
ATOM 2642 C CA . PHE A 1 330 ? 2.288 20.081 -3.048 1.00 82.75 330 PHE A CA 1
ATOM 2643 C C . PHE A 1 330 ? 1.858 21.533 -2.811 1.00 82.75 330 PHE A C 1
ATOM 2645 O O . PHE A 1 330 ? 1.436 21.863 -1.710 1.00 82.75 330 PHE A O 1
ATOM 2652 N N . SER A 1 331 ? 1.868 22.388 -3.837 1.00 81.75 331 SER A N 1
ATOM 2653 C CA . SER A 1 331 ? 1.328 23.754 -3.746 1.00 81.75 331 SER A CA 1
ATOM 2654 C C . SER A 1 331 ? -0.183 23.767 -3.513 1.00 81.75 331 SER A C 1
ATOM 2656 O O . SER A 1 331 ? -0.691 24.609 -2.772 1.00 81.75 331 SER A O 1
ATOM 2658 N N . THR A 1 332 ? -0.906 22.814 -4.106 1.00 80.19 332 THR A N 1
ATOM 2659 C CA . THR A 1 332 ? -2.349 22.650 -3.886 1.00 80.19 332 THR A CA 1
ATOM 2660 C C . THR A 1 332 ? -2.620 22.182 -2.460 1.00 80.19 332 THR A C 1
ATOM 2662 O O . THR A 1 332 ? -3.427 22.788 -1.755 1.00 80.19 332 THR A O 1
ATOM 2665 N N . TYR A 1 333 ? -1.885 21.170 -1.999 1.00 83.56 333 TYR A N 1
ATOM 2666 C CA . TYR A 1 333 ? -2.022 20.652 -0.638 1.00 83.56 333 TYR A CA 1
ATOM 2667 C C . TYR A 1 333 ? -1.575 21.646 0.431 1.00 83.56 333 TYR A C 1
ATOM 2669 O O . TYR A 1 333 ? -2.215 21.730 1.472 1.00 83.56 333 TYR A O 1
ATOM 2677 N N . ALA A 1 334 ? -0.558 22.469 0.171 1.00 86.31 334 ALA A N 1
ATOM 2678 C CA . ALA A 1 334 ? -0.127 23.505 1.104 1.00 86.31 334 ALA A CA 1
ATOM 2679 C C . ALA A 1 334 ? -1.263 24.487 1.436 1.00 86.31 334 ALA A C 1
ATOM 2681 O O . ALA A 1 334 ? -1.409 24.893 2.582 1.00 86.31 334 ALA A O 1
ATOM 2682 N N . ARG A 1 335 ? -2.133 24.821 0.473 1.00 84.25 335 ARG A N 1
ATOM 2683 C CA . ARG A 1 335 ? -3.310 25.671 0.737 1.00 84.25 335 ARG A CA 1
ATOM 2684 C C . ARG A 1 335 ? -4.333 24.995 1.649 1.00 84.25 335 ARG A C 1
ATOM 2686 O O . ARG A 1 335 ? -4.984 25.682 2.430 1.00 84.25 335 ARG A O 1
ATOM 2693 N N . VAL A 1 336 ? -4.488 23.677 1.535 1.00 85.56 336 VAL A N 1
ATOM 2694 C CA . VAL A 1 336 ? -5.399 22.888 2.377 1.00 85.56 336 VAL A CA 1
ATOM 2695 C C . VAL A 1 336 ? -4.821 22.750 3.783 1.00 85.56 336 VAL A C 1
ATOM 2697 O O . VAL A 1 336 ? -5.484 23.121 4.743 1.00 85.56 336 VAL A O 1
ATOM 2700 N N . ILE A 1 337 ? -3.549 22.352 3.891 1.00 89.31 337 ILE A N 1
ATOM 2701 C CA . ILE A 1 337 ? -2.810 22.263 5.158 1.00 89.31 337 ILE A CA 1
ATOM 2702 C C . ILE A 1 337 ? -2.879 23.596 5.914 1.00 89.31 337 ILE A C 1
ATOM 2704 O O . ILE A 1 337 ? -3.184 23.612 7.101 1.00 89.31 337 ILE A O 1
ATOM 2708 N N . PHE A 1 338 ? -2.667 24.718 5.223 1.00 89.12 338 PHE A N 1
ATOM 2709 C CA . PHE A 1 338 ? -2.762 26.051 5.816 1.00 89.12 338 PHE A CA 1
ATOM 2710 C C . PHE A 1 338 ? -4.144 26.321 6.436 1.00 89.12 338 PHE A C 1
ATOM 2712 O O . PHE A 1 338 ? -4.232 26.771 7.575 1.00 89.12 338 PHE A O 1
ATOM 2719 N N . LYS A 1 339 ? -5.231 26.010 5.718 1.00 88.00 339 LYS A N 1
ATOM 2720 C CA . LYS A 1 339 ? -6.604 26.203 6.217 1.00 88.00 339 LYS A CA 1
ATOM 2721 C C . LYS A 1 339 ? -6.942 25.282 7.385 1.00 88.00 339 LYS A C 1
ATOM 2723 O O . LYS A 1 339 ? -7.616 25.713 8.319 1.00 88.00 339 LYS A O 1
ATOM 2728 N N . ASP A 1 340 ? -6.480 24.039 7.345 1.00 87.62 340 ASP A N 1
ATOM 2729 C CA . ASP A 1 340 ? -6.741 23.069 8.408 1.00 87.62 340 ASP A CA 1
ATOM 2730 C C . ASP A 1 340 ? -6.012 23.455 9.698 1.00 87.62 340 ASP A C 1
ATOM 2732 O O . ASP A 1 340 ? -6.582 23.367 10.784 1.00 87.62 340 ASP A O 1
ATOM 2736 N N . ILE A 1 341 ? -4.781 23.963 9.582 1.00 88.25 341 ILE A N 1
ATOM 2737 C CA . ILE A 1 341 ? -4.028 24.486 10.726 1.00 88.25 341 ILE A CA 1
ATOM 2738 C C . ILE A 1 341 ? -4.704 25.749 11.291 1.00 88.25 341 ILE A C 1
ATOM 2740 O O . ILE A 1 341 ? -4.848 25.862 12.508 1.00 88.25 341 ILE A O 1
ATOM 2744 N N . GLN A 1 342 ? -5.207 26.652 10.441 1.00 86.44 342 GLN A N 1
ATOM 2745 C CA . GLN A 1 342 ? -6.012 27.793 10.903 1.00 86.44 342 GLN A CA 1
ATOM 2746 C C . GLN A 1 342 ? -7.296 27.358 11.616 1.00 86.44 342 GLN A C 1
ATOM 2748 O O . GLN A 1 342 ? -7.650 27.909 12.658 1.00 86.44 342 GLN A O 1
ATOM 2753 N N . SER A 1 343 ? -7.966 26.327 11.101 1.00 85.44 343 SER A N 1
ATOM 2754 C CA . SER A 1 343 ? -9.181 25.765 11.705 1.00 85.44 343 SER A CA 1
ATOM 2755 C C . SER A 1 343 ? -8.910 25.105 13.061 1.00 85.44 343 SER A C 1
ATOM 2757 O O . SER A 1 343 ? -9.800 25.055 13.906 1.00 85.44 343 SER A O 1
ATOM 2759 N N . ALA A 1 344 ? -7.673 24.660 13.305 1.00 83.12 344 ALA A N 1
ATOM 2760 C CA . ALA A 1 344 ? -7.217 24.162 14.602 1.00 83.12 344 ALA A CA 1
ATOM 2761 C C . ALA A 1 344 ? -6.935 25.278 15.632 1.00 83.12 344 ALA A C 1
ATOM 2763 O O . ALA A 1 344 ? -6.516 24.981 16.749 1.00 83.12 344 ALA A O 1
ATOM 2764 N N . GLY A 1 345 ? -7.179 26.549 15.289 1.00 81.19 345 GLY A N 1
ATOM 2765 C CA . GLY A 1 345 ? -7.013 27.687 16.196 1.00 81.19 345 GLY A CA 1
ATOM 2766 C C . GLY A 1 345 ? -5.601 28.278 16.224 1.00 81.19 345 GLY A C 1
ATOM 2767 O O . GLY A 1 345 ? -5.258 28.957 17.190 1.00 81.19 345 GLY A O 1
ATOM 2768 N N . ILE A 1 346 ? -4.792 28.019 15.190 1.00 86.56 346 ILE A N 1
ATOM 2769 C CA . ILE A 1 346 ? -3.449 28.591 15.021 1.00 86.56 346 ILE A CA 1
ATOM 2770 C C . ILE A 1 346 ? -3.507 29.648 13.920 1.00 86.56 346 ILE A C 1
ATOM 2772 O O . ILE A 1 346 ? -3.723 29.336 12.751 1.00 86.56 346 ILE A O 1
ATOM 2776 N N . GLU A 1 347 ? -3.292 30.909 14.269 1.00 86.00 347 GLU A N 1
ATOM 2777 C CA . GLU A 1 347 ? -3.207 31.990 13.296 1.00 86.00 347 GLU A CA 1
ATOM 2778 C C . GLU A 1 347 ? -1.829 31.974 12.626 1.00 86.00 347 GLU A C 1
ATOM 2780 O O . GLU A 1 347 ? -0.803 32.107 13.285 1.00 86.00 347 GLU A O 1
ATOM 2785 N N . ILE A 1 348 ? -1.790 31.762 11.309 1.00 87.19 348 ILE A N 1
ATOM 2786 C CA . ILE A 1 348 ? -0.545 31.544 10.563 1.00 87.19 348 ILE A CA 1
ATOM 2787 C C . ILE A 1 348 ? -0.111 32.834 9.867 1.00 87.19 348 ILE A C 1
ATOM 2789 O O . ILE A 1 348 ? -0.769 33.297 8.931 1.00 87.19 348 ILE A O 1
ATOM 2793 N N . GLU A 1 349 ? 1.042 33.366 10.261 1.00 85.25 349 GLU A N 1
ATOM 2794 C CA . GLU A 1 349 ? 1.680 34.507 9.599 1.00 85.25 349 GLU A CA 1
ATOM 2795 C C . GLU A 1 349 ? 2.487 34.056 8.382 1.00 85.25 349 GLU A C 1
ATOM 2797 O O . GLU A 1 349 ? 2.434 34.677 7.320 1.00 85.25 349 GLU A O 1
ATOM 2802 N N . LYS A 1 350 ? 3.213 32.941 8.512 1.00 87.94 350 LYS A N 1
ATOM 2803 C CA . LYS A 1 350 ? 4.020 32.376 7.432 1.00 87.94 350 LYS A CA 1
ATOM 2804 C C . LYS A 1 350 ? 4.132 30.862 7.568 1.00 87.94 350 LYS A C 1
ATOM 2806 O O . LYS A 1 350 ? 4.321 30.335 8.658 1.00 87.94 350 LYS A O 1
ATOM 2811 N N . MET A 1 351 ? 4.067 30.162 6.444 1.00 88.88 351 MET A N 1
ATOM 2812 C CA . MET A 1 351 ? 4.198 28.714 6.351 1.00 88.88 351 MET A CA 1
ATOM 2813 C C . MET A 1 351 ? 5.179 28.360 5.236 1.00 88.88 351 MET A C 1
ATOM 2815 O O . MET A 1 351 ? 4.986 28.768 4.091 1.00 88.88 351 MET A O 1
ATOM 2819 N N . LEU A 1 352 ? 6.220 27.600 5.564 1.00 87.31 352 LEU A N 1
ATOM 2820 C CA . LEU A 1 352 ? 7.186 27.045 4.623 1.00 87.31 352 LEU A CA 1
ATOM 2821 C C . LEU A 1 352 ? 7.046 25.524 4.602 1.00 87.31 352 LEU A C 1
ATOM 2823 O O . LEU A 1 352 ? 7.168 24.871 5.636 1.00 87.31 352 LEU A O 1
ATOM 2827 N N . LEU A 1 353 ? 6.805 24.980 3.414 1.00 86.81 353 LEU A N 1
ATOM 2828 C CA . LEU A 1 353 ? 6.761 23.551 3.149 1.00 86.81 353 LEU A CA 1
ATOM 2829 C C . LEU A 1 353 ? 7.947 23.187 2.251 1.00 86.81 353 LEU A C 1
ATOM 2831 O O . LEU A 1 353 ? 7.923 23.487 1.058 1.00 86.81 353 LEU A O 1
ATOM 2835 N N . ASP A 1 354 ? 8.972 22.568 2.828 1.00 84.12 354 ASP A N 1
ATOM 2836 C CA . ASP A 1 354 ? 10.157 22.082 2.115 1.00 84.12 354 ASP A CA 1
ATOM 2837 C C . ASP A 1 354 ? 10.046 20.569 1.899 1.00 84.12 354 ASP A C 1
ATOM 2839 O O . ASP A 1 354 ? 9.958 19.786 2.849 1.00 84.12 354 ASP A O 1
ATOM 2843 N N . ILE A 1 355 ? 10.004 20.166 0.632 1.00 84.19 355 ILE A N 1
ATOM 2844 C CA . ILE A 1 355 ? 9.794 18.791 0.195 1.00 84.19 355 ILE A CA 1
ATOM 2845 C C . ILE A 1 355 ? 11.058 18.276 -0.470 1.00 84.19 355 ILE A C 1
ATOM 2847 O O . ILE A 1 355 ? 11.416 18.678 -1.583 1.00 84.19 355 ILE A O 1
ATOM 2851 N N . LYS A 1 356 ? 11.688 17.314 0.199 1.00 79.00 356 LYS A N 1
ATOM 2852 C CA . LYS A 1 356 ? 12.911 16.660 -0.270 1.00 79.00 356 LYS A CA 1
ATOM 2853 C C . LYS A 1 356 ? 12.602 15.308 -0.907 1.00 79.00 356 LYS A C 1
ATOM 2855 O O . LYS A 1 356 ? 11.589 14.691 -0.592 1.00 79.00 356 LYS A O 1
ATOM 2860 N N . GLY A 1 357 ? 13.481 14.866 -1.806 1.00 62.56 357 GLY A N 1
ATOM 2861 C CA . GLY A 1 357 ? 13.422 13.553 -2.461 1.00 62.56 357 GLY A CA 1
ATOM 2862 C C . GLY A 1 357 ? 12.607 13.501 -3.768 1.00 62.56 357 GLY A C 1
ATOM 2863 O O . GLY A 1 357 ? 11.661 14.267 -3.983 1.00 62.56 357 GLY A O 1
ATOM 2864 N N . ARG A 1 358 ? 13.011 12.611 -4.695 1.00 53.97 358 ARG A N 1
ATOM 2865 C CA . ARG A 1 358 ? 12.408 12.439 -6.044 1.00 53.97 358 ARG A CA 1
ATOM 2866 C C . ARG A 1 358 ? 11.444 11.240 -6.134 1.00 53.97 358 ARG A C 1
ATOM 2868 O O . ARG A 1 358 ? 10.404 11.336 -6.800 1.00 53.97 358 ARG A O 1
ATOM 2875 N N . SER A 1 359 ? 11.783 10.120 -5.498 1.00 54.44 359 SER A N 1
ATOM 2876 C CA . SER A 1 359 ? 11.002 8.868 -5.477 1.00 54.44 359 SER A CA 1
ATOM 2877 C C . SER A 1 359 ? 10.169 8.714 -4.204 1.00 54.44 359 SER A C 1
ATOM 2879 O O . SER A 1 359 ? 9.008 8.321 -4.292 1.00 54.44 359 SER A O 1
ATOM 2881 N N . GLU A 1 360 ? 10.732 9.095 -3.059 1.00 73.44 360 GLU A N 1
ATOM 2882 C CA . GLU A 1 360 ? 10.046 9.231 -1.772 1.00 73.44 360 GLU A CA 1
ATOM 2883 C C . GLU A 1 360 ? 10.135 10.695 -1.351 1.00 73.44 360 GLU A C 1
ATOM 2885 O O . GLU A 1 360 ? 11.156 11.338 -1.597 1.00 73.44 360 GLU A O 1
ATOM 2890 N N . HIS A 1 361 ? 9.048 11.248 -0.815 1.00 78.38 361 HIS A N 1
ATOM 2891 C CA . HIS A 1 361 ? 8.977 12.671 -0.501 1.00 78.38 361 HIS A CA 1
ATOM 2892 C C . HIS A 1 361 ? 8.947 12.894 1.006 1.00 78.38 361 HIS A C 1
ATOM 2894 O O . HIS A 1 361 ? 8.059 12.404 1.700 1.00 78.38 361 HIS A O 1
ATOM 2900 N N . GLU A 1 362 ? 9.884 13.683 1.507 1.00 83.12 362 GLU A N 1
ATOM 2901 C CA . GLU A 1 362 ? 9.936 14.065 2.913 1.00 83.12 362 GLU A CA 1
ATOM 2902 C C . GLU A 1 362 ? 9.428 15.489 3.074 1.00 83.12 362 GLU A C 1
ATOM 2904 O O . GLU A 1 362 ? 9.998 16.429 2.520 1.00 83.12 362 GLU A O 1
ATOM 2909 N N . ILE A 1 363 ? 8.356 15.647 3.844 1.00 87.19 363 ILE A N 1
ATOM 2910 C CA . ILE A 1 363 ? 7.767 16.938 4.170 1.00 87.19 363 ILE A CA 1
ATOM 2911 C C . ILE A 1 363 ? 8.449 17.493 5.420 1.00 87.19 363 ILE A C 1
ATOM 2913 O O . ILE A 1 363 ? 8.390 16.891 6.499 1.00 87.19 363 ILE A O 1
ATOM 2917 N N . ASN A 1 364 ? 9.039 18.676 5.275 1.00 86.62 364 ASN A N 1
ATOM 2918 C CA . ASN A 1 364 ? 9.507 19.516 6.366 1.00 86.62 364 ASN A CA 1
ATOM 2919 C C . ASN A 1 364 ? 8.615 20.761 6.425 1.00 86.62 364 ASN A C 1
ATOM 2921 O O . ASN A 1 364 ? 8.489 21.485 5.436 1.00 86.62 364 ASN A O 1
ATOM 2925 N N . LEU A 1 365 ? 7.973 20.995 7.569 1.00 90.69 365 LEU A N 1
ATOM 2926 C CA . LEU A 1 365 ? 7.151 22.179 7.790 1.00 90.69 365 LEU A CA 1
ATOM 2927 C C . LEU A 1 365 ? 7.837 23.118 8.779 1.00 90.69 365 LEU A C 1
ATOM 2929 O O . LEU A 1 365 ? 8.120 22.717 9.905 1.00 90.69 365 LEU A O 1
ATOM 2933 N N . THR A 1 366 ? 7.983 24.382 8.394 1.00 89.56 366 THR A N 1
ATOM 2934 C CA . THR A 1 366 ? 8.293 25.477 9.319 1.00 89.56 366 THR A CA 1
ATOM 2935 C C . THR A 1 366 ? 7.137 26.469 9.304 1.00 89.56 366 THR A C 1
ATOM 2937 O O . THR A 1 366 ? 6.733 26.955 8.245 1.00 89.56 366 THR A O 1
ATOM 2940 N N . LEU A 1 367 ? 6.576 26.756 10.475 1.00 90.81 367 LEU A N 1
ATOM 2941 C CA . LEU A 1 367 ? 5.402 27.609 10.617 1.00 90.81 367 LEU A CA 1
ATOM 2942 C C . LEU A 1 367 ? 5.642 28.698 11.665 1.00 90.81 367 LEU A C 1
ATOM 2944 O O . LEU A 1 367 ? 6.101 28.423 12.773 1.00 90.81 367 LEU A O 1
ATOM 2948 N N . TRP A 1 368 ? 5.303 29.931 11.292 1.00 88.81 368 TRP A N 1
ATOM 2949 C CA . TRP A 1 368 ? 5.330 31.126 12.133 1.00 88.81 368 TRP A CA 1
ATOM 2950 C C . TRP A 1 368 ? 3.902 31.624 12.333 1.00 88.81 368 TRP A C 1
ATOM 2952 O O . TRP A 1 368 ? 3.150 31.748 11.358 1.00 88.81 368 TRP A O 1
ATOM 2962 N N . GLY A 1 369 ? 3.516 31.893 13.577 1.00 86.50 369 GLY A N 1
ATOM 2963 C CA . GLY A 1 369 ? 2.144 32.278 13.875 1.00 86.50 369 GLY A CA 1
ATOM 2964 C C . GLY A 1 369 ? 1.857 32.554 15.345 1.00 86.50 369 GLY A C 1
ATOM 2965 O O . GLY A 1 369 ? 2.762 32.627 16.170 1.00 86.50 369 GLY A O 1
ATOM 2966 N N . LYS A 1 370 ? 0.570 32.676 15.665 1.00 84.44 370 LYS A N 1
ATOM 2967 C CA . LYS A 1 370 ? 0.043 32.909 17.013 1.00 84.44 370 LYS A CA 1
ATOM 2968 C C . LYS A 1 370 ? -0.944 31.814 17.375 1.00 84.44 370 LYS A C 1
ATOM 2970 O O . LYS A 1 370 ? -1.746 31.386 16.548 1.00 84.44 370 LYS A O 1
ATOM 2975 N N . ALA A 1 371 ? -0.893 31.351 18.617 1.00 79.25 371 ALA A N 1
ATOM 2976 C CA . ALA A 1 371 ? -1.836 30.368 19.138 1.00 79.25 371 ALA A CA 1
ATOM 2977 C C . ALA A 1 371 ? -2.589 30.976 20.324 1.00 79.25 371 ALA A C 1
ATOM 2979 O O . ALA A 1 371 ? -2.105 30.973 21.450 1.00 79.25 371 ALA A O 1
ATOM 2980 N N . SER A 1 372 ? -3.785 31.514 20.074 1.00 65.38 372 SER A N 1
ATOM 2981 C CA . SER A 1 372 ? -4.545 32.278 21.078 1.00 65.38 372 SER A CA 1
ATOM 2982 C C . SER A 1 372 ? -5.281 31.397 22.099 1.00 65.38 372 SER A C 1
ATOM 2984 O O . SER A 1 372 ? -5.842 31.908 23.066 1.00 65.38 372 SER A O 1
ATOM 2986 N N . ARG A 1 373 ? -5.378 30.079 21.856 1.00 70.00 373 ARG A N 1
ATOM 2987 C CA . ARG A 1 373 ? -6.255 29.163 22.620 1.00 70.00 373 ARG A CA 1
ATOM 2988 C C . ARG A 1 373 ? -5.641 27.818 22.997 1.00 70.00 373 ARG A C 1
ATOM 2990 O O . ARG A 1 373 ? -6.285 27.067 23.721 1.00 70.00 373 ARG A O 1
ATOM 2997 N N . ILE A 1 374 ? -4.456 27.496 22.488 1.00 78.12 374 ILE A N 1
ATOM 2998 C CA . ILE A 1 374 ? -3.823 26.188 22.681 1.00 78.12 374 ILE A CA 1
ATOM 2999 C C . ILE A 1 374 ? -2.359 26.371 23.057 1.00 78.12 374 ILE A C 1
ATOM 3001 O O . ILE A 1 374 ? -1.703 27.296 22.578 1.00 78.12 374 ILE A O 1
ATOM 3005 N N . SER A 1 375 ? -1.850 25.487 23.913 1.00 79.81 375 SER A N 1
ATOM 3006 C CA . SER A 1 375 ? -0.433 25.494 24.276 1.00 79.81 375 SER A CA 1
ATOM 3007 C C . SER A 1 375 ? 0.447 25.129 23.075 1.00 79.81 375 SER A C 1
ATOM 3009 O O . SER A 1 375 ? 0.004 24.462 22.135 1.00 79.81 375 SER A O 1
ATOM 3011 N N . LYS A 1 376 ? 1.727 25.520 23.111 1.00 79.31 376 LYS A N 1
ATOM 3012 C CA . LYS A 1 376 ? 2.694 25.186 22.053 1.00 79.31 376 LYS A CA 1
ATOM 3013 C C . LYS A 1 376 ? 2.796 23.675 21.804 1.00 79.31 376 LYS A C 1
ATOM 3015 O O . LYS A 1 376 ? 2.868 23.248 20.656 1.00 79.31 376 LYS A O 1
ATOM 3020 N N . GLU A 1 377 ? 2.743 22.868 22.861 1.00 79.19 377 GLU A N 1
ATOM 3021 C CA . GLU A 1 377 ? 2.795 21.404 22.764 1.00 79.19 377 GLU A CA 1
ATOM 3022 C C . GLU A 1 377 ? 1.533 20.803 22.131 1.00 79.19 377 GLU A C 1
ATOM 3024 O O . GLU A 1 377 ? 1.606 19.840 21.362 1.00 79.19 377 GLU A O 1
ATOM 3029 N N . GLU A 1 378 ? 0.359 21.351 22.444 1.00 82.19 378 GLU A N 1
ATOM 3030 C CA . GLU A 1 378 ? -0.906 20.926 21.839 1.00 82.19 378 GLU A CA 1
ATOM 3031 C C . GLU A 1 378 ? -0.984 21.344 20.371 1.00 82.19 378 GLU A C 1
ATOM 3033 O O . GLU A 1 378 ? -1.402 20.542 19.532 1.00 82.19 378 GLU A O 1
ATOM 3038 N N . ALA A 1 379 ? -0.510 22.550 20.047 1.00 83.69 379 ALA A N 1
ATOM 3039 C CA . ALA A 1 379 ? -0.358 23.019 18.676 1.00 83.69 379 ALA A CA 1
ATOM 3040 C C . ALA A 1 379 ? 0.570 22.094 17.878 1.00 83.69 379 ALA A C 1
ATOM 3042 O O . ALA A 1 379 ? 0.227 21.675 16.774 1.00 83.69 379 ALA A O 1
ATOM 3043 N N . GLU A 1 380 ? 1.702 21.689 18.456 1.00 85.25 380 GLU A N 1
ATOM 3044 C CA . GLU A 1 380 ? 2.642 20.767 17.818 1.00 85.25 380 GLU A CA 1
ATOM 3045 C C . GLU A 1 380 ? 2.042 19.389 17.563 1.00 85.25 380 GLU A C 1
ATOM 3047 O O . GLU A 1 380 ? 2.206 18.838 16.470 1.00 85.25 380 GLU A O 1
ATOM 3052 N N . ARG A 1 381 ? 1.286 18.841 18.521 1.00 85.94 381 ARG A N 1
ATOM 3053 C CA . ARG A 1 381 ? 0.570 17.570 18.332 1.00 85.94 381 ARG A CA 1
ATOM 3054 C C . ARG A 1 381 ? -0.512 17.679 17.260 1.00 85.94 381 ARG A C 1
ATOM 3056 O O . ARG A 1 381 ? -0.623 16.780 16.423 1.00 85.94 381 ARG A O 1
ATOM 3063 N N . ALA A 1 382 ? -1.291 18.760 17.264 1.00 86.56 382 ALA A N 1
ATOM 3064 C CA . ALA A 1 382 ? -2.348 18.994 16.286 1.00 86.56 382 ALA A CA 1
ATOM 3065 C C . ALA A 1 382 ? -1.774 19.128 14.867 1.00 86.56 382 ALA A C 1
ATOM 3067 O O . ALA A 1 382 ? -2.201 18.418 13.955 1.00 86.56 382 ALA A O 1
ATOM 3068 N N . VAL A 1 383 ? -0.743 19.960 14.701 1.00 89.62 383 VAL A N 1
ATOM 3069 C CA . VAL A 1 383 ? -0.067 20.193 13.419 1.00 89.62 383 VAL A CA 1
ATOM 3070 C C . VAL A 1 383 ? 0.611 18.918 12.914 1.00 89.62 383 VAL A C 1
ATOM 3072 O O . VAL A 1 383 ? 0.418 18.551 11.755 1.00 89.62 383 VAL A O 1
ATOM 3075 N N . ASN A 1 384 ? 1.324 18.175 13.770 1.00 89.69 384 ASN A N 1
ATOM 3076 C CA . ASN A 1 384 ? 1.923 16.891 13.389 1.00 89.69 384 ASN A CA 1
ATOM 3077 C C . ASN A 1 384 ? 0.877 15.870 12.929 1.00 89.69 384 ASN A C 1
ATOM 3079 O O . ASN A 1 384 ? 1.093 15.152 11.949 1.00 89.69 384 ASN A O 1
ATOM 3083 N N . ARG A 1 385 ? -0.264 15.786 13.624 1.00 90.25 385 ARG A N 1
ATOM 3084 C CA . ARG A 1 385 ? -1.357 14.881 13.247 1.00 90.25 385 ARG A CA 1
ATOM 3085 C C . ARG A 1 385 ? -1.938 15.256 11.884 1.00 90.25 385 ARG A C 1
ATOM 3087 O O . ARG A 1 385 ? -2.108 14.372 11.046 1.00 90.25 385 ARG A O 1
ATOM 3094 N N . LEU A 1 386 ? -2.200 16.544 11.655 1.00 90.75 386 LEU A N 1
ATOM 3095 C CA . LEU A 1 386 ? -2.704 17.052 10.378 1.00 90.75 386 LEU A CA 1
ATOM 3096 C C . LEU A 1 386 ? -1.721 16.765 9.240 1.00 90.75 386 LEU A C 1
ATOM 3098 O O . LEU A 1 386 ? -2.103 16.168 8.236 1.00 90.75 386 LEU A O 1
ATOM 3102 N N . LEU A 1 387 ? -0.441 17.093 9.422 1.00 90.88 387 LEU A N 1
ATOM 3103 C CA . LEU A 1 387 ? 0.607 16.820 8.435 1.00 90.88 387 LEU A CA 1
ATOM 3104 C C . LEU A 1 387 ? 0.736 15.339 8.105 1.00 90.88 387 LEU A C 1
ATOM 3106 O O . LEU A 1 387 ? 0.869 14.998 6.938 1.00 90.88 387 LEU A O 1
ATOM 3110 N N . ARG A 1 388 ? 0.679 14.442 9.098 1.00 90.62 388 ARG A N 1
ATOM 3111 C CA . ARG A 1 388 ? 0.761 12.992 8.851 1.00 90.62 388 ARG A CA 1
ATOM 3112 C C . ARG A 1 388 ? -0.435 12.473 8.061 1.00 90.62 388 ARG A C 1
ATOM 3114 O O . ARG A 1 388 ? -0.268 11.571 7.243 1.00 90.62 388 ARG A O 1
ATOM 3121 N N . ASN A 1 389 ? -1.624 13.025 8.292 1.00 89.75 389 ASN A N 1
ATOM 3122 C CA . ASN A 1 389 ? -2.808 12.684 7.507 1.00 89.75 389 ASN A CA 1
ATOM 3123 C C . ASN A 1 389 ? -2.658 13.171 6.063 1.00 89.75 389 ASN A C 1
ATOM 3125 O O . ASN A 1 389 ? -2.789 12.370 5.139 1.00 89.75 389 ASN A O 1
ATOM 3129 N N . HIS A 1 390 ? -2.268 14.433 5.877 1.00 88.06 390 HIS A N 1
ATOM 3130 C CA . HIS A 1 390 ? -2.014 15.007 4.554 1.00 88.06 390 HIS A CA 1
ATOM 3131 C C . HIS A 1 390 ? -0.894 14.281 3.810 1.00 88.06 390 HIS A C 1
ATOM 3133 O O . HIS A 1 390 ? -1.051 13.964 2.639 1.00 88.06 390 HIS A O 1
ATOM 3139 N N . ALA A 1 391 ? 0.198 13.913 4.479 1.00 87.69 391 ALA A N 1
ATOM 3140 C CA . ALA A 1 391 ? 1.273 13.118 3.889 1.00 87.69 391 ALA A CA 1
ATOM 3141 C C . ALA A 1 391 ? 0.756 11.770 3.359 1.00 87.69 391 ALA A C 1
ATOM 3143 O O . ALA A 1 391 ? 1.066 11.393 2.232 1.00 87.69 391 ALA A O 1
ATOM 3144 N N . LYS A 1 392 ? -0.105 11.072 4.116 1.00 86.00 392 LYS A N 1
ATOM 3145 C CA . LYS A 1 392 ? -0.741 9.826 3.652 1.00 86.00 392 LYS A CA 1
ATOM 3146 C C . LYS A 1 392 ? -1.649 10.053 2.444 1.00 86.00 392 LYS A C 1
ATOM 3148 O O . LYS A 1 392 ? -1.656 9.231 1.531 1.00 86.00 392 LYS A O 1
ATOM 3153 N N . GLU A 1 393 ? -2.421 11.135 2.430 1.00 83.25 393 GLU A N 1
ATOM 3154 C CA . GLU A 1 393 ? -3.304 11.473 1.308 1.00 83.25 393 GLU A CA 1
ATOM 3155 C C . GLU A 1 393 ? -2.517 11.830 0.046 1.00 83.25 393 GLU A C 1
ATOM 3157 O O . GLU A 1 393 ? -2.797 11.292 -1.026 1.00 83.25 393 GLU A O 1
ATOM 3162 N N . ILE A 1 394 ? -1.486 12.664 0.181 1.00 83.75 394 ILE A N 1
ATOM 3163 C CA . ILE A 1 394 ? -0.578 13.030 -0.908 1.00 83.75 394 ILE A CA 1
ATOM 3164 C C . ILE A 1 394 ? 0.141 11.786 -1.432 1.00 83.75 394 ILE A C 1
ATOM 3166 O O . ILE A 1 394 ? 0.231 11.594 -2.642 1.00 83.75 394 ILE A O 1
ATOM 3170 N N . GLY A 1 395 ? 0.606 10.907 -0.541 1.00 81.19 395 GLY A N 1
ATOM 3171 C CA . GLY A 1 395 ? 1.255 9.659 -0.932 1.00 81.19 395 GLY A CA 1
ATOM 3172 C C . GLY A 1 395 ? 0.339 8.726 -1.721 1.00 81.19 395 GLY A C 1
ATOM 3173 O O . GLY A 1 395 ? 0.758 8.165 -2.733 1.00 81.19 395 GLY A O 1
ATOM 3174 N N . ARG A 1 396 ? -0.945 8.634 -1.344 1.00 80.56 396 ARG A N 1
ATOM 3175 C CA . ARG A 1 396 ? -1.963 7.913 -2.130 1.00 80.56 396 ARG A CA 1
ATOM 3176 C C . ARG A 1 396 ? -2.188 8.551 -3.499 1.00 80.56 396 ARG A C 1
ATOM 3178 O O . ARG A 1 396 ? -2.256 7.828 -4.486 1.00 80.56 396 ARG A O 1
ATOM 3185 N N . ALA A 1 397 ? -2.282 9.878 -3.563 1.00 74.88 397 ALA A N 1
ATOM 3186 C CA . ALA A 1 397 ? -2.523 10.602 -4.811 1.00 74.88 397 ALA A CA 1
ATOM 3187 C C . ALA A 1 397 ? -1.343 10.498 -5.790 1.00 74.88 397 ALA A C 1
ATOM 3189 O O . ALA A 1 397 ? -1.545 10.360 -6.994 1.00 74.88 397 ALA A O 1
ATOM 3190 N N . LEU A 1 398 ? -0.112 10.533 -5.277 1.00 70.62 398 LEU A N 1
ATOM 3191 C CA . LEU A 1 398 ? 1.108 10.430 -6.079 1.00 70.62 398 LEU A CA 1
ATOM 3192 C C . LEU A 1 398 ? 1.561 8.982 -6.311 1.00 70.62 398 LEU A C 1
ATOM 3194 O O . LEU A 1 398 ? 2.518 8.774 -7.054 1.00 70.62 398 LEU A O 1
ATOM 3198 N N . ASN A 1 399 ? 0.904 7.998 -5.682 1.00 72.75 399 ASN A N 1
ATOM 3199 C CA . ASN A 1 399 ? 1.349 6.603 -5.605 1.00 72.75 399 ASN A CA 1
ATOM 3200 C C . ASN A 1 399 ? 2.829 6.486 -5.183 1.00 72.75 399 ASN A C 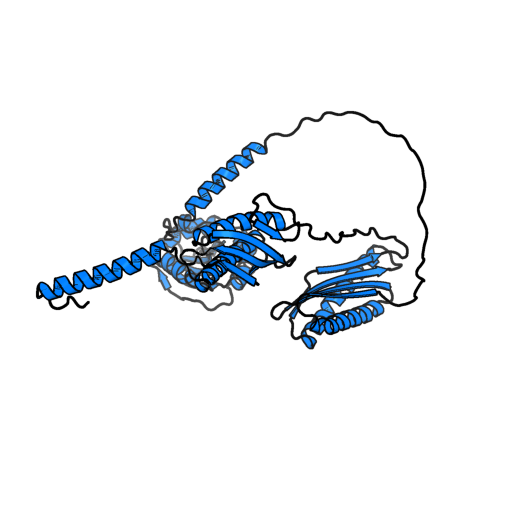1
ATOM 3202 O O . ASN A 1 399 ? 3.613 5.734 -5.764 1.00 72.75 399 ASN A O 1
ATOM 3206 N N . LYS A 1 400 ? 3.223 7.299 -4.198 1.00 76.69 400 LYS A N 1
ATOM 3207 C CA . LYS A 1 400 ? 4.592 7.415 -3.684 1.00 76.69 400 LYS A CA 1
ATOM 3208 C C . LYS A 1 400 ? 4.582 7.459 -2.167 1.00 76.69 400 LYS A C 1
ATOM 3210 O O . LYS A 1 400 ? 3.607 7.890 -1.554 1.00 76.69 400 LYS A O 1
ATOM 3215 N N . TYR A 1 401 ? 5.682 7.041 -1.554 1.00 76.38 401 TYR A N 1
ATOM 3216 C CA . TYR A 1 401 ? 5.828 7.155 -0.112 1.00 76.38 401 TYR A CA 1
ATOM 3217 C C . TYR A 1 401 ? 6.114 8.612 0.262 1.00 76.38 401 TYR A C 1
ATOM 3219 O O . TYR A 1 401 ? 7.019 9.234 -0.296 1.00 76.38 401 TYR A O 1
ATOM 3227 N N . VAL A 1 402 ? 5.302 9.169 1.161 1.00 83.06 402 VAL A N 1
ATOM 3228 C CA . VAL A 1 402 ? 5.431 10.551 1.631 1.00 83.06 402 VAL A CA 1
ATOM 3229 C C . VAL A 1 402 ? 5.412 10.547 3.151 1.00 83.06 402 VAL A C 1
ATOM 3231 O O . VAL A 1 402 ? 4.463 10.053 3.765 1.00 83.06 402 VAL A O 1
ATOM 3234 N N . THR A 1 403 ? 6.458 11.085 3.765 1.00 87.56 403 THR A N 1
ATOM 3235 C CA . THR A 1 403 ? 6.643 11.094 5.219 1.00 87.56 403 THR A CA 1
ATOM 3236 C C . THR A 1 403 ? 6.769 12.513 5.746 1.00 87.56 403 THR A C 1
ATOM 3238 O O . THR A 1 403 ? 7.113 13.442 5.024 1.00 87.56 403 THR A O 1
ATOM 3241 N N . VAL A 1 404 ? 6.461 12.688 7.030 1.00 87.12 404 VAL A N 1
ATOM 3242 C CA . VAL A 1 404 ? 6.700 13.945 7.746 1.00 87.12 404 VAL A CA 1
ATOM 3243 C C . VAL A 1 404 ? 7.981 13.761 8.538 1.00 87.12 404 VAL A C 1
ATOM 3245 O O . VAL A 1 404 ? 8.023 12.909 9.427 1.00 87.12 404 VAL A O 1
ATOM 3248 N N . HIS A 1 405 ? 9.013 14.524 8.193 1.00 78.19 405 HIS A N 1
ATOM 3249 C CA . HIS A 1 405 ? 10.333 14.393 8.801 1.00 78.19 405 HIS A CA 1
ATOM 3250 C C . HIS A 1 405 ? 10.529 15.407 9.933 1.00 78.19 405 HIS A C 1
ATOM 3252 O O . HIS A 1 405 ? 10.891 15.030 11.047 1.00 78.19 405 HIS A O 1
ATOM 3258 N N . ARG A 1 406 ? 10.227 16.686 9.678 1.00 83.06 406 ARG A N 1
ATOM 3259 C CA . ARG A 1 406 ? 10.417 17.764 10.655 1.00 83.06 406 ARG A CA 1
ATOM 3260 C C . ARG A 1 406 ? 9.237 18.729 10.676 1.00 83.06 406 ARG A C 1
ATOM 3262 O O . ARG A 1 406 ? 8.742 19.124 9.623 1.00 83.06 406 ARG A O 1
ATOM 3269 N N . VAL A 1 407 ? 8.827 19.126 11.877 1.00 87.62 407 VAL A N 1
ATOM 3270 C CA . VAL A 1 407 ? 7.829 20.176 12.111 1.00 87.62 407 VAL A CA 1
ATOM 3271 C C . VAL A 1 407 ? 8.422 21.175 13.096 1.00 87.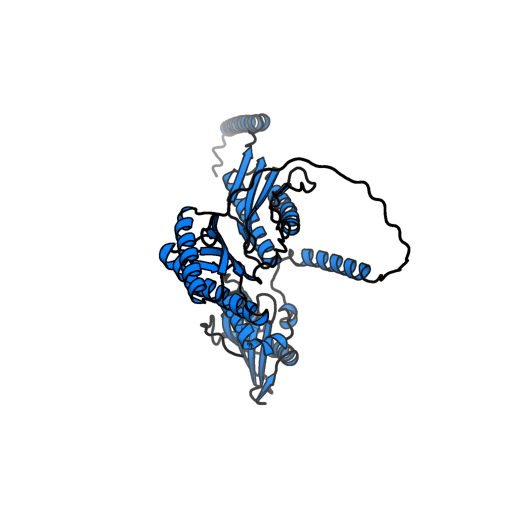62 407 VAL A C 1
ATOM 3273 O O . VAL A 1 407 ? 8.769 20.808 14.212 1.00 87.62 407 VAL A O 1
ATOM 3276 N N . GLU A 1 408 ? 8.574 22.424 12.673 1.00 86.25 408 GLU A N 1
ATOM 3277 C CA . GLU A 1 408 ? 9.060 23.527 13.499 1.00 86.25 408 GLU A CA 1
ATOM 3278 C C . GLU A 1 408 ? 7.960 24.571 13.676 1.00 86.25 408 GLU A C 1
ATOM 3280 O O . GLU A 1 408 ? 7.438 25.113 12.698 1.00 86.25 408 GLU A O 1
ATOM 3285 N N . LEU A 1 409 ? 7.625 24.863 14.935 1.00 87.00 409 LEU A N 1
ATOM 3286 C CA . LEU A 1 409 ? 6.618 25.853 15.303 1.00 87.00 409 LEU A CA 1
ATOM 3287 C C . LEU A 1 409 ? 7.249 27.030 16.045 1.00 87.00 409 LEU A C 1
ATOM 3289 O O . LEU A 1 409 ? 7.710 26.909 17.186 1.00 87.00 409 LEU A O 1
ATOM 3293 N N . HIS A 1 410 ? 7.211 28.188 15.396 1.00 86.56 410 HIS A N 1
ATOM 3294 C CA . HIS A 1 410 ? 7.559 29.483 15.961 1.00 86.56 410 HIS A CA 1
ATOM 3295 C C . HIS A 1 410 ? 6.264 30.222 16.297 1.00 86.56 410 HIS A C 1
ATOM 3297 O O . HIS A 1 410 ? 5.762 31.014 15.501 1.00 86.56 410 HIS A O 1
ATOM 3303 N N . LEU A 1 411 ? 5.695 29.887 17.454 1.00 82.00 411 LEU A N 1
ATOM 3304 C CA . LEU A 1 411 ? 4.480 30.518 17.952 1.00 82.00 411 LEU A CA 1
ATOM 3305 C C . LEU A 1 411 ? 4.844 31.653 18.906 1.00 82.00 411 LEU A C 1
ATOM 3307 O O . LEU A 1 411 ? 5.579 31.424 19.868 1.00 82.00 411 LEU A O 1
ATOM 3311 N N . GLU A 1 412 ? 4.338 32.854 18.638 1.00 74.00 412 GLU A N 1
ATOM 3312 C CA . GLU A 1 412 ? 4.313 33.928 19.628 1.00 74.00 412 GLU A CA 1
ATOM 3313 C C . GLU A 1 412 ? 3.167 33.643 20.606 1.00 74.00 412 GLU A C 1
ATOM 3315 O O . GLU A 1 412 ? 2.017 33.446 20.200 1.00 74.00 412 GLU A O 1
ATOM 3320 N N . GLU A 1 413 ? 3.480 33.579 21.898 1.00 56.62 413 GLU A N 1
ATOM 3321 C CA . GLU A 1 413 ? 2.457 33.541 22.940 1.00 56.62 413 GLU A CA 1
ATOM 3322 C C . GLU A 1 413 ? 1.851 34.944 23.050 1.00 56.62 413 GLU A C 1
ATOM 3324 O O . GLU A 1 413 ? 2.563 35.916 23.308 1.00 56.62 413 GLU A O 1
ATOM 3329 N N . GLU A 1 414 ? 0.538 35.075 22.840 1.00 47.44 414 GLU A N 1
ATOM 3330 C CA . GLU A 1 414 ? -0.152 36.303 23.227 1.00 47.44 414 GLU A CA 1
ATOM 3331 C C . GLU A 1 414 ? -0.052 36.436 24.749 1.00 47.44 414 GLU A C 1
ATOM 3333 O O . GLU A 1 414 ? -0.679 35.682 25.498 1.00 47.44 414 GLU A O 1
ATOM 3338 N N . GLU A 1 415 ? 0.721 37.418 25.218 1.00 44.16 415 GLU A N 1
ATOM 3339 C CA . GLU A 1 415 ? 0.585 37.903 26.584 1.00 44.16 415 GLU A CA 1
ATOM 3340 C C . GLU A 1 415 ? -0.886 38.262 26.807 1.00 44.16 415 GLU A C 1
ATOM 3342 O O . GLU A 1 415 ? -1.436 39.175 26.186 1.00 44.16 415 GLU A O 1
ATOM 3347 N N . VAL A 1 416 ? -1.524 37.497 27.692 1.00 42.81 416 VAL A N 1
ATOM 3348 C CA . VAL A 1 416 ? -2.913 37.649 28.121 1.00 42.81 416 VAL A CA 1
ATOM 3349 C C . VAL A 1 416 ? -3.241 39.133 28.288 1.00 42.81 416 VAL A C 1
ATOM 3351 O O . VAL A 1 416 ? -2.729 39.789 29.200 1.00 42.81 416 VAL A O 1
ATOM 3354 N N . SER A 1 417 ? -4.091 39.650 27.392 1.00 46.88 417 SER A N 1
ATOM 3355 C CA . SER A 1 417 ? -4.540 41.044 27.352 1.00 46.88 417 SER A CA 1
ATOM 3356 C C . SER A 1 417 ? -4.804 41.578 28.762 1.00 46.88 417 SER A C 1
ATOM 3358 O O . SER A 1 417 ? -5.503 40.947 29.558 1.00 46.88 417 SER A O 1
ATOM 3360 N N . SER A 1 418 ? -4.293 42.770 29.071 1.00 55.12 418 SER A N 1
ATOM 3361 C CA . SER A 1 418 ? -4.498 43.476 30.346 1.00 55.12 418 SER A CA 1
ATOM 3362 C C . SER A 1 418 ? -5.971 43.552 30.784 1.00 55.12 418 SER A C 1
ATOM 3364 O O . SER A 1 418 ? -6.256 43.596 31.980 1.00 55.12 418 SER A O 1
ATOM 3366 N N . LYS A 1 419 ? -6.916 43.471 29.837 1.00 55.25 419 LYS A N 1
ATOM 3367 C CA . LYS A 1 419 ? -8.357 43.363 30.107 1.00 55.25 419 LYS A CA 1
ATOM 3368 C C . LYS A 1 419 ? -8.774 42.013 30.696 1.00 55.25 419 LYS A C 1
ATOM 3370 O O . LYS A 1 419 ? -9.619 41.991 31.580 1.00 55.25 419 LYS A O 1
ATOM 3375 N N . ALA A 1 420 ? -8.190 40.901 30.256 1.00 54.03 420 ALA A N 1
ATOM 3376 C CA . ALA A 1 420 ? -8.489 39.575 30.796 1.00 54.03 420 ALA A CA 1
ATOM 3377 C C . ALA A 1 420 ? -7.929 39.402 32.220 1.00 54.03 420 ALA A C 1
ATOM 3379 O O . ALA A 1 420 ? -8.622 38.864 33.079 1.00 54.03 420 ALA A O 1
ATOM 3380 N N . LYS A 1 421 ? -6.745 39.966 32.514 1.00 61.28 421 LYS A N 1
ATOM 3381 C CA . LYS A 1 421 ? -6.232 40.064 33.896 1.00 61.28 421 LYS A CA 1
ATOM 3382 C C . LYS A 1 421 ? -7.135 40.921 34.792 1.00 61.28 421 LYS A C 1
ATOM 3384 O O . LYS A 1 421 ? -7.405 40.522 35.917 1.00 61.28 421 LYS A O 1
ATOM 3389 N N . GLN A 1 422 ? -7.657 42.042 34.284 1.00 63.06 422 GLN A N 1
ATOM 3390 C CA . GLN A 1 422 ? -8.627 42.873 35.017 1.00 63.06 422 GLN A CA 1
ATOM 3391 C C . GLN A 1 422 ? -9.984 42.188 35.238 1.00 63.06 422 GLN A C 1
ATOM 3393 O O . GLN A 1 422 ? -10.651 42.460 36.232 1.00 63.06 422 GLN A O 1
ATOM 3398 N N . ILE A 1 423 ? -10.425 41.325 34.318 1.00 67.06 423 ILE A N 1
ATOM 3399 C CA . ILE A 1 423 ? -11.674 40.567 34.478 1.00 67.06 423 ILE A CA 1
ATOM 3400 C C . ILE A 1 423 ? -11.491 39.452 35.512 1.00 67.06 423 ILE A C 1
ATOM 3402 O O . ILE A 1 423 ? -12.366 39.274 36.352 1.00 67.06 423 ILE A O 1
ATOM 3406 N N . LEU A 1 424 ? -10.356 38.747 35.497 1.00 70.00 424 LEU A N 1
ATOM 3407 C CA . LEU A 1 424 ? -10.044 37.720 36.495 1.00 70.00 424 LEU A CA 1
ATOM 3408 C C . LEU A 1 424 ? -9.882 38.315 37.899 1.00 70.00 424 LEU A C 1
ATOM 3410 O O . LEU A 1 424 ? -10.461 37.781 38.837 1.00 70.00 424 LEU A O 1
ATOM 3414 N N . SER A 1 425 ? -9.207 39.463 38.038 1.00 73.62 425 SER A N 1
ATOM 3415 C CA . SER A 1 425 ? -9.078 40.128 39.342 1.00 73.62 425 SER A CA 1
ATOM 3416 C C . SER A 1 425 ? -10.429 40.607 39.882 1.00 73.62 425 SER A C 1
ATOM 3418 O O . SER A 1 425 ? -10.727 40.409 41.054 1.00 73.62 425 SER A O 1
ATOM 3420 N N . LYS A 1 426 ? -11.294 41.168 39.023 1.00 76.31 426 LYS A N 1
ATOM 3421 C CA . LYS A 1 426 ? -12.660 41.550 39.419 1.00 76.31 426 LYS A CA 1
ATOM 3422 C C . LYS A 1 426 ? -13.532 40.348 39.763 1.00 76.31 426 LYS A C 1
ATOM 3424 O O . LYS A 1 426 ? -14.409 40.462 40.610 1.00 76.31 426 LYS A O 1
ATOM 3429 N N . LYS A 1 427 ? -13.316 39.207 39.104 1.00 80.12 427 LYS A N 1
ATOM 3430 C CA . LYS A 1 427 ? -14.022 37.966 39.420 1.00 80.12 427 LYS A CA 1
ATOM 3431 C C . LYS A 1 427 ? -13.618 37.443 40.799 1.00 80.12 427 LYS A C 1
ATOM 3433 O O . LYS A 1 427 ? -14.502 37.097 41.565 1.00 80.12 427 LYS A O 1
ATOM 3438 N N . GLU A 1 428 ? -12.330 37.457 41.138 1.00 79.94 428 GLU A N 1
ATOM 3439 C CA . GLU A 1 428 ? -11.851 37.074 42.476 1.00 79.94 428 GLU A CA 1
ATOM 3440 C C . GLU A 1 428 ? -12.349 38.022 43.578 1.00 79.94 428 GLU A C 1
ATOM 3442 O O . GLU A 1 428 ? -12.691 37.574 44.671 1.00 79.94 428 GLU A O 1
ATOM 3447 N N . GLU A 1 429 ? -12.406 39.331 43.308 1.00 79.50 429 GLU A N 1
ATOM 3448 C CA . GLU A 1 429 ? -12.982 40.312 44.239 1.00 79.50 429 GLU A CA 1
ATOM 3449 C C . GLU A 1 429 ? -14.477 40.051 44.471 1.00 79.50 429 GLU A C 1
ATOM 3451 O O . GLU A 1 429 ? -14.916 40.008 45.619 1.00 79.50 429 GLU A O 1
ATOM 3456 N N . LEU A 1 430 ? -15.235 39.785 43.402 1.00 76.50 430 LEU A N 1
ATOM 3457 C CA . LEU A 1 430 ? -16.653 39.430 43.490 1.00 76.50 430 LEU A CA 1
ATOM 3458 C C . LEU A 1 430 ? -16.880 38.079 44.174 1.00 76.50 430 LEU A C 1
ATOM 3460 O O . LEU A 1 430 ? -17.822 37.949 44.943 1.00 76.50 430 LEU A O 1
ATOM 3464 N N . GLU A 1 431 ? -16.038 37.074 43.926 1.00 79.62 431 GLU A N 1
ATOM 3465 C CA . GLU A 1 431 ? -16.127 35.771 44.595 1.00 79.62 431 GLU A CA 1
ATOM 3466 C C . GLU A 1 431 ? -15.893 35.918 46.107 1.00 79.62 431 GLU A C 1
ATOM 3468 O O . GLU A 1 431 ? -16.652 35.351 46.888 1.00 79.62 431 GLU A O 1
ATOM 3473 N N . LYS A 1 432 ? -14.940 36.760 46.534 1.00 83.31 432 LYS A N 1
ATOM 3474 C CA . LYS A 1 432 ? -14.724 37.077 47.959 1.00 83.31 432 LYS A CA 1
ATOM 3475 C C . LYS A 1 432 ? -15.870 37.868 48.583 1.00 83.31 432 LYS A C 1
ATOM 3477 O O . LYS A 1 432 ? -16.227 37.608 49.730 1.00 83.31 432 LYS A O 1
ATOM 3482 N N . GLU A 1 433 ? -16.438 38.825 47.854 1.00 79.62 433 GLU A N 1
ATOM 3483 C CA . GLU A 1 433 ? -17.582 39.613 48.323 1.00 79.62 433 GLU A CA 1
ATOM 3484 C C . GLU A 1 433 ? -18.837 38.736 48.445 1.00 79.62 433 GLU A C 1
ATOM 3486 O O . GLU A 1 433 ? -19.546 38.797 49.446 1.00 79.62 433 GLU A O 1
ATOM 3491 N N . ILE A 1 434 ? -19.062 37.831 47.488 1.00 77.12 434 ILE A N 1
ATOM 3492 C CA . ILE A 1 434 ? -20.119 36.816 47.553 1.00 77.12 434 ILE A CA 1
ATOM 3493 C C . ILE A 1 434 ? -19.879 35.863 48.727 1.00 77.12 434 ILE A C 1
ATOM 3495 O O . ILE A 1 434 ? -20.817 35.566 49.458 1.00 77.12 434 ILE A O 1
ATOM 3499 N N . GLU A 1 435 ? -18.646 35.411 48.959 1.00 77.31 435 GLU A N 1
ATOM 3500 C CA . GLU A 1 435 ? -18.320 34.536 50.089 1.00 77.31 435 GLU A CA 1
ATOM 3501 C C . GLU A 1 435 ? -18.542 35.235 51.445 1.00 77.31 435 GLU A C 1
ATOM 3503 O O . GLU A 1 435 ? -19.032 34.616 52.390 1.00 77.31 435 GLU A O 1
ATOM 3508 N N . GLN A 1 436 ? -18.246 36.536 51.544 1.00 79.25 436 GLN A N 1
ATOM 3509 C CA . GLN A 1 436 ? -18.579 37.348 52.720 1.00 79.25 436 GLN A CA 1
ATOM 3510 C C . GLN A 1 436 ? -20.091 37.500 52.905 1.00 79.25 436 GLN A C 1
ATOM 3512 O O . GLN A 1 436 ? -20.585 37.261 54.004 1.00 79.25 436 GLN A O 1
ATOM 3517 N N . LEU A 1 437 ? -20.833 37.817 51.841 1.00 77.75 437 LEU A N 1
ATOM 3518 C CA . LEU A 1 437 ? -22.292 37.942 51.889 1.00 77.75 437 LEU A CA 1
ATOM 3519 C C . LEU A 1 437 ? -22.979 36.612 52.235 1.00 77.75 437 LEU A C 1
ATOM 3521 O O . LEU A 1 437 ? -23.961 36.598 52.973 1.00 77.75 437 LEU A O 1
ATOM 3525 N N . LEU A 1 438 ? -22.455 35.484 51.750 1.00 73.81 438 LEU A N 1
ATOM 3526 C CA . LEU A 1 438 ? -22.946 34.146 52.091 1.00 73.81 438 LEU A CA 1
ATOM 3527 C C . LEU A 1 438 ? -22.668 33.790 53.560 1.00 73.81 438 LEU A C 1
ATOM 3529 O O . LEU A 1 438 ? -23.539 33.217 54.219 1.00 73.81 438 LEU A O 1
ATOM 3533 N N . LYS A 1 439 ? -21.506 34.190 54.100 1.00 74.00 439 LYS A N 1
ATOM 3534 C CA . LYS A 1 439 ? -21.178 34.048 55.531 1.00 74.00 439 LYS A CA 1
ATOM 3535 C C . LYS A 1 439 ? -22.064 34.927 56.417 1.00 74.00 439 LYS A C 1
ATOM 3537 O O . LYS A 1 439 ? -22.532 34.457 57.450 1.00 74.00 439 LYS A O 1
ATOM 3542 N N . GLU A 1 440 ? -22.348 36.164 56.011 1.00 73.00 440 GLU A N 1
ATOM 3543 C CA . GLU A 1 440 ? -23.268 37.063 56.727 1.00 73.00 440 GLU A CA 1
ATOM 3544 C C . GLU A 1 440 ? -24.727 36.582 56.672 1.00 73.00 440 GLU A C 1
ATOM 3546 O O . GLU A 1 440 ? -25.476 36.762 57.632 1.00 73.00 440 GLU A O 1
ATOM 3551 N N . ALA A 1 441 ? -25.120 35.908 55.588 1.00 72.50 441 ALA A N 1
ATOM 3552 C CA . ALA A 1 441 ? -26.426 35.270 55.441 1.00 72.50 441 ALA A CA 1
ATOM 3553 C C . ALA A 1 441 ? -26.549 33.915 56.176 1.00 72.50 441 ALA A C 1
ATOM 3555 O O . ALA A 1 441 ? -27.620 33.308 56.146 1.00 72.50 441 ALA A O 1
ATOM 3556 N N . GLY A 1 442 ? -25.488 33.442 56.844 1.00 58.81 442 GLY A N 1
ATOM 3557 C CA . GLY A 1 442 ? -25.499 32.217 57.651 1.00 58.81 442 GLY A CA 1
ATOM 3558 C C . GLY A 1 442 ? -25.585 30.917 56.845 1.00 58.81 442 GLY A C 1
ATOM 3559 O O . GLY A 1 442 ? -26.054 29.909 57.370 1.00 58.81 442 GLY A O 1
ATOM 3560 N N . VAL A 1 443 ? -25.169 30.930 55.575 1.00 61.50 443 VAL A N 1
ATOM 3561 C CA . VAL A 1 443 ? -25.156 29.739 54.716 1.00 61.50 443 VAL A CA 1
ATOM 3562 C C . VAL A 1 443 ? -23.751 29.137 54.733 1.00 61.50 443 VAL A C 1
ATOM 3564 O O . VAL A 1 443 ? -22.851 29.623 54.052 1.00 61.50 443 VAL A O 1
ATOM 3567 N N . GLU A 1 444 ? -23.551 28.083 55.526 1.00 54.22 444 GLU A N 1
ATOM 3568 C CA . GLU A 1 444 ? -22.325 27.279 55.474 1.00 54.22 444 GLU A CA 1
ATOM 3569 C C . GLU A 1 444 ? -22.323 26.413 54.199 1.00 54.22 444 GLU A C 1
ATOM 3571 O O . GLU A 1 444 ? -23.170 25.542 54.024 1.00 54.22 444 GLU A O 1
ATOM 3576 N N . GLU A 1 445 ? -21.386 26.740 53.303 1.00 50.81 445 GLU A N 1
ATOM 3577 C CA . GLU A 1 445 ? -20.821 25.967 52.185 1.00 50.81 445 GLU A CA 1
ATOM 3578 C C . GLU A 1 445 ? -21.736 24.987 51.415 1.00 50.81 445 GLU A C 1
ATOM 3580 O O . GLU A 1 445 ? -22.009 23.868 51.842 1.00 50.81 445 GLU A O 1
ATOM 3585 N N . LEU A 1 446 ? -22.048 25.324 50.156 1.00 51.00 446 LEU A N 1
ATOM 3586 C CA . LEU A 1 446 ? -22.249 24.308 49.114 1.00 51.00 446 LEU A CA 1
ATOM 3587 C C . LEU A 1 446 ? -20.871 23.856 48.614 1.00 51.00 446 LEU A C 1
ATOM 3589 O O . LEU A 1 446 ? -20.389 24.321 47.582 1.00 51.00 446 LEU A O 1
ATOM 3593 N N . SER A 1 447 ? -20.221 22.977 49.372 1.00 40.28 447 SER A N 1
ATOM 3594 C CA . SER A 1 447 ? -19.055 22.233 48.901 1.00 40.28 447 SER A CA 1
ATOM 3595 C C . SER A 1 447 ? -19.513 21.145 47.919 1.00 40.28 447 SER A C 1
ATOM 3597 O O . SER A 1 447 ? -20.209 20.202 48.300 1.00 40.28 447 SER A O 1
ATOM 3599 N N . TYR A 1 448 ? -19.129 21.292 46.650 1.00 38.75 448 TYR A N 1
ATOM 3600 C CA . TYR A 1 448 ? -19.106 20.228 45.641 1.00 38.75 448 TYR A CA 1
ATOM 3601 C C . TYR A 1 448 ? -17.733 20.177 44.984 1.00 38.75 448 TYR A C 1
ATOM 3603 O O . TYR A 1 448 ? -17.209 21.267 44.656 1.00 38.75 448 TYR A O 1
#

Radius of gyration: 33.38 Å; chains: 1; bounding box: 80×74×102 Å

Secondary structure (DSSP, 8-state):
-PPPSS--SEEEEEESSHHHHHHHHHHHHTSTT--EEEEEEEEE-SS-EEEEEEEE-SSBEEEEEEEETTTTEEEETHHHHHHHHHHTTS-EEEEEEEE-HHHHHHHHHHTHHHHHHS---BHHHHHS------HHHHHHHHHHHHHHHHHHTTTT----------------------------------EEEEEEES-GGGHHHHHHHHHHHHHHHHTTSS-EEEEEEEEEEE-SSEEEEEEEEEEE-SS-HHHHHHHHHHHHHHHHHHTHHHHHHHSSEEEEEEEEEEEE-TT------------------SSTTEEEE--TTTHHHHHHHHHHHHHHHHHTTEEEEEEEEEEE-SSSEEEEEEEEEEESSS-HHHHHHHHHHHHHHHHHHHHHHHTS-EEEEEEEEEEEP----HHHHHHHHHHHHHHHHHHHHHHHTT------